Protein AF-A0A0A2DQD6-F1 (afdb_monomer_lite)

Structure (mmCIF, N/CA/C/O backbone):
data_AF-A0A0A2DQD6-F1
#
_entry.id   AF-A0A0A2DQD6-F1
#
loop_
_atom_site.group_PDB
_atom_site.id
_atom_site.type_symbol
_atom_site.label_atom_id
_atom_site.label_alt_id
_atom_site.label_comp_id
_atom_site.label_asym_id
_atom_site.label_entity_id
_atom_site.label_seq_id
_atom_site.pdbx_PDB_ins_code
_atom_site.Cartn_x
_atom_site.Cartn_y
_atom_site.Cartn_z
_atom_site.occupancy
_atom_site.B_iso_or_equiv
_atom_site.auth_seq_id
_atom_site.auth_comp_id
_atom_site.auth_asym_id
_atom_site.auth_atom_id
_atom_site.pdbx_PDB_model_num
ATOM 1 N N . MET A 1 1 ? 34.590 -14.656 3.792 1.00 36.38 1 MET A N 1
ATOM 2 C CA . MET A 1 1 ? 33.938 -13.695 4.712 1.00 36.38 1 MET A CA 1
ATOM 3 C C . MET A 1 1 ? 34.091 -12.266 4.185 1.00 36.38 1 MET A C 1
ATOM 5 O O . MET A 1 1 ? 35.052 -11.587 4.516 1.00 36.38 1 MET A O 1
ATOM 9 N N . ARG A 1 2 ? 33.186 -11.804 3.311 1.00 33.72 2 ARG A N 1
ATOM 10 C CA . ARG A 1 2 ? 33.154 -10.413 2.824 1.00 33.72 2 ARG A CA 1
ATOM 11 C C . ARG A 1 2 ? 31.965 -9.696 3.469 1.00 33.72 2 ARG A C 1
ATOM 13 O O . ARG A 1 2 ? 30.826 -9.903 3.081 1.00 33.72 2 ARG A O 1
ATOM 20 N N . THR A 1 3 ? 32.284 -8.889 4.479 1.00 34.41 3 THR A N 1
ATOM 21 C CA . THR A 1 3 ? 31.548 -7.697 4.936 1.00 34.41 3 THR A CA 1
ATOM 22 C C . THR A 1 3 ? 30.034 -7.824 5.161 1.00 34.41 3 THR A C 1
ATOM 24 O O . THR A 1 3 ? 29.228 -7.295 4.399 1.00 34.41 3 THR A O 1
ATOM 27 N N . ASN A 1 4 ? 29.680 -8.345 6.336 1.00 38.12 4 ASN A N 1
ATOM 28 C CA . ASN A 1 4 ? 28.379 -8.213 7.012 1.00 38.12 4 ASN A CA 1
ATOM 29 C C . ASN A 1 4 ? 28.105 -6.784 7.561 1.00 38.12 4 ASN A C 1
ATOM 31 O O . ASN A 1 4 ? 27.408 -6.610 8.555 1.00 38.12 4 ASN A O 1
ATOM 35 N N . ARG A 1 5 ? 28.680 -5.728 6.960 1.00 35.94 5 ARG A N 1
ATOM 36 C CA . ARG A 1 5 ? 28.557 -4.339 7.465 1.00 35.94 5 ARG A CA 1
ATOM 37 C C . ARG A 1 5 ? 27.428 -3.522 6.829 1.00 35.94 5 ARG A C 1
ATOM 39 O O . ARG A 1 5 ? 27.122 -2.451 7.334 1.00 35.94 5 ARG A O 1
ATOM 46 N N . ALA A 1 6 ? 26.795 -3.998 5.756 1.00 36.56 6 ALA A N 1
ATOM 47 C CA . ALA A 1 6 ? 25.852 -3.173 4.994 1.00 36.56 6 ALA A CA 1
ATOM 48 C C . ALA A 1 6 ? 24.376 -3.271 5.430 1.00 36.56 6 ALA A C 1
ATOM 50 O O . ALA A 1 6 ? 23.594 -2.417 5.029 1.00 36.56 6 ALA A O 1
ATOM 51 N N . PHE A 1 7 ? 23.967 -4.256 6.240 1.00 46.22 7 PHE A N 1
ATOM 52 C CA . PHE A 1 7 ? 22.533 -4.573 6.384 1.00 46.22 7 PHE A CA 1
ATOM 53 C C . PHE A 1 7 ? 22.002 -4.635 7.819 1.00 46.22 7 PHE A C 1
ATOM 55 O O . PHE A 1 7 ? 21.072 -5.370 8.113 1.00 46.22 7 PHE A O 1
ATOM 62 N N . LYS A 1 8 ? 22.511 -3.765 8.697 1.00 39.34 8 LYS A N 1
ATOM 63 C CA . LYS A 1 8 ? 21.986 -3.556 10.062 1.00 39.34 8 LYS A CA 1
ATOM 64 C C . LYS A 1 8 ? 20.665 -2.750 10.121 1.00 39.34 8 LYS A C 1
ATOM 66 O O . LYS A 1 8 ? 20.315 -2.240 11.181 1.00 39.34 8 LYS A O 1
ATOM 71 N N . TRP A 1 9 ? 19.976 -2.575 8.987 1.00 38.78 9 TRP A N 1
ATOM 72 C CA . TRP A 1 9 ? 18.972 -1.517 8.798 1.00 38.78 9 TRP A CA 1
ATOM 73 C C . TRP A 1 9 ? 17.577 -1.979 8.379 1.00 38.78 9 TRP A C 1
ATOM 75 O O . TRP A 1 9 ? 16.699 -1.136 8.383 1.00 38.78 9 TRP A O 1
ATOM 85 N N . ALA A 1 10 ? 17.338 -3.246 8.023 1.00 45.06 10 ALA A N 1
ATOM 86 C CA . ALA A 1 10 ? 15.984 -3.675 7.663 1.00 45.06 10 ALA A CA 1
ATOM 87 C C . ALA A 1 10 ? 15.199 -4.032 8.929 1.00 45.06 10 ALA A C 1
ATOM 89 O O . ALA A 1 10 ? 15.229 -5.177 9.369 1.00 45.06 10 ALA A O 1
ATOM 90 N N . ARG A 1 11 ? 14.571 -3.029 9.551 1.00 56.34 11 ARG A N 1
ATOM 91 C CA . ARG A 1 11 ? 13.739 -3.213 10.750 1.00 56.34 11 ARG A CA 1
ATOM 92 C C . ARG A 1 11 ? 12.260 -3.319 10.406 1.00 56.34 11 ARG A C 1
ATOM 94 O O . ARG A 1 11 ? 11.511 -3.803 11.239 1.00 56.34 11 ARG A O 1
ATOM 101 N N . ASN A 1 12 ? 11.845 -2.886 9.215 1.00 64.88 12 ASN A N 1
ATOM 102 C CA . ASN A 1 12 ? 10.451 -2.918 8.783 1.00 64.88 12 ASN A CA 1
ATOM 103 C C . ASN A 1 12 ? 10.271 -3.240 7.288 1.00 64.88 12 ASN A C 1
ATOM 105 O O . ASN A 1 12 ? 11.223 -3.319 6.507 1.00 64.88 12 ASN A O 1
ATOM 109 N N . ILE A 1 13 ? 9.018 -3.416 6.868 1.00 70.44 13 ILE A N 1
ATOM 110 C CA . ILE A 1 13 ? 8.661 -3.631 5.461 1.00 70.44 13 ILE A CA 1
ATOM 111 C C . ILE A 1 13 ? 9.008 -2.443 4.554 1.00 70.44 13 ILE A C 1
ATOM 113 O O . ILE A 1 13 ? 9.273 -2.614 3.363 1.00 70.44 13 ILE A O 1
ATOM 117 N N . GLU A 1 14 ? 9.030 -1.230 5.098 1.00 75.62 14 GLU A N 1
ATOM 118 C CA . GLU A 1 14 ? 9.408 -0.043 4.344 1.00 75.62 14 GLU A CA 1
ATOM 119 C C . GLU A 1 14 ? 10.870 -0.143 3.899 1.00 75.62 14 GLU A C 1
ATOM 121 O O . GLU A 1 14 ? 11.191 0.140 2.741 1.00 75.62 14 GLU A O 1
ATOM 126 N N . ASP A 1 15 ? 11.736 -0.653 4.775 1.00 75.62 15 ASP A N 1
ATOM 127 C CA . ASP A 1 15 ? 13.128 -0.963 4.475 1.00 75.62 15 ASP A CA 1
ATOM 128 C C . ASP A 1 15 ? 13.242 -2.082 3.437 1.00 75.62 15 ASP A C 1
ATOM 130 O O . ASP A 1 15 ? 14.058 -1.981 2.518 1.00 75.62 15 ASP A O 1
ATOM 134 N N . ALA A 1 16 ? 12.403 -3.121 3.530 1.00 76.69 16 ALA A N 1
ATOM 135 C CA . ALA A 1 16 ? 12.326 -4.194 2.538 1.00 76.69 16 ALA A CA 1
ATOM 136 C C . ALA A 1 16 ? 11.985 -3.651 1.142 1.00 76.69 16 ALA A C 1
ATOM 138 O O . ALA A 1 16 ? 12.690 -3.900 0.155 1.00 76.69 16 ALA A O 1
ATOM 139 N N . ARG A 1 17 ? 10.923 -2.847 1.066 1.00 84.19 17 ARG A N 1
ATOM 140 C CA . ARG A 1 17 ? 10.462 -2.171 -0.148 1.00 84.19 17 ARG A CA 1
ATOM 141 C C . ARG A 1 17 ? 11.542 -1.244 -0.702 1.00 84.19 17 ARG A C 1
ATOM 143 O O . ARG A 1 17 ? 11.867 -1.310 -1.889 1.00 84.19 17 ARG A O 1
ATOM 150 N N . LYS A 1 18 ? 12.149 -0.418 0.153 1.00 83.94 18 LYS A N 1
ATOM 151 C CA . LYS A 1 18 ? 13.242 0.502 -0.194 1.00 83.94 18 LYS A CA 1
ATOM 152 C C . LYS A 1 18 ? 14.461 -0.247 -0.722 1.00 83.94 18 LYS A C 1
ATOM 154 O O . LYS A 1 18 ? 15.017 0.143 -1.745 1.00 83.94 18 LYS A O 1
ATOM 159 N N . TYR A 1 19 ? 14.842 -1.349 -0.085 1.00 84.31 19 TYR A N 1
ATOM 160 C CA . TYR A 1 19 ? 15.924 -2.214 -0.540 1.00 84.31 19 TYR A CA 1
ATOM 161 C C . TYR A 1 19 ? 15.670 -2.762 -1.948 1.00 84.31 19 TYR A C 1
ATOM 163 O O . TYR A 1 19 ? 16.555 -2.702 -2.808 1.00 84.31 19 TYR A O 1
ATOM 171 N N . LEU A 1 20 ? 14.461 -3.270 -2.207 1.00 87.56 20 LEU A N 1
ATOM 172 C CA . LEU A 1 20 ? 14.084 -3.767 -3.529 1.00 87.56 20 LEU A CA 1
ATOM 173 C C . LEU A 1 20 ? 14.081 -2.643 -4.573 1.00 87.56 20 LEU A C 1
ATOM 175 O O . LEU A 1 20 ? 14.587 -2.856 -5.677 1.00 87.56 20 LEU A O 1
ATOM 179 N N . PHE A 1 21 ? 13.600 -1.443 -4.228 1.00 88.62 21 PHE A N 1
ATOM 180 C CA . PHE A 1 21 ? 13.668 -0.276 -5.112 1.00 88.62 21 PHE A CA 1
ATOM 181 C C . PHE A 1 21 ? 15.105 0.149 -5.424 1.00 88.62 21 PHE A C 1
ATOM 183 O O . PHE A 1 21 ? 15.413 0.402 -6.588 1.00 88.62 21 PHE A O 1
ATOM 190 N N . GLU A 1 22 ? 16.006 0.179 -4.441 1.00 88.75 22 GLU A N 1
ATOM 191 C CA . GLU A 1 22 ? 17.420 0.507 -4.670 1.00 88.75 22 GLU A CA 1
ATOM 192 C C . GLU A 1 22 ? 18.113 -0.556 -5.535 1.00 88.75 22 GLU A C 1
ATOM 194 O O . GLU A 1 22 ? 18.843 -0.229 -6.477 1.00 88.75 22 GLU A O 1
ATOM 199 N N . LYS A 1 23 ? 17.824 -1.846 -5.308 1.00 90.50 23 LYS A N 1
ATOM 200 C CA . LYS A 1 23 ? 18.289 -2.923 -6.195 1.00 90.50 23 LYS A CA 1
ATOM 201 C C . LYS A 1 23 ? 17.753 -2.771 -7.613 1.00 90.50 23 LYS A C 1
ATOM 203 O O . LYS A 1 23 ? 18.517 -2.940 -8.567 1.00 90.50 23 LYS A O 1
ATOM 208 N N . ALA A 1 24 ? 16.467 -2.472 -7.766 1.00 91.88 24 ALA A N 1
ATOM 209 C CA . ALA A 1 24 ? 15.859 -2.229 -9.066 1.00 91.88 24 ALA A CA 1
ATOM 210 C C . ALA A 1 24 ? 16.561 -1.057 -9.767 1.00 91.88 24 ALA A C 1
ATOM 212 O O . ALA A 1 24 ? 17.050 -1.213 -10.885 1.00 91.88 24 ALA A O 1
ATOM 213 N N . LYS A 1 25 ? 16.714 0.076 -9.079 1.00 91.06 25 LYS A N 1
ATOM 214 C CA . LYS A 1 25 ? 17.381 1.276 -9.589 1.00 91.06 25 LYS A CA 1
ATOM 215 C C . LYS A 1 25 ? 18.813 1.000 -10.055 1.00 91.06 25 LYS A C 1
ATOM 217 O O . LYS A 1 25 ? 19.158 1.373 -11.172 1.00 91.06 25 LYS A O 1
ATOM 222 N N . LYS A 1 26 ? 19.613 0.270 -9.272 1.00 93.00 26 LYS A N 1
ATOM 223 C CA . LYS A 1 26 ? 20.978 -0.116 -9.670 1.00 93.00 26 LYS A CA 1
ATOM 224 C C . LYS A 1 26 ? 20.999 -0.951 -10.956 1.00 93.00 26 LYS A C 1
ATOM 226 O O . LYS A 1 26 ? 21.844 -0.733 -11.821 1.00 93.00 26 LYS A O 1
ATOM 231 N N . ASN A 1 27 ? 20.075 -1.905 -11.098 1.00 94.50 27 ASN A N 1
ATOM 232 C CA . ASN A 1 27 ? 19.968 -2.711 -12.320 1.00 94.50 27 ASN A CA 1
ATOM 233 C C . ASN A 1 27 ? 19.498 -1.873 -13.520 1.00 94.50 27 ASN A C 1
ATOM 235 O O . ASN A 1 27 ? 19.993 -2.080 -14.623 1.00 94.50 27 ASN A O 1
ATOM 239 N N . LEU A 1 28 ? 18.601 -0.905 -13.306 1.00 93.31 28 LEU A N 1
ATOM 240 C CA . LEU A 1 28 ? 18.154 0.033 -14.337 1.00 93.31 28 LEU A CA 1
ATOM 241 C C . LEU A 1 28 ? 19.309 0.907 -14.846 1.00 93.31 28 LEU A C 1
ATOM 243 O O . LEU A 1 28 ? 19.518 1.001 -16.051 1.00 93.31 28 LEU A O 1
ATOM 247 N N . GLU A 1 29 ? 20.087 1.502 -13.938 1.00 93.31 29 GLU A N 1
ATOM 248 C CA . GLU A 1 29 ? 21.245 2.344 -14.274 1.00 93.31 29 GLU A CA 1
ATOM 249 C C . GLU A 1 29 ? 22.343 1.551 -14.998 1.00 93.31 29 GLU A C 1
ATOM 251 O O . GLU A 1 29 ? 22.922 2.036 -15.974 1.00 93.31 29 GLU A O 1
ATOM 256 N N . CYS A 1 30 ? 22.592 0.310 -14.566 1.00 96.00 30 CYS A N 1
ATOM 257 C CA . CYS A 1 30 ? 23.522 -0.604 -15.226 1.00 96.00 30 CYS A CA 1
ATOM 258 C C . CYS A 1 30 ? 23.042 -0.970 -16.638 1.00 96.00 30 CYS A C 1
ATOM 260 O O . CYS A 1 30 ? 23.799 -0.824 -17.597 1.00 96.00 30 CYS A O 1
ATOM 262 N N . GLY A 1 31 ? 21.770 -1.360 -16.781 1.00 95.00 31 GLY A N 1
ATOM 263 C CA . GLY A 1 31 ? 21.166 -1.686 -18.072 1.00 95.00 31 GLY A CA 1
ATOM 264 C C . GLY A 1 31 ? 21.203 -0.509 -19.045 1.00 95.00 31 GLY A C 1
ATOM 265 O O . GLY A 1 31 ? 21.637 -0.671 -20.185 1.00 95.00 31 GLY A O 1
ATOM 266 N N . ASP A 1 32 ? 20.829 0.692 -18.595 1.00 91.56 32 ASP A N 1
ATOM 267 C CA . ASP A 1 32 ? 20.872 1.906 -19.417 1.00 91.56 32 ASP A CA 1
ATOM 268 C C . ASP A 1 32 ? 22.309 2.287 -19.819 1.00 91.56 32 ASP A C 1
ATOM 270 O O . ASP A 1 32 ? 22.525 2.761 -20.935 1.00 91.56 32 ASP A O 1
ATOM 274 N N . SER A 1 33 ? 23.299 2.076 -18.946 1.00 95.19 33 SER A N 1
ATOM 275 C CA . SER A 1 33 ? 24.714 2.323 -19.262 1.00 95.19 33 SER A CA 1
ATOM 276 C C . SER A 1 33 ? 25.242 1.341 -20.308 1.00 95.19 33 SER A C 1
ATOM 278 O O . SER A 1 33 ? 25.824 1.766 -21.303 1.00 95.19 33 SER A O 1
ATOM 280 N N . LEU A 1 34 ? 24.969 0.044 -20.140 1.00 95.19 34 LEU A N 1
ATOM 281 C CA . LEU A 1 34 ? 25.362 -0.997 -21.095 1.00 95.19 34 LEU A CA 1
ATOM 282 C C . LEU A 1 34 ? 24.702 -0.809 -22.465 1.00 95.19 34 LEU A C 1
ATOM 284 O O . LEU A 1 34 ? 25.360 -0.972 -23.487 1.00 95.19 34 LEU A O 1
ATOM 288 N N . ALA A 1 35 ? 23.434 -0.388 -22.492 1.00 90.56 35 ALA A N 1
ATOM 289 C CA . ALA A 1 35 ? 22.735 -0.081 -23.736 1.00 90.56 35 ALA A CA 1
ATOM 290 C C . ALA A 1 35 ? 23.421 1.070 -24.497 1.00 90.56 35 ALA A C 1
ATOM 292 O O . ALA A 1 35 ? 23.613 0.994 -25.708 1.00 90.56 35 ALA A O 1
ATOM 293 N N . LYS A 1 36 ? 23.836 2.134 -23.796 1.00 91.25 36 LYS A N 1
ATOM 294 C CA . LYS A 1 36 ? 24.577 3.246 -24.416 1.00 91.25 36 LYS A CA 1
ATOM 295 C C . LYS A 1 36 ? 25.941 2.804 -24.943 1.00 91.25 36 LYS A C 1
ATOM 297 O O . LYS A 1 36 ? 26.321 3.231 -26.025 1.00 91.25 36 LYS A O 1
ATOM 302 N N . ILE A 1 37 ? 26.654 1.950 -24.207 1.00 94.50 37 ILE A N 1
ATOM 303 C CA . ILE A 1 37 ? 27.940 1.388 -24.649 1.00 94.50 37 ILE A CA 1
ATOM 304 C C . ILE A 1 37 ? 27.748 0.543 -25.918 1.00 94.50 37 ILE A C 1
ATOM 306 O O . ILE A 1 37 ? 28.498 0.715 -26.875 1.00 94.50 37 ILE A O 1
ATOM 310 N N . SER A 1 38 ? 26.704 -0.291 -25.968 1.00 92.56 38 SER A N 1
ATOM 311 C CA . SER A 1 38 ? 26.333 -1.060 -27.165 1.00 92.56 38 SER A CA 1
ATOM 312 C C . SER A 1 38 ? 26.120 -0.153 -28.383 1.00 92.56 38 SER A C 1
ATOM 314 O O . SER A 1 38 ? 26.652 -0.433 -29.459 1.00 92.56 38 SER A O 1
ATOM 316 N N . LEU A 1 39 ? 25.423 0.976 -28.204 1.00 88.00 39 LEU A N 1
ATOM 317 C CA . LEU A 1 39 ? 25.224 1.965 -29.266 1.00 88.00 39 LEU A CA 1
ATOM 318 C C . LEU A 1 39 ? 26.544 2.616 -29.712 1.00 88.00 39 LEU A C 1
ATOM 320 O O . LEU A 1 39 ? 26.764 2.781 -30.908 1.00 88.00 39 LEU A O 1
ATOM 324 N N . ILE A 1 40 ? 27.431 2.958 -28.771 1.00 91.38 40 ILE A N 1
ATOM 325 C CA . ILE A 1 40 ? 28.754 3.524 -29.080 1.00 91.38 40 ILE A CA 1
ATOM 326 C C . ILE A 1 40 ? 29.575 2.543 -29.921 1.00 91.38 40 ILE A C 1
ATOM 328 O O . ILE A 1 40 ? 30.156 2.957 -30.918 1.00 91.38 40 ILE A O 1
ATOM 332 N N . PHE A 1 41 ? 29.589 1.252 -29.575 1.00 91.56 41 PHE A N 1
ATOM 333 C CA . PHE A 1 41 ? 30.322 0.249 -30.352 1.00 91.56 41 PHE A CA 1
ATOM 334 C C . PHE A 1 41 ? 29.805 0.102 -31.784 1.00 91.56 41 PHE A C 1
ATOM 336 O O . PHE A 1 41 ? 30.611 -0.046 -32.696 1.00 91.56 41 PHE A O 1
ATOM 343 N N . ILE A 1 42 ? 28.494 0.222 -32.008 1.00 87.25 42 ILE A N 1
ATOM 344 C CA . ILE A 1 42 ? 27.924 0.199 -33.368 1.00 87.25 42 ILE A CA 1
ATOM 345 C C . ILE A 1 42 ? 28.357 1.427 -34.154 1.00 87.25 42 ILE A C 1
ATOM 347 O O . ILE A 1 42 ? 28.789 1.297 -35.293 1.00 87.25 42 ILE A O 1
ATOM 351 N N . ILE A 1 43 ? 28.278 2.612 -33.541 1.00 85.31 43 ILE A N 1
ATOM 352 C CA . ILE A 1 43 ? 28.701 3.856 -34.192 1.00 85.31 43 ILE A CA 1
ATOM 353 C C . ILE A 1 43 ? 30.189 3.778 -34.549 1.00 85.31 43 ILE A C 1
ATOM 355 O O . ILE A 1 43 ? 30.557 4.120 -35.668 1.00 85.31 43 ILE A O 1
ATOM 359 N N . LEU A 1 44 ? 31.037 3.294 -33.635 1.00 88.94 44 LEU A N 1
ATOM 360 C CA . LEU A 1 44 ? 32.467 3.116 -33.893 1.00 88.94 44 LEU A CA 1
ATOM 361 C C . LEU A 1 44 ? 32.715 2.121 -35.030 1.00 88.94 44 LEU A C 1
ATOM 363 O O . LEU A 1 44 ? 33.460 2.454 -35.944 1.00 88.94 44 LEU A O 1
ATOM 367 N N . SER A 1 45 ? 32.054 0.960 -35.014 1.00 86.06 45 SER A N 1
ATOM 368 C CA . SER A 1 45 ? 32.109 -0.034 -36.097 1.00 86.06 45 SER A CA 1
ATOM 369 C C . SER A 1 45 ? 31.779 0.610 -37.451 1.00 86.06 45 SER A C 1
ATOM 371 O O . SER A 1 45 ? 32.599 0.564 -38.363 1.00 86.06 45 SER A O 1
ATOM 373 N N . SER A 1 46 ? 30.667 1.352 -37.541 1.00 80.81 46 SER A N 1
ATOM 374 C CA . SER A 1 46 ? 30.265 2.043 -38.777 1.00 80.81 46 SER A CA 1
ATOM 375 C C . SER A 1 46 ? 31.242 3.142 -39.221 1.00 80.81 46 SER A C 1
ATOM 377 O O . SER A 1 46 ? 31.468 3.322 -40.416 1.00 80.81 46 SER A O 1
ATOM 379 N N . VAL A 1 47 ? 31.828 3.895 -38.283 1.00 83.25 47 VAL A N 1
ATOM 380 C CA . VAL A 1 47 ? 32.815 4.944 -38.597 1.00 83.25 47 VAL A CA 1
ATOM 381 C C . VAL A 1 47 ? 34.115 4.337 -39.123 1.00 83.25 47 VAL A C 1
ATOM 383 O O . VAL A 1 47 ? 34.672 4.863 -40.085 1.00 83.25 47 VAL A O 1
ATOM 386 N N . PHE A 1 48 ? 34.587 3.236 -38.529 1.00 82.44 48 PHE A N 1
ATOM 387 C CA . PHE A 1 48 ? 35.788 2.542 -38.996 1.00 82.44 48 PHE A CA 1
ATOM 388 C C . PHE A 1 48 ? 35.621 2.040 -40.431 1.00 82.44 48 PHE A C 1
ATOM 390 O O . PHE A 1 48 ? 36.472 2.335 -41.271 1.00 82.44 48 PHE A O 1
ATOM 397 N N . ASP A 1 49 ? 34.496 1.390 -40.738 1.00 76.31 49 ASP A N 1
ATOM 398 C CA . ASP A 1 49 ? 34.228 0.902 -42.095 1.00 76.31 49 ASP A CA 1
ATOM 399 C C . ASP A 1 49 ? 34.112 2.048 -43.111 1.00 76.31 49 ASP A C 1
ATOM 401 O O . ASP A 1 49 ? 34.623 1.954 -44.229 1.00 76.31 49 ASP A O 1
ATOM 405 N N . PHE A 1 50 ? 33.503 3.172 -42.717 1.00 79.12 50 PHE A N 1
ATOM 406 C CA . PHE A 1 50 ? 33.410 4.358 -43.570 1.00 79.12 50 PHE A CA 1
ATOM 407 C C . PHE A 1 50 ? 34.782 4.974 -43.881 1.00 79.12 50 PHE A C 1
ATOM 409 O O . PHE A 1 50 ? 35.036 5.375 -45.019 1.00 79.12 50 PHE A O 1
ATOM 416 N N . CYS A 1 51 ? 35.675 5.053 -42.890 1.00 80.00 51 CYS A N 1
ATOM 417 C CA . CYS A 1 51 ? 37.029 5.572 -43.087 1.00 80.00 51 CYS A CA 1
ATOM 418 C C . CYS A 1 51 ? 37.827 4.720 -44.083 1.00 80.00 51 CYS A C 1
ATOM 420 O O . CYS A 1 51 ? 38.520 5.279 -44.931 1.00 80.00 51 CYS A O 1
ATOM 422 N N . VAL A 1 52 ? 37.686 3.393 -44.020 1.00 74.94 52 VAL A N 1
ATOM 423 C CA . VAL A 1 52 ? 38.381 2.448 -44.914 1.00 74.94 52 VAL A CA 1
ATOM 424 C C . VAL A 1 52 ? 37.864 2.538 -46.345 1.00 74.94 52 VAL A C 1
ATOM 426 O O . VAL A 1 52 ? 38.654 2.527 -47.286 1.00 74.94 52 VAL A O 1
ATOM 429 N N . PHE A 1 53 ? 36.549 2.703 -46.522 1.00 69.31 53 PHE A N 1
ATOM 430 C CA . PHE A 1 53 ? 35.932 2.832 -47.844 1.00 69.31 53 PHE A CA 1
ATOM 431 C C . PHE A 1 53 ? 36.433 4.053 -48.638 1.00 69.31 53 PHE A C 1
ATOM 433 O O . PHE A 1 53 ? 36.380 4.055 -49.865 1.00 69.31 53 PHE A O 1
ATOM 440 N N . ARG A 1 54 ? 36.915 5.104 -47.961 1.00 68.12 54 ARG A N 1
ATOM 441 C CA . ARG A 1 54 ? 37.308 6.371 -48.601 1.00 68.12 54 ARG A CA 1
ATOM 442 C C . ARG A 1 54 ? 38.781 6.428 -49.029 1.00 68.12 54 ARG A C 1
ATOM 444 O O . ARG A 1 54 ? 39.153 7.345 -49.756 1.00 68.12 54 ARG A O 1
ATOM 451 N N . THR A 1 55 ? 39.620 5.501 -48.575 1.00 61.47 55 THR A N 1
ATOM 452 C CA . THR A 1 55 ? 41.059 5.479 -48.887 1.00 61.47 55 THR A CA 1
ATOM 453 C C . THR A 1 55 ? 41.361 4.641 -50.135 1.00 61.47 55 THR A C 1
ATOM 455 O O . THR A 1 55 ? 41.084 3.446 -50.162 1.00 61.47 55 THR A O 1
ATOM 458 N N . ASP A 1 56 ? 41.942 5.265 -51.167 1.00 57.66 56 ASP A N 1
ATOM 459 C CA . ASP A 1 56 ? 42.285 4.632 -52.451 1.00 57.66 56 ASP A CA 1
ATOM 460 C C . ASP A 1 56 ? 43.372 3.539 -52.338 1.00 57.66 56 ASP A C 1
ATOM 462 O O . ASP A 1 56 ? 44.371 3.720 -51.646 1.00 57.66 56 ASP A O 1
ATOM 466 N N . LYS A 1 57 ? 43.156 2.442 -53.091 1.00 53.19 57 LYS A N 1
ATOM 467 C CA . LYS A 1 57 ? 44.003 1.327 -53.612 1.00 53.19 57 LYS A CA 1
ATOM 468 C C . LYS A 1 57 ? 45.319 0.855 -52.952 1.00 53.19 57 LYS A C 1
ATOM 470 O O . LYS A 1 57 ? 45.734 -0.256 -53.269 1.00 53.19 57 LYS A O 1
ATOM 475 N N . LEU A 1 58 ? 45.983 1.594 -52.068 1.00 50.66 58 LEU A N 1
ATOM 476 C CA . LEU A 1 58 ? 47.315 1.263 -51.528 1.00 50.66 58 LEU A CA 1
ATOM 477 C C . LEU A 1 58 ? 47.298 0.520 -50.176 1.00 50.66 58 LEU A C 1
ATOM 479 O O . LEU A 1 58 ? 48.352 0.240 -49.619 1.00 50.66 58 LEU A O 1
ATOM 483 N N . LEU A 1 59 ? 46.119 0.168 -49.652 1.00 54.09 59 LEU A N 1
ATOM 484 C CA . LEU A 1 59 ? 45.935 -0.354 -48.287 1.00 54.09 59 LEU A CA 1
ATOM 485 C C . LEU A 1 59 ? 45.116 -1.660 -48.242 1.00 54.09 59 LEU A C 1
ATOM 487 O O . LEU A 1 59 ? 44.262 -1.840 -47.378 1.00 54.09 59 LEU A O 1
ATOM 491 N N . PHE A 1 60 ? 45.365 -2.593 -49.167 1.00 56.03 60 PHE A N 1
ATOM 492 C CA . PHE A 1 60 ? 44.648 -3.878 -49.197 1.00 56.03 60 PHE A CA 1
ATOM 493 C C . PHE A 1 60 ? 44.865 -4.708 -47.913 1.00 56.03 60 PHE A C 1
ATOM 495 O O . PHE A 1 60 ? 43.914 -5.281 -47.384 1.00 56.03 60 PHE A O 1
ATOM 502 N N . ASP A 1 61 ? 46.071 -4.683 -47.335 1.00 59.19 61 ASP A N 1
ATOM 503 C CA . ASP A 1 61 ? 46.358 -5.382 -46.072 1.00 59.19 61 ASP A CA 1
ATOM 504 C C . ASP A 1 61 ? 45.669 -4.719 -44.868 1.00 59.19 61 ASP A C 1
ATOM 506 O O . ASP A 1 61 ? 45.109 -5.402 -44.007 1.00 59.19 61 ASP A O 1
ATOM 510 N N . PHE A 1 62 ? 45.592 -3.386 -44.847 1.00 59.84 62 PHE A N 1
ATOM 511 C CA . PHE A 1 62 ? 44.914 -2.635 -43.784 1.00 59.84 62 PHE A CA 1
ATOM 512 C C . PHE A 1 62 ? 43.390 -2.818 -43.809 1.00 59.84 62 PHE A C 1
ATOM 514 O O . PHE A 1 62 ? 42.751 -2.813 -42.754 1.00 59.84 62 PHE A O 1
ATOM 521 N N . CYS A 1 63 ? 42.797 -3.062 -44.985 1.00 61.16 63 CYS A N 1
ATOM 522 C CA . CYS A 1 63 ? 41.383 -3.429 -45.101 1.00 61.16 63 CYS A CA 1
ATOM 523 C C . CYS A 1 63 ? 41.053 -4.698 -44.301 1.00 61.16 63 CYS A C 1
ATOM 525 O O . CYS A 1 63 ? 40.039 -4.730 -43.601 1.00 61.16 63 CYS A O 1
ATOM 527 N N . THR A 1 64 ? 41.908 -5.726 -44.347 1.00 67.12 64 THR A N 1
ATOM 528 C CA . THR A 1 64 ? 41.639 -6.986 -43.631 1.00 67.12 64 THR A CA 1
ATOM 529 C C . THR A 1 64 ? 41.750 -6.850 -42.113 1.00 67.12 64 THR A C 1
ATOM 531 O O . THR A 1 64 ? 40.992 -7.491 -41.382 1.00 67.12 64 THR A O 1
ATOM 534 N N . GLU A 1 65 ? 42.641 -5.994 -41.608 1.00 77.38 65 GLU A N 1
ATOM 535 C CA . GLU A 1 65 ? 42.706 -5.695 -40.173 1.00 77.38 65 GLU A CA 1
ATOM 536 C C . GLU A 1 65 ? 41.526 -4.842 -39.714 1.00 77.38 65 GLU A C 1
ATOM 538 O O . GLU A 1 65 ? 40.932 -5.114 -38.667 1.00 77.38 65 GLU A O 1
ATOM 543 N N . SER A 1 66 ? 41.119 -3.858 -40.515 1.00 75.31 66 SER A N 1
ATOM 544 C CA . SER A 1 66 ? 39.991 -3.001 -40.165 1.00 75.31 66 SER A CA 1
ATOM 545 C C . SER A 1 66 ? 38.663 -3.760 -40.110 1.00 75.31 66 SER A C 1
ATOM 547 O O . SER A 1 66 ? 37.907 -3.591 -39.151 1.00 75.31 66 SER A O 1
ATOM 549 N N . GLN A 1 67 ? 38.419 -4.682 -41.048 1.00 79.19 67 GLN A N 1
ATOM 550 C CA . GLN A 1 67 ? 37.241 -5.555 -41.007 1.00 79.19 67 GLN A CA 1
ATOM 551 C C . GLN A 1 67 ? 37.195 -6.407 -39.727 1.00 79.19 67 GLN A C 1
ATOM 553 O O .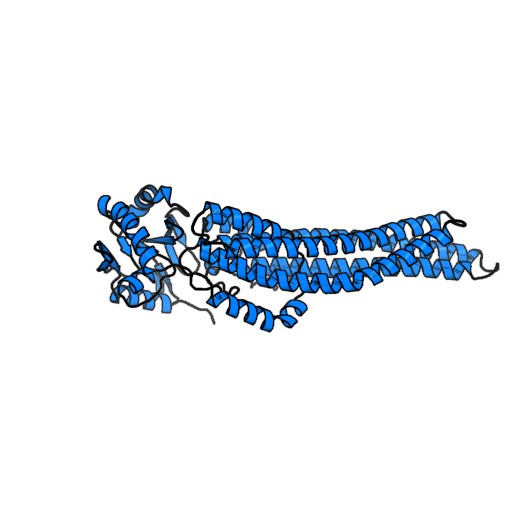 GLN A 1 67 ? 36.127 -6.581 -39.136 1.00 79.19 67 GLN A O 1
ATOM 558 N N . LYS A 1 68 ? 38.346 -6.903 -39.246 1.00 85.50 68 LYS A N 1
ATOM 559 C CA . LYS A 1 68 ? 38.430 -7.637 -37.968 1.00 85.50 68 LYS A CA 1
ATOM 560 C C . LYS A 1 68 ? 38.100 -6.738 -36.775 1.00 85.50 68 LYS A C 1
ATOM 562 O O . LYS A 1 68 ? 37.408 -7.180 -35.859 1.00 85.50 68 LYS A O 1
ATOM 567 N N . ILE A 1 69 ? 38.556 -5.483 -36.789 1.00 87.12 69 ILE A N 1
ATOM 568 C CA . ILE A 1 69 ? 38.250 -4.495 -35.743 1.00 87.12 69 ILE A CA 1
ATOM 569 C C . ILE A 1 69 ? 36.749 -4.174 -35.725 1.00 87.12 69 ILE A C 1
ATOM 571 O O . ILE A 1 69 ? 36.133 -4.198 -34.657 1.00 87.12 69 ILE A O 1
ATOM 575 N N . SER A 1 70 ? 36.143 -3.933 -36.890 1.00 84.38 70 SER A N 1
ATOM 576 C CA . SER A 1 70 ? 34.711 -3.636 -37.002 1.00 84.38 70 SER A CA 1
ATOM 577 C C . SER A 1 70 ? 33.839 -4.817 -36.556 1.00 84.38 70 SER A C 1
ATOM 579 O O . SER A 1 70 ? 32.916 -4.654 -35.748 1.00 84.38 70 SER A O 1
ATOM 581 N N . LEU A 1 71 ? 34.208 -6.040 -36.961 1.00 85.81 71 LEU A N 1
ATOM 582 C CA . LEU A 1 71 ? 33.590 -7.271 -36.465 1.00 85.81 71 LEU A CA 1
ATOM 583 C C . LEU A 1 71 ? 33.708 -7.382 -34.936 1.00 85.81 71 LEU A C 1
ATOM 585 O O . LEU A 1 71 ? 32.725 -7.694 -34.260 1.00 85.81 71 LEU A O 1
ATOM 589 N N . GLY A 1 72 ? 34.885 -7.077 -34.382 1.00 89.50 72 GLY A N 1
ATOM 590 C CA . GLY A 1 72 ? 35.129 -7.048 -32.940 1.00 89.50 72 GLY A CA 1
ATOM 591 C C . GLY A 1 72 ? 34.194 -6.087 -32.200 1.00 89.50 72 GLY A C 1
ATOM 592 O O . GLY A 1 72 ? 33.553 -6.482 -31.224 1.00 89.50 72 GLY A O 1
ATOM 593 N N . PHE A 1 73 ? 34.042 -4.851 -32.686 1.00 90.31 73 PHE A N 1
ATOM 594 C CA . PHE A 1 73 ? 33.105 -3.882 -32.107 1.00 90.31 73 PHE A CA 1
ATOM 595 C C . PHE A 1 73 ? 31.646 -4.337 -32.205 1.00 90.31 73 PHE A C 1
ATOM 597 O O . PHE A 1 73 ? 30.889 -4.182 -31.244 1.00 90.31 73 PHE A O 1
ATOM 604 N N . SER A 1 74 ? 31.251 -4.952 -33.318 1.00 87.31 74 SER A N 1
ATOM 605 C CA . SER A 1 74 ? 29.897 -5.488 -33.475 1.00 87.31 74 SER A CA 1
ATOM 606 C C . SER A 1 74 ? 29.603 -6.633 -32.504 1.00 87.31 74 SER A C 1
ATOM 608 O O . SER A 1 74 ? 28.554 -6.634 -31.858 1.00 87.31 74 SER A O 1
ATOM 610 N N . LEU A 1 75 ? 30.548 -7.555 -32.297 1.00 90.12 75 LEU A N 1
ATOM 611 C CA . LEU A 1 75 ? 30.421 -8.615 -31.289 1.00 90.12 75 LEU A CA 1
ATOM 612 C C . LEU A 1 75 ? 30.337 -8.046 -29.863 1.00 90.12 75 LEU A C 1
ATOM 614 O O . LEU A 1 75 ? 29.487 -8.472 -29.075 1.00 90.12 75 LEU A O 1
ATOM 618 N N . LEU A 1 76 ? 31.157 -7.040 -29.537 1.00 93.62 76 LEU A N 1
ATOM 619 C CA . LEU A 1 76 ? 31.081 -6.329 -28.256 1.00 93.62 76 LEU A CA 1
ATOM 620 C C . LEU A 1 76 ? 29.735 -5.618 -28.072 1.00 93.62 76 LEU A C 1
ATOM 622 O O . LEU A 1 76 ? 29.191 -5.592 -26.962 1.00 93.62 76 LEU A O 1
ATOM 626 N N . SER A 1 77 ? 29.163 -5.074 -29.147 1.00 91.50 77 SER A N 1
ATOM 627 C CA . SER A 1 77 ? 27.840 -4.460 -29.110 1.00 91.50 77 SER A CA 1
ATOM 628 C C . SER A 1 77 ? 26.740 -5.468 -28.778 1.00 91.50 77 SER A C 1
ATOM 630 O O . SER A 1 77 ? 25.928 -5.205 -27.887 1.00 91.50 77 SER A O 1
ATOM 632 N N . ILE A 1 78 ? 26.744 -6.646 -29.412 1.00 90.69 78 ILE A N 1
ATOM 633 C CA . ILE A 1 78 ? 25.797 -7.725 -29.088 1.00 90.69 78 ILE A CA 1
ATOM 634 C C . ILE A 1 78 ? 25.960 -8.142 -27.624 1.00 90.69 78 ILE A C 1
ATOM 636 O O . ILE A 1 78 ? 24.977 -8.202 -26.884 1.00 90.69 78 ILE A O 1
ATOM 640 N N . GLY A 1 79 ? 27.197 -8.396 -27.185 1.00 93.38 79 GLY A N 1
ATOM 641 C CA . GLY A 1 79 ? 27.478 -8.818 -25.813 1.00 93.38 79 GLY A CA 1
ATOM 642 C C . GLY A 1 79 ? 26.973 -7.807 -24.780 1.00 93.38 79 GLY A C 1
ATOM 643 O O . GLY A 1 79 ? 26.294 -8.173 -23.818 1.00 93.38 79 GLY A O 1
ATOM 644 N N . THR A 1 80 ? 27.231 -6.516 -25.001 1.00 95.00 80 THR A N 1
ATOM 645 C CA . THR A 1 80 ? 26.749 -5.442 -24.117 1.00 95.00 80 THR A CA 1
ATOM 646 C C . THR A 1 80 ? 25.230 -5.255 -24.167 1.00 95.00 80 THR A C 1
ATOM 648 O O . THR A 1 80 ? 24.630 -4.991 -23.122 1.00 95.00 80 THR A O 1
ATOM 651 N N . LEU A 1 81 ? 24.582 -5.463 -25.319 1.00 92.44 81 LEU A N 1
ATOM 652 C CA . LEU A 1 81 ? 23.120 -5.451 -25.434 1.00 92.44 81 LEU A CA 1
ATOM 653 C C . LEU A 1 81 ? 22.474 -6.607 -24.657 1.00 92.44 81 LEU A C 1
ATOM 655 O O . LEU A 1 81 ? 21.537 -6.381 -23.891 1.00 92.44 81 LEU A O 1
ATOM 659 N N . LEU A 1 82 ? 22.997 -7.828 -24.789 1.00 94.25 82 LEU A N 1
ATOM 660 C CA . LEU A 1 82 ? 22.500 -8.991 -24.046 1.00 94.25 82 LEU A CA 1
ATOM 661 C C . LEU A 1 82 ? 22.652 -8.792 -22.533 1.00 94.25 82 LEU A C 1
ATOM 663 O O . LEU A 1 82 ? 21.712 -9.036 -21.773 1.00 94.25 82 LEU A O 1
ATOM 667 N N . LEU A 1 83 ? 23.800 -8.274 -22.083 1.00 96.38 83 LEU A N 1
ATOM 668 C CA . LEU A 1 83 ? 24.004 -7.916 -20.676 1.00 96.38 83 LEU A CA 1
ATOM 669 C C . LEU A 1 83 ? 23.025 -6.825 -20.218 1.00 96.38 83 LEU A C 1
ATOM 671 O O . LEU A 1 83 ? 22.483 -6.908 -19.114 1.00 96.38 83 LEU A O 1
ATOM 675 N N . SER A 1 84 ? 22.749 -5.832 -21.068 1.00 95.25 84 SER A N 1
ATOM 676 C CA . SER A 1 84 ? 21.748 -4.799 -20.798 1.00 95.25 84 SER A CA 1
ATOM 677 C C . SER A 1 84 ? 20.348 -5.397 -20.600 1.00 95.25 84 SER A C 1
ATOM 679 O O . SER A 1 84 ? 19.668 -5.065 -19.625 1.00 95.25 84 SER A O 1
ATOM 681 N N . TRP A 1 85 ? 19.934 -6.341 -21.451 1.00 94.00 85 TRP A N 1
ATOM 682 C CA . TRP A 1 85 ? 18.664 -7.058 -21.302 1.00 94.00 85 TRP A CA 1
ATOM 683 C C . TRP A 1 85 ? 18.601 -7.878 -20.013 1.00 94.00 85 TRP A C 1
ATOM 685 O O . TRP A 1 85 ? 17.601 -7.807 -19.298 1.00 94.00 85 TRP A O 1
ATOM 695 N N . LEU A 1 86 ? 19.677 -8.582 -19.646 1.00 96.69 86 LEU A N 1
ATOM 696 C CA . LEU A 1 86 ? 19.754 -9.294 -18.365 1.00 96.69 86 LEU A CA 1
ATOM 697 C C . LEU A 1 86 ? 19.588 -8.341 -17.170 1.00 96.69 86 LEU A C 1
ATOM 699 O O . LEU A 1 86 ? 18.889 -8.668 -16.204 1.00 96.69 86 LEU A O 1
ATOM 703 N N . CYS A 1 87 ? 20.177 -7.145 -17.236 1.00 95.94 87 CYS A N 1
ATOM 704 C CA . CYS A 1 87 ? 19.966 -6.097 -16.239 1.00 95.94 87 CYS A CA 1
ATOM 705 C C . CYS A 1 87 ? 18.507 -5.616 -16.203 1.00 95.94 87 CYS A C 1
ATOM 707 O O . CYS A 1 87 ? 17.950 -5.496 -15.110 1.00 95.94 87 CYS A O 1
ATOM 709 N N . PHE A 1 88 ? 17.848 -5.407 -17.350 1.00 93.12 88 PHE A N 1
ATOM 710 C CA . PHE A 1 88 ? 16.430 -5.020 -17.384 1.00 93.12 88 PHE A CA 1
ATOM 711 C C . PHE A 1 88 ? 15.495 -6.112 -16.851 1.00 93.12 88 PHE A C 1
ATOM 713 O O . PHE A 1 88 ? 14.561 -5.798 -16.115 1.00 93.12 88 PHE A O 1
ATOM 720 N N . LEU A 1 89 ? 15.769 -7.390 -17.130 1.00 94.69 89 LEU A N 1
ATOM 721 C CA . LEU A 1 89 ? 15.013 -8.512 -16.560 1.00 94.69 89 LEU A CA 1
ATOM 722 C C . LEU A 1 89 ? 15.115 -8.531 -15.029 1.00 94.69 89 LEU A C 1
ATOM 724 O O . LEU A 1 89 ? 14.107 -8.661 -14.329 1.00 94.69 89 LEU A O 1
ATOM 728 N N . ARG A 1 90 ? 16.326 -8.336 -14.489 1.00 95.00 90 ARG A N 1
ATOM 729 C CA . ARG A 1 90 ? 16.545 -8.220 -13.038 1.00 95.00 90 ARG A CA 1
ATOM 730 C C . ARG A 1 90 ? 15.852 -6.991 -12.456 1.00 95.00 90 ARG A C 1
ATOM 732 O O . ARG A 1 90 ? 15.226 -7.106 -11.404 1.00 95.00 90 ARG A O 1
ATOM 739 N N . PHE A 1 91 ? 15.932 -5.845 -13.133 1.00 94.69 91 PHE A N 1
ATOM 740 C CA . PHE A 1 91 ? 15.206 -4.630 -12.760 1.00 94.69 91 PHE A CA 1
ATOM 741 C C . PHE A 1 91 ? 13.704 -4.903 -12.645 1.00 94.69 91 PHE A C 1
ATOM 743 O O . PHE A 1 91 ? 13.147 -4.675 -11.574 1.00 94.69 91 PHE A O 1
ATOM 750 N N . ASN A 1 92 ? 13.077 -5.458 -13.687 1.00 93.25 92 ASN A N 1
ATOM 751 C CA . ASN A 1 92 ? 11.641 -5.745 -13.708 1.00 93.25 92 ASN A CA 1
ATOM 752 C C . ASN A 1 92 ? 11.236 -6.677 -12.560 1.00 93.25 92 ASN A C 1
ATOM 754 O O . ASN A 1 92 ? 10.241 -6.418 -11.885 1.00 93.25 92 ASN A O 1
ATOM 758 N N . LYS A 1 93 ? 12.042 -7.710 -12.277 1.00 93.69 93 LYS A N 1
ATOM 759 C CA . LYS A 1 93 ? 11.809 -8.624 -11.152 1.00 93.69 93 LYS A CA 1
ATOM 760 C C . LYS A 1 93 ? 11.818 -7.896 -9.804 1.00 93.69 93 LYS A C 1
ATOM 762 O O . LYS A 1 93 ? 10.868 -8.034 -9.041 1.00 93.69 93 LYS A O 1
ATOM 767 N N . PHE A 1 94 ? 12.865 -7.129 -9.491 1.00 92.38 94 PHE A N 1
ATOM 768 C CA . PHE A 1 94 ? 12.950 -6.422 -8.203 1.00 92.38 94 PHE A CA 1
ATOM 769 C C . PHE A 1 94 ? 11.910 -5.306 -8.078 1.00 92.38 94 PHE A C 1
ATOM 771 O O . PHE A 1 94 ? 11.325 -5.127 -7.014 1.00 92.38 94 PHE A O 1
ATOM 778 N N . TYR A 1 95 ? 11.659 -4.584 -9.167 1.00 93.06 95 TYR A N 1
ATOM 779 C CA . TYR A 1 95 ? 10.710 -3.480 -9.201 1.00 93.06 95 TYR A CA 1
ATOM 780 C C . TYR A 1 95 ? 9.267 -3.955 -9.004 1.00 93.06 95 TYR A C 1
ATOM 782 O O . TYR A 1 95 ? 8.531 -3.361 -8.220 1.00 93.06 95 TYR A O 1
ATOM 790 N N . ARG A 1 96 ? 8.883 -5.061 -9.655 1.00 93.38 96 ARG A N 1
ATOM 791 C CA . ARG A 1 96 ? 7.576 -5.694 -9.458 1.00 93.38 96 ARG A CA 1
ATOM 792 C C . ARG A 1 96 ? 7.384 -6.136 -8.007 1.00 93.38 96 ARG A C 1
ATOM 794 O O . ARG A 1 96 ? 6.403 -5.733 -7.396 1.00 93.38 96 ARG A O 1
ATOM 801 N N . LYS A 1 97 ? 8.365 -6.842 -7.432 1.00 91.88 97 LYS A N 1
ATOM 802 C CA . LYS A 1 97 ? 8.328 -7.257 -6.019 1.00 91.88 97 LYS A CA 1
ATOM 803 C C . LYS A 1 97 ? 8.173 -6.072 -5.060 1.00 91.88 97 LYS A C 1
ATOM 805 O O . LYS A 1 97 ? 7.393 -6.140 -4.121 1.00 91.88 97 LYS A O 1
ATOM 810 N N . ALA A 1 98 ? 8.888 -4.970 -5.306 1.00 89.94 98 ALA A N 1
ATOM 811 C CA . ALA A 1 98 ? 8.775 -3.765 -4.482 1.00 89.94 98 ALA A CA 1
ATOM 812 C C . ALA A 1 98 ? 7.348 -3.186 -4.4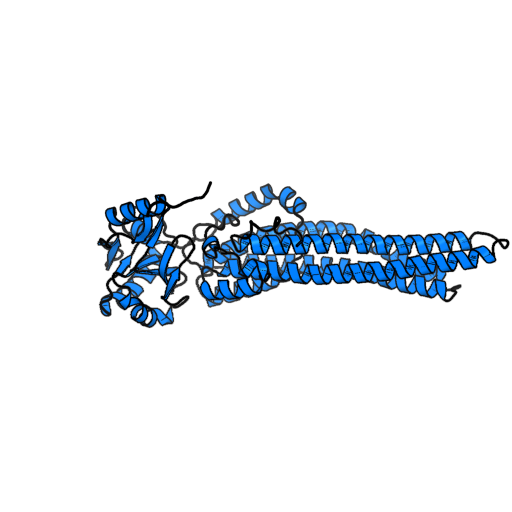89 1.00 89.94 98 ALA A C 1
ATOM 814 O O . ALA A 1 98 ? 6.863 -2.708 -3.465 1.00 89.94 98 ALA A O 1
ATOM 815 N N . LYS A 1 99 ? 6.664 -3.244 -5.635 1.00 92.25 99 LYS A N 1
ATOM 816 C CA . LYS A 1 99 ? 5.275 -2.790 -5.761 1.00 92.25 99 LYS A CA 1
ATOM 817 C C . LYS A 1 99 ? 4.262 -3.746 -5.163 1.00 92.25 99 LYS A C 1
ATOM 819 O O . LYS A 1 99 ? 3.311 -3.275 -4.557 1.00 92.25 99 LYS A O 1
ATOM 824 N N . GLU A 1 100 ? 4.465 -5.051 -5.318 1.00 92.19 100 GLU A N 1
ATOM 825 C CA . GLU A 1 100 ? 3.628 -6.070 -4.673 1.00 92.19 100 GLU A CA 1
ATOM 826 C C . GLU A 1 100 ? 3.654 -5.873 -3.153 1.00 92.19 100 GLU A C 1
ATOM 828 O O . GLU A 1 100 ? 2.602 -5.761 -2.533 1.00 92.19 100 GLU A O 1
ATOM 833 N N . ILE A 1 101 ? 4.843 -5.661 -2.577 1.00 88.44 101 ILE A N 1
ATOM 834 C CA . ILE A 1 101 ? 4.999 -5.287 -1.166 1.00 88.44 101 ILE A CA 1
ATOM 835 C C . ILE A 1 101 ? 4.229 -4.003 -0.816 1.00 88.44 101 ILE A C 1
ATOM 837 O O . ILE A 1 101 ? 3.500 -3.983 0.171 1.00 88.44 101 ILE A O 1
ATOM 841 N N . GLY A 1 102 ? 4.341 -2.947 -1.629 1.00 88.19 102 GLY A N 1
ATOM 842 C CA . GLY A 1 102 ? 3.577 -1.712 -1.411 1.00 88.19 102 GLY A CA 1
ATOM 843 C C . GLY A 1 102 ? 2.054 -1.902 -1.505 1.00 88.19 102 GLY A C 1
ATOM 844 O O . GLY A 1 102 ? 1.302 -1.241 -0.795 1.00 88.19 102 GLY A O 1
ATOM 845 N N . ASN A 1 103 ? 1.581 -2.828 -2.342 1.00 91.44 103 ASN A N 1
ATOM 846 C CA . ASN A 1 103 ? 0.162 -3.170 -2.440 1.00 91.44 103 ASN A CA 1
ATOM 847 C C . ASN A 1 103 ? -0.323 -3.971 -1.222 1.00 91.44 103 ASN A C 1
ATOM 849 O O . ASN A 1 103 ? -1.460 -3.767 -0.798 1.00 91.44 103 ASN A O 1
ATOM 853 N N . PHE A 1 104 ? 0.509 -4.854 -0.659 1.00 87.88 104 PHE A N 1
ATOM 854 C CA . PHE A 1 104 ? 0.204 -5.570 0.585 1.00 87.88 104 PHE A CA 1
ATOM 855 C C . PHE A 1 104 ? 0.154 -4.627 1.787 1.00 87.88 104 PHE A C 1
ATOM 857 O O . PHE A 1 104 ? -0.747 -4.723 2.615 1.00 87.88 104 PHE A O 1
ATOM 864 N N . GLU A 1 105 ? 1.071 -3.664 1.835 1.00 83.88 105 GLU A N 1
ATOM 865 C CA . GLU A 1 105 ? 1.093 -2.599 2.837 1.00 83.88 105 GLU A CA 1
ATOM 866 C C . GLU A 1 105 ? -0.211 -1.787 2.859 1.00 83.88 105 GLU A C 1
ATOM 868 O O . GLU A 1 105 ? -0.727 -1.480 3.932 1.00 83.88 105 GLU A O 1
ATOM 873 N N . LEU A 1 106 ? -0.789 -1.486 1.690 1.00 87.19 106 LEU A N 1
ATOM 874 C CA . LEU A 1 106 ? -2.057 -0.755 1.603 1.00 87.19 106 LEU A CA 1
ATOM 875 C C . LEU A 1 106 ? -3.238 -1.526 2.203 1.00 87.19 106 LEU A C 1
ATOM 877 O O . LEU A 1 106 ? -4.064 -0.921 2.880 1.00 87.19 106 LEU A O 1
ATOM 881 N N . ILE A 1 107 ? -3.325 -2.838 1.968 1.00 89.62 107 ILE A N 1
ATOM 882 C CA . ILE A 1 107 ? -4.453 -3.665 2.439 1.00 89.62 107 ILE A CA 1
ATOM 883 C C . ILE A 1 107 ? -4.243 -4.242 3.837 1.00 89.62 107 ILE A C 1
ATOM 885 O O . ILE A 1 107 ? -5.155 -4.846 4.396 1.00 89.62 107 ILE A O 1
ATOM 889 N N . TYR A 1 108 ? -3.067 -4.031 4.425 1.00 84.44 108 TYR A N 1
ATOM 890 C CA . TYR A 1 108 ? -2.679 -4.607 5.707 1.00 84.44 108 TYR A CA 1
ATOM 891 C C . TYR A 1 108 ? -3.712 -4.385 6.821 1.00 84.44 108 TYR A C 1
ATOM 893 O O . TYR A 1 108 ? -3.990 -5.276 7.621 1.00 84.44 108 TYR A O 1
ATOM 901 N N . ASN A 1 109 ? -4.348 -3.211 6.857 1.00 81.69 109 ASN A N 1
ATOM 902 C CA . ASN A 1 109 ? -5.323 -2.886 7.898 1.00 81.69 109 ASN A CA 1
ATOM 903 C C . ASN A 1 109 ? -6.701 -3.536 7.720 1.00 81.69 109 ASN A C 1
ATOM 905 O O . ASN A 1 109 ? -7.425 -3.622 8.710 1.00 81.69 109 ASN A O 1
ATOM 909 N N . VAL A 1 110 ? -7.043 -4.004 6.520 1.00 89.00 110 VAL A N 1
ATOM 910 C CA . VAL A 1 110 ? -8.336 -4.643 6.194 1.00 89.00 110 VAL A CA 1
ATOM 911 C C . VAL A 1 110 ? -8.198 -6.139 5.917 1.00 89.00 110 VAL A C 1
ATOM 913 O O . VAL A 1 110 ? -9.126 -6.781 5.442 1.00 89.00 110 VAL A O 1
ATOM 916 N N . SER A 1 111 ? -7.018 -6.696 6.163 1.00 89.75 111 SER A N 1
ATOM 917 C CA . SER A 1 111 ? -6.678 -8.087 5.885 1.00 89.75 111 SER A CA 1
ATOM 918 C C . SER A 1 111 ? -6.018 -8.726 7.101 1.00 89.75 111 SER A C 1
ATOM 920 O O . SER A 1 111 ? -5.652 -8.048 8.062 1.00 89.75 111 SER A O 1
ATOM 922 N N . ASN A 1 112 ? -5.872 -10.048 7.050 1.00 88.62 112 ASN A N 1
ATOM 923 C CA . ASN A 1 112 ? -5.178 -10.807 8.079 1.00 88.62 112 ASN A CA 1
ATOM 924 C C . ASN A 1 112 ? -3.694 -10.413 8.108 1.00 88.62 112 ASN A C 1
ATOM 926 O O . ASN A 1 112 ? -2.959 -10.655 7.142 1.00 88.62 112 ASN A O 1
ATOM 930 N N . ARG A 1 113 ? -3.259 -9.801 9.212 1.00 82.31 113 ARG A N 1
ATOM 931 C CA . ARG A 1 113 ? -1.932 -9.188 9.317 1.00 82.31 113 ARG A CA 1
ATOM 932 C C . ARG A 1 113 ? -0.833 -10.243 9.314 1.00 82.31 113 ARG A C 1
ATOM 934 O O . ARG A 1 113 ? 0.171 -10.067 8.626 1.00 82.31 113 ARG A O 1
ATOM 941 N N . ARG A 1 114 ? -1.060 -11.363 10.008 1.00 81.88 114 ARG A N 1
ATOM 942 C CA . ARG A 1 114 ? -0.130 -12.503 10.070 1.00 81.88 114 ARG A CA 1
ATOM 943 C C . ARG A 1 114 ? 0.129 -13.096 8.688 1.00 81.88 114 ARG A C 1
ATOM 945 O O . ARG A 1 114 ? 1.281 -13.177 8.275 1.00 81.88 114 ARG A O 1
ATOM 952 N N . LYS A 1 115 ? -0.931 -13.378 7.921 1.00 85.38 115 LYS A N 1
ATOM 953 C CA . LYS A 1 115 ? -0.806 -13.900 6.547 1.00 85.38 115 LYS A CA 1
ATOM 954 C C . LYS A 1 115 ? -0.084 -12.932 5.612 1.00 85.38 115 LYS A C 1
ATOM 956 O O . LYS A 1 115 ? 0.725 -13.354 4.793 1.00 85.38 115 LYS A O 1
ATOM 961 N N . ILE A 1 116 ? -0.354 -11.627 5.721 1.00 83.38 116 ILE A N 1
ATOM 962 C CA . ILE A 1 116 ? 0.391 -10.634 4.934 1.00 83.38 116 ILE A CA 1
ATOM 963 C C . ILE A 1 116 ? 1.866 -10.626 5.336 1.00 83.38 116 ILE A C 1
ATOM 965 O O . ILE A 1 116 ? 2.722 -10.583 4.457 1.00 83.38 116 ILE A O 1
ATOM 969 N N . GLY A 1 117 ? 2.162 -10.697 6.635 1.00 78.75 117 GLY A N 1
ATOM 970 C CA . GLY A 1 117 ? 3.523 -10.838 7.143 1.00 78.75 117 GLY A CA 1
ATOM 971 C C . GLY A 1 117 ? 4.246 -12.028 6.512 1.00 78.75 117 GLY A C 1
ATOM 972 O O . GLY A 1 117 ? 5.304 -11.842 5.917 1.00 78.75 117 GLY A O 1
ATOM 973 N N . GLU A 1 118 ? 3.641 -13.218 6.558 1.00 81.31 118 GLU A N 1
ATOM 974 C CA . GLU A 1 118 ? 4.162 -14.448 5.938 1.00 81.31 118 GLU A CA 1
ATOM 975 C C . GLU A 1 118 ? 4.472 -14.256 4.449 1.00 81.31 118 GLU A C 1
ATOM 977 O O . GLU A 1 118 ? 5.602 -14.492 4.020 1.00 81.31 118 GLU A O 1
ATOM 982 N N . ILE A 1 119 ? 3.508 -13.737 3.677 1.00 82.38 119 ILE A N 1
ATOM 983 C CA . ILE A 1 119 ? 3.686 -13.467 2.245 1.00 82.38 119 ILE A CA 1
ATOM 984 C C . ILE A 1 119 ? 4.857 -12.507 2.031 1.00 82.38 119 ILE A C 1
ATOM 986 O O . ILE A 1 119 ? 5.734 -12.769 1.214 1.00 82.38 119 ILE A O 1
ATOM 990 N N . VAL A 1 120 ? 4.914 -11.397 2.769 1.00 78.19 120 VAL A N 1
ATOM 991 C CA . VAL A 1 120 ? 5.991 -10.404 2.655 1.00 78.19 120 VAL A CA 1
ATOM 992 C C . VAL A 1 120 ? 7.357 -11.023 2.968 1.00 78.19 120 VAL A C 1
ATOM 994 O O . VAL A 1 120 ? 8.328 -10.721 2.263 1.00 78.19 120 VAL A O 1
ATOM 997 N N . TYR A 1 121 ? 7.449 -11.912 3.960 1.00 76.06 121 TYR A N 1
ATOM 998 C CA . TYR A 1 121 ? 8.684 -12.637 4.267 1.00 76.06 121 TYR A CA 1
ATOM 999 C C . TYR A 1 121 ? 9.158 -13.533 3.117 1.00 76.06 121 TYR A C 1
ATOM 1001 O O . TYR A 1 121 ? 10.367 -13.657 2.919 1.00 76.06 121 TYR A O 1
ATOM 1009 N N . GLU A 1 122 ? 8.264 -14.091 2.294 1.00 80.00 122 GLU A N 1
ATOM 1010 C CA . GLU A 1 122 ? 8.661 -14.841 1.089 1.00 80.00 122 GLU A CA 1
ATOM 1011 C C . GLU A 1 122 ? 9.342 -13.954 0.032 1.00 80.00 122 GLU A C 1
ATOM 1013 O O . GLU A 1 122 ? 10.189 -14.408 -0.747 1.00 80.00 122 GLU A O 1
ATOM 1018 N N . TYR A 1 123 ? 9.004 -12.662 -0.010 1.00 74.19 123 TYR A N 1
ATOM 1019 C CA . TYR A 1 123 ? 9.636 -11.713 -0.931 1.00 74.19 123 TYR A CA 1
ATOM 1020 C C . TYR A 1 123 ? 11.027 -11.274 -0.474 1.00 74.19 123 TYR A C 1
ATOM 1022 O O . TYR A 1 123 ? 11.806 -10.764 -1.297 1.00 74.19 123 TYR A O 1
ATOM 1030 N N . LEU A 1 124 ? 11.346 -11.480 0.802 1.00 69.94 124 LEU A N 1
ATOM 1031 C CA . LEU A 1 124 ? 12.582 -11.046 1.424 1.00 69.94 124 LEU A CA 1
ATOM 1032 C C . LEU A 1 124 ? 13.737 -12.036 1.177 1.00 69.94 124 LEU A C 1
ATOM 1034 O O . LEU A 1 124 ? 13.543 -13.253 1.159 1.00 69.94 124 LEU A O 1
ATOM 1038 N N . PRO A 1 125 ? 14.974 -11.542 0.958 1.00 64.88 125 PRO A N 1
ATOM 1039 C CA . PRO A 1 125 ? 16.152 -12.406 0.898 1.00 64.88 125 PRO A CA 1
ATOM 1040 C C . PRO A 1 125 ? 16.293 -13.259 2.166 1.00 64.88 125 PRO A C 1
ATOM 1042 O O . PRO A 1 125 ? 15.942 -12.798 3.244 1.00 64.88 125 PRO A O 1
ATOM 1045 N N . GLU A 1 126 ? 16.878 -14.455 2.057 1.00 58.59 126 GLU A N 1
ATOM 1046 C CA . GLU A 1 126 ? 17.092 -15.375 3.195 1.00 58.59 126 GLU A CA 1
ATOM 1047 C C . GLU A 1 126 ? 17.742 -14.698 4.406 1.00 58.59 126 GLU A C 1
ATOM 1049 O O . GLU A 1 126 ? 17.200 -14.767 5.496 1.00 58.59 126 GLU A O 1
ATOM 1054 N N . PHE A 1 127 ? 18.802 -13.913 4.204 1.00 53.09 127 PHE A N 1
ATOM 1055 C CA . PHE A 1 127 ? 19.489 -13.213 5.300 1.00 53.09 127 PHE A CA 1
ATOM 1056 C C . PHE A 1 127 ? 18.658 -12.109 5.985 1.00 53.09 127 PHE A C 1
ATOM 1058 O O . PHE A 1 127 ? 19.065 -11.591 7.019 1.00 53.09 127 PHE A O 1
ATOM 1065 N N . VAL A 1 128 ? 17.544 -11.679 5.380 1.00 55.06 128 VAL A N 1
ATOM 1066 C CA . VAL A 1 128 ? 16.601 -10.723 5.983 1.00 55.06 128 VAL A CA 1
ATOM 1067 C C . VAL A 1 128 ? 15.561 -11.461 6.832 1.00 55.06 128 VAL A C 1
ATOM 1069 O O . VAL A 1 128 ? 15.020 -10.864 7.752 1.00 55.06 128 VAL A O 1
ATOM 1072 N N . ARG A 1 129 ? 15.323 -12.758 6.582 1.00 55.19 129 ARG A N 1
ATOM 1073 C CA . ARG A 1 129 ? 14.442 -13.598 7.413 1.00 55.19 129 ARG A CA 1
ATOM 1074 C C . ARG A 1 129 ? 15.034 -13.879 8.796 1.00 55.19 129 ARG A C 1
ATOM 1076 O O . ARG A 1 129 ? 14.278 -14.073 9.733 1.00 55.19 129 ARG A O 1
ATOM 1083 N N . ASP A 1 130 ? 16.361 -13.827 8.918 1.00 45.28 130 ASP A N 1
ATOM 1084 C CA . ASP A 1 130 ? 17.078 -13.982 10.193 1.00 45.28 130 ASP A CA 1
ATOM 1085 C C . ASP A 1 130 ? 17.085 -12.700 11.051 1.00 45.28 130 ASP A C 1
ATOM 1087 O O . ASP A 1 130 ? 17.611 -12.697 12.164 1.00 45.28 130 ASP A O 1
ATOM 1091 N N . ALA A 1 131 ? 16.563 -11.582 10.533 1.00 53.31 131 ALA A N 1
ATOM 1092 C CA . ALA A 1 131 ? 16.419 -10.343 11.286 1.00 53.31 131 ALA A CA 1
ATOM 1093 C C . ALA A 1 131 ? 15.009 -10.253 11.884 1.00 53.31 131 ALA A C 1
ATOM 1095 O O . ALA A 1 131 ? 14.032 -10.503 11.179 1.00 53.31 131 ALA A O 1
ATOM 1096 N N . ASP A 1 132 ? 14.900 -9.819 13.146 1.00 53.03 132 ASP A N 1
ATOM 1097 C CA . ASP A 1 132 ? 13.628 -9.435 13.774 1.00 53.03 132 ASP A CA 1
ATOM 1098 C C . ASP A 1 132 ? 13.037 -8.219 13.039 1.00 53.03 132 ASP A C 1
ATOM 1100 O O . ASP A 1 132 ? 13.245 -7.060 13.418 1.00 53.03 132 ASP A O 1
ATOM 1104 N N . ILE A 1 133 ? 12.351 -8.468 11.923 1.00 56.16 133 ILE A N 1
ATOM 1105 C CA . ILE A 1 133 ? 11.601 -7.441 11.208 1.00 56.16 133 ILE A CA 1
ATOM 1106 C C . ILE A 1 133 ? 10.337 -7.177 12.004 1.00 56.16 133 ILE A C 1
ATOM 1108 O O . ILE A 1 133 ? 9.480 -8.042 12.159 1.00 56.16 133 ILE A O 1
ATOM 1112 N N . ASP A 1 134 ? 10.215 -5.947 12.469 1.00 57.81 134 ASP A N 1
ATOM 1113 C CA . ASP A 1 134 ? 9.042 -5.468 13.159 1.00 57.81 134 ASP A CA 1
ATOM 1114 C C . ASP A 1 134 ? 7.926 -5.193 12.149 1.00 57.81 134 ASP A C 1
ATOM 1116 O O . ASP A 1 134 ? 7.841 -4.124 11.535 1.00 57.81 134 ASP A O 1
ATOM 1120 N N . ILE A 1 135 ? 7.056 -6.183 11.968 1.00 54.22 135 ILE A N 1
ATOM 1121 C CA . ILE A 1 135 ? 5.876 -6.079 11.109 1.00 54.22 135 ILE A CA 1
ATOM 1122 C C . ILE A 1 135 ? 4.895 -5.037 11.676 1.00 54.22 135 ILE A C 1
ATOM 1124 O O . ILE A 1 135 ? 4.172 -4.397 10.923 1.00 54.22 135 ILE A O 1
ATOM 1128 N N . SER A 1 136 ? 4.900 -4.767 12.985 1.00 51.12 136 SER A N 1
ATOM 1129 C CA . SER A 1 136 ? 3.971 -3.797 13.583 1.00 51.12 136 SER A CA 1
ATOM 1130 C C . SER A 1 136 ? 4.193 -2.358 13.089 1.00 51.12 136 SER A C 1
ATOM 1132 O O . SER A 1 136 ? 3.275 -1.547 13.087 1.00 51.12 136 SER A O 1
ATOM 1134 N N . SER A 1 137 ? 5.366 -2.052 12.538 1.00 48.94 137 SER A N 1
ATOM 1135 C CA . SER A 1 137 ? 5.685 -0.755 11.924 1.00 48.94 137 SER A CA 1
ATOM 1136 C C . SER A 1 137 ? 4.814 -0.346 10.720 1.00 48.94 137 SER A C 1
ATOM 1138 O O . SER A 1 137 ? 4.877 0.809 10.299 1.00 48.94 137 SER A O 1
ATOM 1140 N N . PHE A 1 138 ? 3.964 -1.232 10.183 1.00 50.66 138 PHE A N 1
ATOM 1141 C CA . PHE A 1 138 ? 2.967 -0.887 9.161 1.00 50.66 138 PHE A CA 1
ATOM 1142 C C . PHE A 1 138 ? 2.045 0.289 9.557 1.00 50.66 138 PHE A C 1
ATOM 1144 O O . PHE A 1 138 ? 1.501 0.963 8.674 1.00 50.66 138 PHE A O 1
ATOM 1151 N N . TYR A 1 139 ? 1.829 0.529 10.860 1.00 46.16 139 TYR A N 1
ATOM 1152 C CA . TYR A 1 139 ? 0.833 1.498 11.344 1.00 46.16 139 TYR A CA 1
ATOM 1153 C C . TYR A 1 139 ? 1.269 2.961 11.260 1.00 46.16 139 TYR A C 1
ATOM 1155 O O . TYR A 1 139 ? 0.417 3.831 11.082 1.00 46.16 139 TYR A O 1
ATOM 1163 N N . GLU A 1 140 ? 2.567 3.261 11.333 1.00 49.06 140 GLU A N 1
ATOM 1164 C CA . GLU A 1 140 ? 3.071 4.643 11.378 1.00 49.06 140 GLU A CA 1
ATOM 1165 C C . GLU A 1 140 ? 3.368 5.205 9.984 1.00 49.06 140 GLU A C 1
ATOM 1167 O O . GLU A 1 140 ? 4.438 5.752 9.706 1.00 49.06 140 GLU A O 1
ATOM 1172 N N . ASN A 1 141 ? 2.416 5.053 9.067 1.00 51.84 141 ASN A N 1
ATOM 1173 C CA . ASN A 1 141 ? 2.648 5.351 7.664 1.00 51.84 141 ASN A CA 1
ATOM 1174 C C . ASN A 1 141 ? 2.643 6.872 7.399 1.00 51.84 141 ASN A C 1
ATOM 1176 O O . ASN A 1 141 ? 1.654 7.439 6.939 1.00 51.84 141 ASN A O 1
ATOM 1180 N N . LYS A 1 142 ? 3.773 7.545 7.674 1.00 59.19 142 LYS A N 1
ATOM 1181 C CA . LYS A 1 142 ? 4.018 8.979 7.385 1.00 59.19 142 LYS A CA 1
ATOM 1182 C C . LYS A 1 142 ? 4.039 9.304 5.885 1.00 59.19 142 LYS A C 1
ATOM 1184 O O . LYS A 1 142 ? 4.244 10.457 5.513 1.00 59.19 142 LYS A O 1
ATOM 1189 N N . TYR A 1 143 ? 3.901 8.291 5.030 1.00 63.22 143 TYR A N 1
ATOM 1190 C CA . TYR A 1 143 ? 3.982 8.429 3.582 1.00 63.22 143 TYR A CA 1
ATOM 1191 C C . TYR A 1 143 ? 2.750 9.105 2.969 1.00 63.22 143 TYR A C 1
ATOM 1193 O O . TYR A 1 143 ? 2.888 9.802 1.967 1.00 63.22 143 TYR A O 1
ATOM 1201 N N . PHE A 1 144 ? 1.572 8.900 3.563 1.00 75.19 144 PHE A N 1
ATOM 1202 C CA . PHE A 1 144 ? 0.301 9.427 3.069 1.00 75.19 144 PHE A CA 1
ATOM 1203 C C . PHE A 1 144 ? -0.235 10.498 4.011 1.00 75.19 144 PHE A C 1
ATOM 1205 O O . PHE A 1 144 ? -0.243 10.309 5.229 1.00 75.19 144 PHE A O 1
ATOM 1212 N N . ASP A 1 145 ? -0.745 11.588 3.448 1.00 83.50 145 ASP A N 1
ATOM 1213 C CA . ASP A 1 145 ? -1.468 12.615 4.194 1.00 83.50 145 ASP A CA 1
ATOM 1214 C C . ASP A 1 145 ? -2.984 12.447 4.000 1.00 83.50 145 ASP A C 1
ATOM 1216 O O . ASP A 1 145 ? -3.703 13.390 3.662 1.00 83.50 145 ASP A O 1
ATOM 1220 N N . SER A 1 146 ? -3.501 11.230 4.185 1.00 82.50 146 SER A N 1
ATOM 1221 C CA . SER A 1 146 ? -4.937 10.943 4.078 1.00 82.50 146 SER A CA 1
ATOM 1222 C C . SER A 1 146 ? -5.729 11.555 5.246 1.00 82.50 146 SER A C 1
ATOM 1224 O O . SER A 1 146 ? -5.190 11.709 6.347 1.00 82.50 146 SER A O 1
ATOM 1226 N N . PRO A 1 147 ? -7.010 11.928 5.059 1.00 87.12 147 PRO A N 1
ATOM 1227 C CA . PRO A 1 147 ? -7.833 12.409 6.165 1.00 87.12 147 PRO A CA 1
ATOM 1228 C C . PRO A 1 147 ? -8.081 11.307 7.208 1.00 87.12 147 PRO A C 1
ATOM 1230 O O . PRO A 1 147 ? -7.925 10.116 6.932 1.00 87.12 147 PRO A O 1
ATOM 1233 N N . LYS A 1 148 ? -8.470 11.715 8.422 1.00 87.31 148 LYS A N 1
ATOM 1234 C CA . LYS A 1 148 ? -8.861 10.793 9.496 1.00 87.31 148 LYS A CA 1
ATOM 1235 C C . LYS A 1 148 ? -10.216 10.173 9.150 1.00 87.31 148 LYS A C 1
ATOM 1237 O O . LYS A 1 148 ? -11.243 10.832 9.270 1.00 87.31 148 LYS A O 1
ATOM 1242 N N . GLU A 1 149 ? -10.185 8.935 8.681 1.00 91.94 149 GLU A N 1
ATOM 1243 C CA . GLU A 1 149 ? -11.349 8.184 8.221 1.00 91.94 149 GLU A CA 1
ATOM 1244 C C . GLU A 1 149 ? -11.448 6.854 8.984 1.00 91.94 149 GLU A C 1
ATOM 1246 O O . GLU A 1 149 ? -10.482 6.084 9.019 1.00 91.94 149 GLU A O 1
ATOM 1251 N N . LEU A 1 150 ? -12.610 6.628 9.606 1.00 93.62 150 LEU A N 1
ATOM 1252 C CA . LEU A 1 150 ? -12.911 5.490 10.480 1.00 93.62 150 LEU A CA 1
ATOM 1253 C C . LEU A 1 150 ? -13.248 4.226 9.677 1.00 93.62 150 LEU A C 1
ATOM 1255 O O . LEU A 1 150 ? -12.891 3.121 10.081 1.00 93.62 150 LEU A O 1
ATOM 1259 N N . ASN A 1 151 ? -13.919 4.365 8.529 1.00 95.00 151 ASN A N 1
ATOM 1260 C CA . ASN A 1 151 ? -14.156 3.228 7.648 1.00 95.00 151 ASN A CA 1
ATOM 1261 C C . ASN A 1 151 ? -12.830 2.841 6.975 1.00 95.00 151 ASN A C 1
ATOM 1263 O O . ASN A 1 151 ? -12.251 3.606 6.202 1.00 95.00 151 ASN A O 1
ATOM 1267 N N . ALA A 1 152 ? -12.337 1.645 7.280 1.00 93.75 152 ALA A N 1
ATOM 1268 C CA . ALA A 1 152 ? -11.020 1.186 6.870 1.00 93.75 152 ALA A CA 1
ATOM 1269 C C . ALA A 1 152 ? -10.887 1.078 5.342 1.00 93.75 152 ALA A C 1
ATOM 1271 O O . ALA A 1 152 ? -9.831 1.411 4.800 1.00 93.75 152 ALA A O 1
ATOM 1272 N N . TYR A 1 153 ? -11.957 0.686 4.641 1.00 95.25 153 TYR A N 1
ATOM 1273 C CA . TYR A 1 153 ? -11.980 0.638 3.179 1.00 95.25 153 TYR A CA 1
ATOM 1274 C C . TYR A 1 153 ? -11.846 2.040 2.585 1.00 95.25 153 TYR A C 1
ATOM 1276 O O . TYR A 1 153 ? -10.938 2.288 1.790 1.00 95.25 153 TYR A O 1
ATOM 1284 N N . GLN A 1 154 ? -12.667 2.984 3.051 1.00 95.19 154 GLN A N 1
ATOM 1285 C CA . GLN A 1 154 ? -12.636 4.371 2.592 1.00 95.19 154 GLN A CA 1
ATOM 1286 C C . GLN A 1 154 ? -11.290 5.048 2.889 1.00 95.19 154 GLN A C 1
ATOM 1288 O O . GLN A 1 154 ? -10.758 5.770 2.043 1.00 95.19 154 GLN A O 1
ATOM 1293 N N . ASN A 1 155 ? -10.713 4.794 4.067 1.00 93.50 155 ASN A N 1
ATOM 1294 C CA . ASN A 1 155 ? -9.405 5.315 4.467 1.00 93.50 155 ASN A CA 1
ATOM 1295 C C . ASN A 1 155 ? -8.313 4.876 3.483 1.00 93.50 155 ASN A C 1
ATOM 1297 O O . ASN A 1 155 ? -7.568 5.703 2.952 1.00 93.50 155 ASN A O 1
ATOM 1301 N N . ILE A 1 156 ? -8.261 3.578 3.175 1.00 93.75 156 ILE A N 1
ATOM 1302 C CA . ILE A 1 156 ? -7.302 3.035 2.212 1.00 93.75 156 ILE A CA 1
ATOM 1303 C C . ILE A 1 156 ? -7.567 3.595 0.808 1.00 93.75 156 ILE A C 1
ATOM 1305 O O . ILE A 1 156 ? -6.620 3.971 0.112 1.00 93.75 156 ILE A O 1
ATOM 1309 N N . SER A 1 157 ? -8.831 3.732 0.402 1.00 95.69 157 SER A N 1
ATOM 1310 C CA . SER A 1 157 ? -9.195 4.361 -0.869 1.00 95.69 157 SER A CA 1
ATOM 1311 C C . SER A 1 157 ? -8.715 5.812 -0.969 1.00 95.69 157 SER A C 1
ATOM 1313 O O . SER A 1 157 ? -8.269 6.223 -2.039 1.00 95.69 157 SER A O 1
ATOM 1315 N N . TYR A 1 158 ? -8.694 6.582 0.123 1.00 95.19 158 TYR A N 1
ATOM 1316 C CA . TYR A 1 158 ? -8.103 7.926 0.114 1.00 95.19 158 TYR A CA 1
ATOM 1317 C C . TYR A 1 158 ? -6.586 7.924 -0.070 1.00 95.19 158 TYR A C 1
ATOM 1319 O O . TYR A 1 158 ? -6.067 8.778 -0.788 1.00 95.19 158 TYR A O 1
ATOM 1327 N N . ARG A 1 159 ? -5.872 6.940 0.484 1.00 94.19 159 ARG A N 1
ATOM 1328 C CA . ARG A 1 159 ? -4.431 6.765 0.216 1.00 94.19 159 ARG A CA 1
ATOM 1329 C C . ARG A 1 159 ? -4.175 6.405 -1.250 1.00 94.19 159 ARG A C 1
ATOM 1331 O O . ARG A 1 159 ? -3.251 6.928 -1.875 1.00 94.19 159 ARG A O 1
ATOM 1338 N N . MET A 1 160 ? -5.018 5.545 -1.828 1.00 95.56 160 MET A N 1
ATOM 1339 C CA . MET A 1 160 ? -4.971 5.222 -3.260 1.00 95.56 160 MET A CA 1
ATOM 1340 C C . MET A 1 160 ? -5.260 6.449 -4.120 1.00 95.56 160 MET A C 1
ATOM 1342 O O . MET A 1 160 ? -4.573 6.659 -5.119 1.00 95.56 160 MET A O 1
ATOM 1346 N N . LEU A 1 161 ? -6.230 7.276 -3.722 1.00 96.56 161 LEU A N 1
ATOM 1347 C CA . LEU A 1 161 ? -6.578 8.517 -4.405 1.00 96.56 161 LEU A CA 1
ATOM 1348 C C . LEU A 1 161 ? -5.406 9.501 -4.407 1.00 96.56 161 LEU A C 1
ATOM 1350 O O . LEU A 1 161 ? -5.033 9.973 -5.481 1.00 96.56 161 LEU A O 1
ATOM 1354 N N . GLU A 1 162 ? -4.782 9.751 -3.252 1.00 95.12 162 GLU A N 1
ATOM 1355 C CA . GLU A 1 162 ? -3.576 10.586 -3.137 1.00 95.12 162 GLU A CA 1
ATOM 1356 C C . GLU A 1 162 ? -2.489 10.111 -4.108 1.00 95.12 162 GLU A C 1
ATOM 1358 O O . GLU A 1 162 ? -1.978 10.872 -4.939 1.00 95.12 162 GLU A O 1
ATOM 1363 N N . ASN A 1 163 ? -2.197 8.808 -4.068 1.00 94.88 163 ASN A N 1
ATOM 1364 C CA . ASN A 1 163 ? -1.201 8.192 -4.931 1.00 94.88 163 ASN A CA 1
ATOM 1365 C C . ASN A 1 163 ? -1.548 8.341 -6.419 1.00 94.88 163 ASN A C 1
ATOM 1367 O O . ASN A 1 163 ? -0.679 8.693 -7.218 1.00 94.88 163 ASN A O 1
ATOM 1371 N N . CYS A 1 164 ? -2.805 8.101 -6.801 1.00 96.44 164 CYS A N 1
ATOM 1372 C CA . CYS A 1 164 ? -3.264 8.209 -8.183 1.00 96.44 164 CYS A CA 1
ATOM 1373 C C . CYS A 1 164 ? -3.192 9.645 -8.694 1.00 96.44 164 CYS A C 1
ATOM 1375 O O . CYS A 1 164 ? -2.726 9.862 -9.811 1.00 96.44 164 CYS A O 1
ATOM 1377 N N . VAL A 1 165 ? -3.598 10.628 -7.888 1.00 96.19 165 VAL A N 1
ATOM 1378 C CA . VAL A 1 165 ? -3.500 12.053 -8.231 1.00 96.19 165 VAL A CA 1
ATOM 1379 C C . VAL A 1 165 ? -2.049 12.422 -8.529 1.00 96.19 165 VAL A C 1
ATOM 1381 O O . VAL A 1 165 ? -1.755 12.999 -9.583 1.00 96.19 165 VAL A O 1
ATOM 1384 N N . PHE A 1 166 ? -1.130 12.063 -7.629 1.00 95.94 166 PHE A N 1
ATOM 1385 C CA . PHE A 1 166 ? 0.286 12.391 -7.785 1.00 95.94 166 PHE A CA 1
ATOM 1386 C C . PHE A 1 166 ? 0.876 11.703 -9.005 1.00 95.94 166 PHE A C 1
ATOM 1388 O O . PHE A 1 166 ? 1.501 12.342 -9.858 1.00 95.94 166 PHE A O 1
ATOM 1395 N N . ASN A 1 167 ? 0.629 10.405 -9.127 1.00 96.19 167 ASN A N 1
ATOM 1396 C CA . ASN A 1 167 ? 1.178 9.600 -10.199 1.00 96.19 167 ASN A CA 1
ATOM 1397 C C . ASN A 1 167 ? 0.611 9.991 -11.565 1.00 96.19 167 ASN A C 1
ATOM 1399 O O . ASN A 1 167 ? 1.382 10.105 -12.515 1.00 96.19 167 ASN A O 1
ATOM 1403 N N . LYS A 1 168 ? -0.686 10.297 -11.680 1.00 97.56 168 LYS A N 1
ATOM 1404 C CA . LYS A 1 168 ? -1.288 10.805 -12.922 1.00 97.56 168 LYS A CA 1
ATOM 1405 C C . LYS A 1 168 ? -0.576 12.066 -13.394 1.00 97.56 168 LYS A C 1
ATOM 1407 O O . LYS A 1 168 ? -0.221 12.164 -14.569 1.00 97.56 168 LYS A O 1
ATOM 1412 N N . TYR A 1 169 ? -0.336 13.016 -12.488 1.00 97.50 169 TYR A N 1
ATOM 1413 C CA . TYR A 1 169 ? 0.377 14.246 -12.821 1.00 97.50 169 TYR A CA 1
ATOM 1414 C C . TYR A 1 169 ? 1.819 13.959 -13.268 1.00 97.50 169 TYR A C 1
ATOM 1416 O O . TYR A 1 169 ? 2.256 14.425 -14.322 1.00 97.50 169 TYR A O 1
ATOM 1424 N N . LEU A 1 170 ? 2.555 13.150 -12.504 1.00 97.50 170 LEU A N 1
ATOM 1425 C CA . LEU A 1 170 ? 3.962 12.840 -12.774 1.00 97.50 170 LEU A CA 1
ATOM 1426 C C . LEU A 1 170 ? 4.140 12.037 -14.071 1.00 97.50 170 LEU A C 1
ATOM 1428 O O . LEU A 1 170 ? 5.015 12.358 -14.879 1.00 97.50 170 LEU A O 1
ATOM 1432 N N . TYR A 1 171 ? 3.286 11.046 -14.326 1.00 97.69 171 TYR A N 1
ATOM 1433 C CA . TYR A 1 171 ? 3.269 10.317 -15.593 1.00 97.69 171 TYR A CA 1
ATOM 1434 C C . TYR A 1 171 ? 2.818 11.201 -16.754 1.00 97.69 171 TYR A C 1
ATOM 1436 O O . TYR A 1 171 ? 3.370 11.075 -17.846 1.00 97.69 171 TYR A O 1
ATOM 1444 N N . GLY A 1 172 ? 1.906 12.148 -16.522 1.00 97.69 172 GLY A N 1
ATOM 1445 C CA . GLY A 1 172 ? 1.543 13.182 -17.492 1.00 97.69 172 GLY A CA 1
ATOM 1446 C C . GLY A 1 172 ? 2.743 14.040 -17.900 1.00 97.69 172 GLY A C 1
ATOM 1447 O O . GLY A 1 172 ? 2.984 14.251 -19.090 1.00 97.69 172 GLY A O 1
ATOM 1448 N N . GLU A 1 173 ? 3.566 14.458 -16.937 1.00 97.31 173 GLU A N 1
ATOM 1449 C CA . GLU A 1 173 ? 4.813 15.184 -17.198 1.00 97.31 173 GLU A CA 1
ATOM 1450 C C . GLU A 1 173 ? 5.839 14.329 -17.958 1.00 97.31 173 GLU A C 1
ATOM 1452 O O . GLU A 1 173 ? 6.424 14.785 -18.947 1.00 97.31 173 GLU A O 1
ATOM 1457 N N . MET A 1 174 ? 6.022 13.063 -17.566 1.00 96.31 174 MET A N 1
ATOM 1458 C CA . MET A 1 174 ? 6.887 12.120 -18.289 1.00 96.31 174 MET A CA 1
ATOM 1459 C C . MET A 1 174 ? 6.416 11.907 -19.732 1.00 96.31 174 MET A C 1
ATOM 1461 O O . MET A 1 174 ? 7.232 11.930 -20.661 1.00 96.31 174 MET A O 1
ATOM 1465 N N . TYR A 1 175 ? 5.109 11.735 -19.926 1.00 96.50 175 TYR A N 1
ATOM 1466 C CA . TYR A 1 175 ? 4.481 11.588 -21.233 1.00 96.50 175 TYR A CA 1
ATOM 1467 C C . TYR A 1 175 ? 4.686 12.842 -22.083 1.00 96.50 175 TYR A C 1
ATOM 1469 O O . TYR A 1 175 ? 5.127 12.737 -23.226 1.00 96.50 175 TYR A O 1
ATOM 1477 N N . ARG A 1 176 ? 4.474 14.038 -21.520 1.00 95.56 176 ARG A N 1
ATOM 1478 C CA . ARG A 1 176 ? 4.684 15.323 -22.203 1.00 95.56 176 ARG A CA 1
ATOM 1479 C C . ARG A 1 176 ? 6.121 15.484 -22.694 1.00 95.56 176 ARG A C 1
ATOM 1481 O O . ARG A 1 176 ? 6.337 15.867 -23.845 1.00 95.56 176 ARG A O 1
ATOM 1488 N N . VAL A 1 177 ? 7.106 15.161 -21.853 1.00 94.19 177 VAL A N 1
ATOM 1489 C CA . VAL A 1 177 ? 8.529 15.206 -22.229 1.00 94.19 177 VAL A CA 1
ATOM 1490 C C . VAL A 1 177 ? 8.833 14.210 -23.349 1.00 94.19 177 VAL A C 1
ATOM 1492 O O . VAL A 1 177 ? 9.507 14.567 -24.315 1.00 94.19 177 VAL A O 1
ATOM 1495 N N . ARG A 1 178 ? 8.327 12.974 -23.263 1.00 93.62 178 ARG A N 1
ATOM 1496 C CA . ARG A 1 178 ? 8.544 11.965 -24.312 1.00 93.62 178 ARG A CA 1
ATOM 1497 C C . ARG A 1 178 ? 7.832 12.303 -25.616 1.00 93.62 178 ARG A C 1
ATOM 1499 O O . ARG A 1 178 ? 8.432 12.131 -26.668 1.00 93.62 178 ARG A O 1
ATOM 1506 N N . LYS A 1 179 ? 6.620 12.859 -25.561 1.00 94.50 179 LYS A N 1
ATOM 1507 C CA . LYS A 1 179 ? 5.875 13.332 -26.735 1.00 94.50 179 LYS A CA 1
ATOM 1508 C C . LYS A 1 179 ? 6.666 14.384 -27.510 1.00 94.50 179 LYS A C 1
ATOM 1510 O O . LYS A 1 179 ? 6.778 14.272 -28.722 1.00 94.50 179 LYS A O 1
ATOM 1515 N N . LYS A 1 180 ? 7.289 15.350 -26.820 1.00 93.69 180 LYS A N 1
ATOM 1516 C CA . LYS A 1 180 ? 8.180 16.337 -27.465 1.00 93.69 180 LYS A CA 1
ATOM 1517 C C . LYS A 1 180 ? 9.388 15.685 -28.145 1.00 93.69 180 LYS A C 1
ATOM 1519 O O . LYS A 1 180 ? 9.839 16.162 -29.176 1.00 93.69 180 LYS A O 1
ATOM 1524 N N . ARG A 1 181 ? 9.902 14.589 -27.579 1.00 93.44 181 ARG A N 1
ATOM 1525 C CA . ARG A 1 181 ? 11.037 13.837 -28.134 1.00 93.44 181 ARG A CA 1
ATOM 1526 C C . ARG A 1 181 ? 10.649 12.855 -29.239 1.00 93.44 181 ARG A C 1
ATOM 1528 O O . ARG A 1 181 ? 11.545 12.409 -29.940 1.00 93.44 181 ARG A O 1
ATOM 1535 N N . LEU A 1 182 ? 9.367 12.528 -29.412 1.00 92.69 182 LEU A N 1
ATOM 1536 C CA . LEU A 1 182 ? 8.904 11.547 -30.399 1.00 92.69 182 LEU A CA 1
ATOM 1537 C C . LEU A 1 182 ? 9.270 11.959 -31.831 1.00 92.69 182 LEU A C 1
ATOM 1539 O O . LEU A 1 182 ? 9.766 11.129 -32.575 1.00 92.69 182 LEU A O 1
ATOM 1543 N N . ILE A 1 183 ? 9.089 13.232 -32.199 1.00 88.44 183 ILE A N 1
ATOM 1544 C CA . ILE A 1 183 ? 9.417 13.721 -33.552 1.00 88.44 183 ILE A CA 1
ATOM 1545 C C . ILE A 1 183 ? 10.918 13.580 -33.824 1.00 88.44 183 ILE A C 1
ATOM 1547 O O . ILE A 1 183 ? 11.319 13.004 -34.828 1.00 88.44 183 ILE A O 1
ATOM 1551 N N . PHE A 1 184 ? 11.749 14.048 -32.889 1.00 90.50 184 PHE A N 1
ATOM 1552 C CA . PHE A 1 184 ? 13.203 13.919 -32.984 1.00 90.50 184 PHE A CA 1
ATOM 1553 C C . PHE A 1 184 ? 13.652 12.452 -33.025 1.00 90.50 184 PHE A C 1
ATOM 1555 O O . PHE A 1 184 ? 14.544 12.088 -33.784 1.00 90.50 184 PHE A O 1
ATOM 1562 N N . PHE A 1 185 ? 12.999 11.595 -32.240 1.00 89.56 185 PHE A N 1
ATOM 1563 C CA . PHE A 1 185 ? 13.247 10.161 -32.233 1.00 89.56 185 PHE A CA 1
ATOM 1564 C C . PHE A 1 185 ? 12.922 9.513 -33.589 1.00 89.56 185 PHE A C 1
ATOM 1566 O O . PHE A 1 185 ? 13.762 8.806 -34.137 1.00 89.56 185 PHE A O 1
ATOM 1573 N N . LEU A 1 186 ? 11.746 9.799 -34.158 1.00 89.12 186 LEU A N 1
ATOM 1574 C CA . LEU A 1 186 ? 11.342 9.303 -35.479 1.00 89.12 186 LEU A CA 1
ATOM 1575 C C . LEU A 1 186 ? 12.292 9.786 -36.581 1.00 89.12 186 LEU A C 1
ATOM 1577 O O . LEU A 1 186 ? 12.653 9.004 -37.455 1.00 89.12 186 LEU A O 1
ATOM 1581 N N . PHE A 1 187 ? 12.744 11.039 -36.503 1.00 89.12 187 PHE A N 1
ATOM 1582 C CA . PHE A 1 187 ? 13.734 11.592 -37.424 1.00 89.12 187 PHE A CA 1
ATOM 1583 C C . PHE A 1 187 ? 15.075 10.842 -37.359 1.00 89.12 187 PHE A C 1
ATOM 1585 O O . PHE A 1 187 ? 15.617 10.473 -38.397 1.00 89.12 187 PHE A O 1
ATOM 1592 N N . ILE A 1 188 ? 15.581 10.542 -36.155 1.00 87.38 188 ILE A N 1
ATOM 1593 C CA . ILE A 1 188 ? 16.807 9.742 -35.985 1.00 87.38 188 ILE A CA 1
ATOM 1594 C C . ILE A 1 188 ? 16.637 8.333 -36.557 1.00 87.38 188 ILE A C 1
ATOM 1596 O O . ILE A 1 188 ? 17.513 7.863 -37.279 1.00 87.38 188 ILE A O 1
ATOM 1600 N N . VAL A 1 189 ? 15.526 7.655 -36.249 1.00 84.75 189 VAL A N 1
ATOM 1601 C CA . VAL A 1 189 ? 15.258 6.304 -36.769 1.00 84.75 189 VAL A CA 1
ATOM 1602 C C . VAL A 1 189 ? 15.189 6.316 -38.295 1.00 84.75 189 VAL A C 1
ATOM 1604 O O . VAL A 1 189 ? 15.758 5.433 -38.929 1.00 84.75 189 VAL A O 1
ATOM 1607 N N . PHE A 1 190 ? 14.561 7.335 -38.887 1.00 85.81 190 PHE A N 1
ATOM 1608 C CA . PHE A 1 190 ? 14.501 7.499 -40.337 1.00 85.81 190 PHE A CA 1
ATOM 1609 C C . PHE A 1 190 ? 15.888 7.695 -40.960 1.00 85.81 190 PHE A C 1
ATOM 1611 O O . PHE A 1 190 ? 16.204 7.017 -41.932 1.00 85.81 190 PHE A O 1
ATOM 1618 N N . ILE A 1 191 ? 16.740 8.553 -40.383 1.00 85.31 191 ILE A N 1
ATOM 1619 C CA . ILE A 1 191 ? 18.125 8.736 -40.853 1.00 85.31 191 ILE A CA 1
ATOM 1620 C C . ILE A 1 191 ? 18.901 7.422 -40.780 1.00 85.31 191 ILE A C 1
ATOM 1622 O O . ILE A 1 191 ? 19.579 7.059 -41.738 1.00 85.31 191 ILE A O 1
ATOM 1626 N N . LEU A 1 192 ? 18.794 6.704 -39.660 1.00 80.06 192 LEU A N 1
ATOM 1627 C CA . LEU A 1 192 ? 19.482 5.429 -39.473 1.00 80.06 192 LEU A CA 1
ATOM 1628 C C . LEU A 1 192 ? 19.015 4.390 -40.493 1.00 80.06 192 LEU A C 1
ATOM 1630 O O . LEU A 1 192 ? 19.849 3.712 -41.081 1.00 80.06 192 LEU A O 1
ATOM 1634 N N . LEU A 1 193 ? 17.707 4.301 -40.743 1.00 77.56 193 LEU A N 1
ATOM 1635 C CA . LEU A 1 193 ? 17.128 3.375 -41.715 1.00 77.56 193 LEU A CA 1
ATOM 1636 C C . LEU A 1 193 ? 17.483 3.753 -43.162 1.00 77.56 193 LEU A C 1
ATOM 1638 O O . LEU A 1 193 ? 17.768 2.878 -43.974 1.00 77.56 193 LEU A O 1
ATOM 1642 N N . PHE A 1 194 ? 17.527 5.047 -43.482 1.00 81.94 194 PHE A N 1
ATOM 1643 C CA . PHE A 1 194 ? 17.975 5.538 -44.784 1.00 81.94 194 PHE A CA 1
ATOM 1644 C C . PHE A 1 194 ? 19.456 5.232 -45.029 1.00 81.94 194 PHE A C 1
ATOM 1646 O O . PHE A 1 194 ? 19.814 4.747 -46.100 1.00 81.94 194 PHE A O 1
ATOM 1653 N N . TYR A 1 195 ? 20.308 5.459 -44.025 1.00 77.50 195 TYR A N 1
ATOM 1654 C CA . TYR A 1 195 ? 21.725 5.097 -44.076 1.00 77.50 195 TYR A CA 1
ATOM 1655 C C . TYR A 1 195 ? 21.894 3.596 -44.350 1.00 77.50 195 TYR A C 1
ATOM 1657 O O . TYR A 1 195 ? 22.568 3.200 -45.293 1.00 77.50 195 TYR A O 1
ATOM 1665 N N . ILE A 1 196 ? 21.177 2.773 -43.590 1.00 71.44 196 ILE A N 1
ATOM 1666 C CA . ILE A 1 196 ? 21.051 1.321 -43.759 1.00 71.44 196 ILE A CA 1
ATOM 1667 C C . ILE A 1 196 ? 20.696 0.943 -45.217 1.00 71.44 196 ILE A C 1
ATOM 1669 O O . ILE A 1 196 ? 21.381 0.116 -45.819 1.00 71.44 196 ILE A O 1
ATOM 1673 N N . LEU A 1 197 ? 19.692 1.580 -45.828 1.00 74.75 197 LEU A N 1
ATOM 1674 C CA . LEU A 1 197 ? 19.263 1.283 -47.204 1.00 74.75 197 LEU A CA 1
ATOM 1675 C C . LEU A 1 197 ? 20.273 1.715 -48.278 1.00 74.75 197 LEU A C 1
ATOM 1677 O O . LEU A 1 197 ? 20.454 1.003 -49.266 1.00 74.75 197 LEU A O 1
ATOM 1681 N N . MET A 1 198 ? 20.937 2.860 -48.097 1.00 76.00 198 MET A N 1
ATOM 1682 C CA . MET A 1 198 ? 21.888 3.403 -49.077 1.00 76.00 198 MET A CA 1
ATOM 1683 C C . MET A 1 198 ? 23.096 2.489 -49.304 1.00 76.00 198 MET A C 1
ATOM 1685 O O . MET A 1 198 ? 23.595 2.400 -50.425 1.00 76.00 198 MET A O 1
ATOM 1689 N N . PHE A 1 199 ? 23.541 1.782 -48.267 1.00 68.69 199 PHE A N 1
ATOM 1690 C CA . PHE A 1 199 ? 24.720 0.919 -48.338 1.00 68.69 199 PHE A CA 1
ATOM 1691 C C . PHE A 1 199 ? 24.403 -0.538 -48.703 1.00 68.69 199 PHE A C 1
ATOM 1693 O O . PHE A 1 199 ? 25.329 -1.316 -48.892 1.00 68.69 199 PHE A O 1
ATOM 1700 N N . PHE A 1 200 ? 23.130 -0.909 -48.895 1.00 68.00 200 PHE A N 1
ATOM 1701 C CA . PHE A 1 200 ? 22.718 -2.299 -49.146 1.00 68.00 200 PHE A CA 1
ATOM 1702 C C . PHE A 1 200 ? 23.178 -2.867 -50.507 1.00 68.00 200 PHE A C 1
ATOM 1704 O O . PHE A 1 200 ? 23.240 -4.080 -50.687 1.00 68.00 200 PHE A O 1
ATOM 1711 N N . LYS A 1 201 ? 23.524 -2.015 -51.482 1.00 64.06 201 LYS A N 1
ATOM 1712 C CA . LYS A 1 201 ? 23.873 -2.446 -52.852 1.00 64.06 201 LYS A CA 1
ATOM 1713 C C . LYS A 1 201 ? 25.313 -2.951 -53.042 1.00 64.06 201 LYS A C 1
ATOM 1715 O O . LYS A 1 201 ? 25.593 -3.500 -54.102 1.00 64.06 201 LYS A O 1
ATOM 1720 N N . SER A 1 202 ? 26.212 -2.787 -52.068 1.00 63.78 202 SER A N 1
ATOM 1721 C CA . SER A 1 202 ? 27.646 -3.118 -52.215 1.00 63.78 202 SER A CA 1
ATOM 1722 C C . SER A 1 202 ? 28.226 -3.844 -50.993 1.00 63.78 202 SER A C 1
ATOM 1724 O O . SER A 1 202 ? 29.304 -3.499 -50.510 1.00 63.78 202 SER A O 1
ATOM 1726 N N . VAL A 1 203 ? 27.475 -4.795 -50.435 1.00 64.88 203 VAL A N 1
ATOM 1727 C CA . VAL A 1 203 ? 27.724 -5.342 -49.093 1.00 64.88 203 VAL A CA 1
ATOM 1728 C C . VAL A 1 203 ? 28.494 -6.662 -49.159 1.00 64.88 203 VAL A C 1
ATOM 1730 O O . VAL A 1 203 ? 27.991 -7.649 -49.688 1.00 64.88 203 VAL A O 1
ATOM 1733 N N . ASP A 1 204 ? 29.691 -6.687 -48.574 1.00 77.19 204 ASP A N 1
ATOM 1734 C CA . ASP A 1 204 ? 30.407 -7.918 -48.207 1.00 77.19 204 ASP A CA 1
ATOM 1735 C C . ASP A 1 204 ? 29.778 -8.555 -46.944 1.00 77.19 204 ASP A C 1
ATOM 1737 O O . ASP A 1 204 ? 29.114 -7.876 -46.156 1.00 77.19 204 ASP A O 1
ATOM 1741 N N . CYS A 1 205 ? 29.986 -9.853 -46.706 1.00 77.06 205 CYS A N 1
ATOM 1742 C CA . CYS A 1 205 ? 29.400 -10.619 -45.595 1.00 77.06 205 CYS A CA 1
ATOM 1743 C C . CYS A 1 205 ? 29.601 -9.961 -44.215 1.00 77.06 205 CYS A C 1
ATOM 1745 O O . CYS A 1 205 ? 28.713 -10.002 -43.361 1.00 77.06 205 CYS A O 1
ATOM 1747 N N . SER A 1 206 ? 30.753 -9.331 -43.994 1.00 74.31 206 SER A N 1
ATOM 1748 C CA . SER A 1 206 ? 31.091 -8.590 -42.772 1.00 74.31 206 SER A CA 1
ATOM 1749 C C . SER A 1 206 ? 30.213 -7.346 -42.585 1.00 74.31 206 SER A C 1
ATOM 1751 O O . SER A 1 206 ? 29.652 -7.144 -41.508 1.00 74.31 206 SER A O 1
ATOM 1753 N N . MET A 1 207 ? 29.993 -6.567 -43.644 1.00 75.31 207 MET A N 1
ATOM 1754 C CA . MET A 1 207 ? 29.104 -5.398 -43.631 1.00 75.31 207 MET A CA 1
ATOM 1755 C C . MET A 1 207 ? 27.636 -5.798 -43.426 1.00 75.31 207 MET A C 1
ATOM 1757 O O . MET A 1 207 ? 26.894 -5.107 -42.724 1.00 75.31 207 MET A O 1
ATOM 1761 N N . LEU A 1 208 ? 27.224 -6.952 -43.966 1.00 81.69 208 LEU A N 1
ATOM 1762 C CA . LEU A 1 208 ? 25.884 -7.501 -43.740 1.00 81.69 208 LEU A CA 1
ATOM 1763 C C . LEU A 1 208 ? 25.664 -7.835 -42.259 1.00 81.69 208 LEU A C 1
ATOM 1765 O O . LEU A 1 208 ? 24.604 -7.543 -41.707 1.00 81.69 208 LEU A O 1
ATOM 1769 N N . PHE A 1 209 ? 26.666 -8.414 -41.594 1.00 78.94 209 PHE A N 1
ATOM 1770 C CA . PHE A 1 209 ? 26.586 -8.715 -40.166 1.00 78.94 209 PHE A CA 1
ATOM 1771 C C . PHE A 1 209 ? 26.403 -7.444 -39.324 1.00 78.94 209 PHE A C 1
ATOM 1773 O O . PHE A 1 209 ? 25.492 -7.376 -38.499 1.00 78.94 209 PHE A O 1
ATOM 1780 N N . ILE A 1 210 ? 27.214 -6.414 -39.572 1.00 77.69 210 ILE A N 1
ATOM 1781 C CA . ILE A 1 210 ? 27.152 -5.126 -38.859 1.00 77.69 210 ILE A CA 1
ATOM 1782 C C . ILE A 1 210 ? 25.785 -4.472 -39.051 1.00 77.69 210 ILE A C 1
ATOM 1784 O O . ILE A 1 210 ? 25.178 -3.996 -38.091 1.00 77.69 210 ILE A O 1
ATOM 1788 N N . TYR A 1 211 ? 25.267 -4.509 -40.278 1.00 81.50 211 TYR A N 1
ATOM 1789 C CA . TYR A 1 211 ? 23.931 -4.034 -40.605 1.00 81.50 211 TYR A CA 1
ATOM 1790 C C . TYR A 1 211 ? 22.852 -4.740 -39.778 1.00 81.50 211 TYR A C 1
ATOM 1792 O O . TYR A 1 211 ? 21.999 -4.082 -39.180 1.00 81.50 211 TYR A O 1
ATOM 1800 N N . VAL A 1 212 ? 22.895 -6.075 -39.708 1.00 84.69 212 VAL A N 1
ATOM 1801 C CA . VAL A 1 212 ? 21.919 -6.866 -38.946 1.00 84.69 212 VAL A CA 1
ATOM 1802 C C . VAL A 1 212 ? 21.994 -6.519 -37.459 1.00 84.69 212 VAL A C 1
ATOM 1804 O O . VAL A 1 212 ? 20.959 -6.291 -36.829 1.00 84.69 212 VAL A O 1
ATOM 1807 N N . VAL A 1 213 ? 23.200 -6.407 -36.898 1.00 79.94 213 VAL A N 1
ATOM 1808 C CA . VAL A 1 213 ? 23.404 -6.008 -35.496 1.00 79.94 213 VAL A CA 1
ATOM 1809 C C . VAL A 1 213 ? 22.875 -4.598 -35.241 1.00 79.94 213 VAL A C 1
ATOM 1811 O O . VAL A 1 213 ? 22.116 -4.386 -34.293 1.00 79.94 213 VAL A O 1
ATOM 1814 N N . GLY A 1 214 ? 23.213 -3.645 -36.111 1.00 80.69 214 GLY A N 1
ATOM 1815 C CA . GLY A 1 214 ? 22.719 -2.272 -36.061 1.00 80.69 214 GLY A CA 1
ATOM 1816 C C . GLY A 1 214 ? 21.194 -2.214 -36.087 1.00 80.69 214 GLY A C 1
ATOM 1817 O O . GLY A 1 214 ? 20.586 -1.565 -35.232 1.00 80.69 214 GLY A O 1
ATOM 1818 N N . LEU A 1 215 ? 20.565 -2.958 -37.000 1.00 86.31 215 LEU A N 1
ATOM 1819 C CA . LEU A 1 215 ? 19.113 -3.050 -37.111 1.00 86.31 215 LEU A CA 1
ATOM 1820 C C . LEU A 1 215 ? 18.481 -3.610 -35.832 1.00 86.31 215 LEU A C 1
ATOM 1822 O O . LEU A 1 215 ? 17.504 -3.036 -35.346 1.00 86.31 215 LEU A O 1
ATOM 1826 N N . ILE A 1 216 ? 19.035 -4.683 -35.258 1.00 86.31 216 ILE A N 1
ATOM 1827 C CA . ILE A 1 216 ? 18.550 -5.273 -34.000 1.00 86.31 216 ILE A CA 1
ATOM 1828 C C . ILE A 1 216 ? 18.617 -4.246 -32.867 1.00 86.31 216 ILE A C 1
ATOM 1830 O O . ILE A 1 216 ? 17.641 -4.061 -32.135 1.00 86.31 216 ILE A O 1
ATOM 1834 N N . VAL A 1 217 ? 19.741 -3.542 -32.732 1.00 82.62 217 VAL A N 1
ATOM 1835 C CA . VAL A 1 217 ? 19.947 -2.582 -31.642 1.00 82.62 217 VAL A CA 1
ATOM 1836 C C . VAL A 1 217 ? 19.019 -1.379 -31.799 1.00 82.62 217 VAL A C 1
ATOM 1838 O O . VAL A 1 217 ? 18.292 -1.041 -30.861 1.00 82.62 217 VAL A O 1
ATOM 1841 N N . VAL A 1 218 ? 18.959 -0.772 -32.989 1.00 84.75 218 VAL A N 1
ATOM 1842 C CA . VAL A 1 218 ? 18.062 0.359 -33.285 1.00 84.75 218 VAL A CA 1
ATOM 1843 C C . VAL A 1 218 ? 16.598 -0.035 -33.086 1.00 84.75 218 VAL A C 1
ATOM 1845 O O . VAL A 1 218 ? 15.838 0.717 -32.466 1.00 84.75 218 VAL A O 1
ATOM 1848 N N . SER A 1 219 ? 16.204 -1.232 -33.525 1.00 87.81 219 SER A N 1
ATOM 1849 C CA . SER A 1 219 ? 14.847 -1.754 -33.325 1.00 87.81 219 SER A CA 1
ATOM 1850 C C . SER A 1 219 ? 14.538 -1.962 -31.843 1.00 87.81 219 SER A C 1
ATOM 1852 O O . SER A 1 219 ? 13.482 -1.536 -31.378 1.00 87.81 219 SER A O 1
ATOM 1854 N N . SER A 1 220 ? 15.473 -2.518 -31.066 1.00 87.56 220 SER A N 1
ATOM 1855 C CA . SER A 1 220 ? 15.326 -2.697 -29.615 1.00 87.56 220 SER A CA 1
ATOM 1856 C C . SER A 1 220 ? 15.125 -1.362 -28.890 1.00 87.56 220 SER A C 1
ATOM 1858 O O . SER A 1 220 ? 14.270 -1.257 -28.006 1.00 87.56 220 SER A O 1
ATOM 1860 N N . PHE A 1 221 ? 15.888 -0.324 -29.243 1.00 85.31 221 PHE A N 1
ATOM 1861 C CA . PHE A 1 221 ? 15.706 1.014 -28.670 1.00 85.31 221 PHE A CA 1
ATOM 1862 C C . PHE A 1 221 ? 14.366 1.634 -29.068 1.00 85.31 221 PHE A C 1
ATOM 1864 O O . PHE A 1 221 ? 13.694 2.236 -28.225 1.00 85.31 221 PHE A O 1
ATOM 1871 N N . SER A 1 222 ? 13.970 1.457 -30.329 1.00 88.38 222 SER A N 1
ATOM 1872 C CA . SER A 1 222 ? 12.704 1.958 -30.862 1.00 88.38 222 SER A CA 1
ATOM 1873 C C . SER A 1 222 ? 11.509 1.323 -30.184 1.00 88.38 222 SER A C 1
ATOM 1875 O O . SER A 1 222 ? 10.622 2.037 -29.711 1.00 88.38 222 SER A O 1
ATOM 1877 N N . PHE A 1 223 ? 11.532 0.002 -30.037 1.00 91.31 223 PHE A N 1
ATOM 1878 C CA . PHE A 1 223 ? 10.503 -0.733 -29.326 1.00 91.31 223 PHE A CA 1
ATOM 1879 C C . PHE A 1 223 ? 10.396 -0.265 -27.873 1.00 91.31 223 PHE A C 1
ATOM 1881 O O . PHE A 1 223 ? 9.323 0.159 -27.457 1.00 91.31 223 PHE A O 1
ATOM 1888 N N . LYS A 1 224 ? 11.512 -0.200 -27.131 1.00 89.19 224 LYS A N 1
ATOM 1889 C CA . LYS A 1 224 ? 11.517 0.277 -25.735 1.00 89.19 224 LYS A CA 1
ATOM 1890 C C . LYS A 1 224 ? 10.978 1.707 -25.605 1.00 89.19 224 LYS A C 1
ATOM 1892 O O . LYS A 1 224 ? 10.275 2.034 -24.641 1.00 89.19 224 LYS A O 1
ATOM 1897 N N . PHE A 1 225 ? 11.319 2.589 -26.548 1.00 91.38 225 PHE A N 1
ATOM 1898 C CA . PHE A 1 225 ? 10.824 3.963 -26.556 1.00 91.38 225 PHE A CA 1
ATOM 1899 C C . PHE A 1 225 ? 9.305 4.011 -26.759 1.00 91.38 225 PHE A C 1
ATOM 1901 O O . PHE A 1 225 ? 8.618 4.651 -25.954 1.00 91.38 225 PHE A O 1
ATOM 1908 N N . LEU A 1 226 ? 8.803 3.327 -27.795 1.00 93.56 226 LEU A N 1
ATOM 1909 C CA . LEU A 1 226 ? 7.383 3.271 -28.150 1.00 93.56 226 LEU A CA 1
ATOM 1910 C C . LEU A 1 226 ? 6.556 2.575 -27.070 1.00 93.56 226 LEU A C 1
ATOM 1912 O O . LEU A 1 226 ? 5.564 3.141 -26.620 1.00 93.56 226 LEU A O 1
ATOM 1916 N N . GLU A 1 227 ? 6.995 1.411 -26.595 1.00 93.56 227 GLU A N 1
ATOM 1917 C CA . GLU A 1 227 ? 6.362 0.660 -25.509 1.00 93.56 227 GLU A CA 1
ATOM 1918 C C . GLU A 1 227 ? 6.148 1.562 -24.294 1.00 93.56 227 GLU A C 1
ATOM 1920 O O . GLU A 1 227 ? 5.023 1.745 -23.835 1.00 93.56 227 GLU A O 1
ATOM 1925 N N . THR A 1 228 ? 7.205 2.224 -23.815 1.00 92.25 228 THR A N 1
ATOM 1926 C CA . THR A 1 228 ? 7.067 3.108 -22.654 1.00 92.25 228 THR A CA 1
ATOM 1927 C C . THR A 1 228 ? 6.198 4.340 -22.960 1.00 92.25 228 THR A C 1
ATOM 1929 O O . THR A 1 228 ? 5.539 4.867 -22.065 1.00 92.25 228 THR A O 1
ATOM 1932 N N . PHE A 1 229 ? 6.219 4.854 -24.195 1.00 95.00 229 PHE A N 1
ATOM 1933 C CA . PHE A 1 229 ? 5.377 5.982 -24.602 1.00 95.00 229 PHE A CA 1
ATOM 1934 C C . PHE A 1 229 ? 3.887 5.619 -24.539 1.00 95.00 229 PHE A C 1
ATOM 1936 O O . PHE A 1 229 ? 3.109 6.351 -23.921 1.00 95.00 229 PHE A O 1
ATOM 1943 N N . PHE A 1 230 ? 3.504 4.478 -25.118 1.00 95.81 230 PHE A N 1
ATOM 1944 C CA . PHE A 1 230 ? 2.133 3.970 -25.069 1.00 95.81 230 PHE A CA 1
ATOM 1945 C C . PHE A 1 230 ? 1.723 3.576 -23.651 1.00 95.81 230 PHE A C 1
ATOM 1947 O O . PHE A 1 230 ? 0.629 3.935 -23.219 1.00 95.81 230 PHE A O 1
ATOM 1954 N N . LEU A 1 231 ? 2.623 2.940 -22.899 1.00 95.62 231 LEU A N 1
ATOM 1955 C CA . LEU A 1 231 ? 2.408 2.583 -21.500 1.00 95.62 231 LEU A CA 1
ATOM 1956 C C . LEU A 1 231 ? 2.086 3.816 -20.647 1.00 95.62 231 LEU A C 1
ATOM 1958 O O . LEU A 1 231 ? 1.102 3.812 -19.914 1.00 95.62 231 LEU A O 1
ATOM 1962 N N . LEU A 1 232 ? 2.863 4.899 -20.772 1.00 96.50 232 LEU A N 1
ATOM 1963 C CA . LEU A 1 232 ? 2.602 6.148 -20.046 1.00 96.50 232 LEU A CA 1
ATOM 1964 C C . LEU A 1 232 ? 1.237 6.743 -20.398 1.00 96.50 232 LEU A C 1
ATOM 1966 O O . LEU A 1 232 ? 0.509 7.158 -19.501 1.00 96.50 232 LEU A O 1
ATOM 1970 N N . ARG A 1 233 ? 0.877 6.770 -21.688 1.00 96.56 233 ARG A N 1
ATOM 1971 C CA . ARG A 1 233 ? -0.441 7.248 -22.128 1.00 96.56 233 ARG A CA 1
ATOM 1972 C C . ARG A 1 233 ? -1.565 6.419 -21.509 1.00 96.56 233 ARG A C 1
ATOM 1974 O O . ARG A 1 233 ? -2.520 6.996 -20.997 1.00 96.56 233 ARG A O 1
ATOM 1981 N N . HIS A 1 234 ? -1.432 5.094 -21.555 1.00 97.38 234 HIS A N 1
ATOM 1982 C CA . HIS A 1 234 ? -2.395 4.166 -20.976 1.00 97.38 234 HIS A CA 1
ATOM 1983 C C . HIS A 1 234 ? -2.543 4.403 -19.470 1.00 97.38 234 HIS A C 1
ATOM 1985 O O . HIS A 1 234 ? -3.646 4.657 -19.013 1.00 97.38 234 HIS A O 1
ATOM 1991 N N . ILE A 1 235 ? -1.444 4.436 -18.711 1.00 97.31 235 ILE A N 1
ATOM 1992 C CA . ILE A 1 235 ? -1.486 4.632 -17.252 1.00 97.31 235 ILE A CA 1
ATOM 1993 C C . ILE A 1 235 ? -2.120 5.964 -16.871 1.00 97.31 235 ILE A C 1
ATOM 1995 O O . ILE A 1 235 ? -2.930 5.998 -15.953 1.00 97.31 235 ILE A O 1
ATOM 1999 N N . VAL A 1 236 ? -1.777 7.058 -17.558 1.00 97.88 236 VAL A N 1
ATOM 2000 C CA . VAL A 1 236 ? -2.390 8.368 -17.286 1.00 97.88 236 VAL A CA 1
ATOM 2001 C C . VAL A 1 236 ? -3.905 8.302 -17.477 1.00 97.88 236 VAL A C 1
ATOM 2003 O O . VAL A 1 236 ? -4.644 8.859 -16.668 1.00 97.88 236 VAL A O 1
ATOM 2006 N N . HIS A 1 237 ? -4.367 7.607 -18.517 1.00 97.75 237 HIS A N 1
ATOM 2007 C CA . HIS A 1 237 ? -5.789 7.415 -18.776 1.00 97.75 237 HIS A CA 1
ATOM 2008 C C . HIS A 1 237 ? -6.455 6.498 -17.739 1.00 97.75 237 HIS A C 1
ATOM 2010 O O . HIS A 1 237 ? -7.475 6.874 -17.171 1.00 97.75 237 HIS A O 1
ATOM 2016 N N . SER A 1 238 ? -5.858 5.348 -17.423 1.00 97.94 238 SER A N 1
ATOM 2017 C CA . SER A 1 238 ? -6.381 4.426 -16.408 1.00 97.94 238 SER A CA 1
ATOM 2018 C C . SER A 1 238 ? -6.438 5.070 -15.021 1.00 97.94 238 SER A C 1
ATOM 2020 O O . SER A 1 238 ? -7.411 4.878 -14.302 1.00 97.94 238 SER A O 1
ATOM 2022 N N . MET A 1 239 ? -5.441 5.884 -14.653 1.00 97.56 239 MET A N 1
ATOM 2023 C CA . MET A 1 239 ? -5.467 6.650 -13.404 1.00 97.56 239 MET A CA 1
ATOM 2024 C C . MET A 1 239 ? -6.541 7.738 -13.412 1.00 97.56 239 MET A C 1
ATOM 2026 O O . MET A 1 239 ? -7.126 7.999 -12.371 1.00 97.56 239 MET A O 1
ATOM 2030 N N . ASP A 1 240 ? -6.820 8.378 -14.552 1.00 97.69 240 ASP A N 1
ATOM 2031 C CA . ASP A 1 240 ? -7.931 9.332 -14.656 1.00 97.69 240 ASP A CA 1
ATOM 2032 C C . ASP A 1 240 ? -9.283 8.662 -14.395 1.00 97.69 240 ASP A C 1
ATOM 2034 O O . ASP A 1 240 ? -10.085 9.201 -13.636 1.00 97.69 240 ASP A O 1
ATOM 2038 N N . ILE A 1 241 ? -9.502 7.478 -14.976 1.00 97.69 241 ILE A N 1
ATOM 2039 C CA . ILE A 1 241 ? -10.700 6.668 -14.725 1.00 97.69 241 ILE A CA 1
ATOM 2040 C C . ILE A 1 241 ? -10.767 6.286 -13.245 1.00 97.69 241 ILE A C 1
ATOM 2042 O O . ILE A 1 241 ? -11.760 6.575 -12.589 1.00 97.69 241 ILE A O 1
ATOM 2046 N N . LEU A 1 242 ? -9.691 5.723 -12.689 1.00 97.94 242 LEU A N 1
ATOM 2047 C CA . LEU A 1 242 ? -9.669 5.288 -11.293 1.00 97.94 242 LEU A CA 1
ATOM 2048 C C . LEU A 1 242 ? -9.887 6.444 -10.305 1.00 97.94 242 LEU A C 1
ATOM 2050 O O . LEU A 1 242 ? -10.571 6.266 -9.305 1.00 97.94 242 LEU A O 1
ATOM 2054 N N . ILE A 1 243 ? -9.350 7.637 -10.577 1.00 97.88 243 ILE A N 1
ATOM 2055 C CA . ILE A 1 243 ? -9.615 8.827 -9.753 1.00 97.88 243 ILE A CA 1
ATOM 2056 C C . ILE A 1 243 ? -11.104 9.177 -9.770 1.00 97.88 243 ILE A C 1
ATOM 2058 O O . ILE A 1 243 ? -11.645 9.523 -8.725 1.00 97.88 243 ILE A O 1
ATOM 2062 N N . LYS A 1 244 ? -11.771 9.089 -10.927 1.00 96.94 244 LYS A N 1
ATOM 2063 C CA . LYS A 1 244 ? -13.215 9.344 -11.020 1.00 96.94 244 LYS A CA 1
ATOM 2064 C C . LYS A 1 244 ? -14.009 8.323 -10.211 1.00 96.94 244 LYS A C 1
ATOM 2066 O O . LYS A 1 244 ? -14.868 8.739 -9.448 1.00 96.94 244 LYS A O 1
ATOM 2071 N N . GLU A 1 245 ? -13.665 7.041 -10.306 1.00 96.25 245 GLU A N 1
ATOM 2072 C CA . GLU A 1 245 ? -14.294 5.970 -9.515 1.00 96.25 245 GLU A CA 1
ATOM 2073 C C . GLU A 1 245 ? -14.078 6.153 -8.002 1.00 96.25 245 GLU A C 1
ATOM 2075 O O . GLU A 1 245 ? -14.996 6.002 -7.202 1.00 96.25 245 GLU A O 1
ATOM 2080 N N . LEU A 1 246 ? -12.868 6.547 -7.590 1.00 96.00 246 LEU A N 1
ATOM 2081 C CA . LEU A 1 246 ? -12.542 6.844 -6.189 1.00 96.00 246 LEU A CA 1
ATOM 2082 C C . LEU A 1 246 ? -13.293 8.070 -5.639 1.00 96.00 246 LEU A C 1
ATOM 2084 O O . LEU A 1 246 ? -13.412 8.211 -4.423 1.00 96.00 246 LEU A O 1
ATOM 2088 N N . LEU A 1 247 ? -13.764 8.961 -6.516 1.00 94.75 247 LEU A N 1
ATOM 2089 C CA . LEU A 1 247 ? -14.496 10.180 -6.165 1.00 94.75 247 LEU A CA 1
ATOM 2090 C C . LEU A 1 247 ? -16.014 10.065 -6.380 1.00 94.75 247 LEU A C 1
ATOM 2092 O O . LEU A 1 247 ? -16.752 10.889 -5.846 1.00 94.75 247 LEU A O 1
ATOM 2096 N N . SER A 1 248 ? -16.500 9.084 -7.148 1.00 90.94 248 SER A N 1
ATOM 2097 C CA . SER A 1 248 ? -17.916 8.985 -7.531 1.00 90.94 248 SER A CA 1
ATOM 2098 C C . SER A 1 248 ? -18.838 8.539 -6.397 1.00 90.94 248 SER A C 1
ATOM 2100 O O . SER A 1 248 ? -20.052 8.701 -6.498 1.00 90.94 248 SER A O 1
ATOM 2102 N N . GLY A 1 249 ? -18.294 7.982 -5.315 1.00 87.44 249 GLY A N 1
ATOM 2103 C CA . GLY A 1 249 ? -19.079 7.575 -4.157 1.00 87.44 249 GLY A CA 1
ATOM 2104 C C . GLY A 1 249 ? -18.229 7.040 -3.013 1.00 87.44 249 GLY A C 1
ATOM 2105 O O . GLY A 1 249 ? -17.011 6.909 -3.125 1.00 87.44 249 GLY A O 1
ATOM 2106 N N . ARG A 1 250 ? -18.892 6.716 -1.897 1.00 91.06 250 ARG A N 1
ATOM 2107 C CA . ARG A 1 250 ? -18.225 6.095 -0.750 1.00 91.06 250 ARG A CA 1
ATOM 2108 C C . ARG A 1 250 ? -17.913 4.624 -1.028 1.00 91.06 250 ARG A C 1
ATOM 2110 O O . ARG A 1 250 ? -18.739 3.883 -1.572 1.00 91.06 250 ARG A O 1
ATOM 2117 N N . ILE A 1 251 ? -16.715 4.223 -0.621 1.00 93.81 251 ILE A N 1
ATOM 2118 C CA . ILE A 1 251 ? -16.189 2.862 -0.674 1.00 93.81 251 ILE A CA 1
ATOM 2119 C C . ILE A 1 251 ? -16.222 2.336 0.757 1.00 93.81 251 ILE A C 1
ATOM 2121 O O . ILE A 1 251 ? -15.255 2.413 1.504 1.00 93.81 251 ILE A O 1
ATOM 2125 N N . ASP A 1 252 ? -17.402 1.878 1.146 1.00 91.25 252 ASP A N 1
ATOM 2126 C CA . ASP A 1 252 ? -17.767 1.498 2.509 1.00 91.25 252 ASP A CA 1
ATOM 2127 C C . ASP A 1 252 ? -17.971 -0.011 2.690 1.00 91.25 252 ASP A C 1
ATOM 2129 O O . ASP A 1 252 ? -18.149 -0.480 3.812 1.00 91.25 252 ASP A O 1
ATOM 2133 N N . THR A 1 253 ? -17.902 -0.768 1.595 1.00 92.25 253 THR A N 1
ATOM 2134 C CA . THR A 1 253 ? -18.129 -2.216 1.535 1.00 92.25 253 THR A CA 1
ATOM 2135 C C . THR A 1 253 ? -16.906 -2.946 0.993 1.00 92.25 253 THR A C 1
ATOM 2137 O O . THR A 1 253 ? -16.144 -2.409 0.183 1.00 92.25 253 THR A O 1
ATOM 2140 N N . SER A 1 254 ? -16.758 -4.199 1.421 1.00 93.00 254 SER A N 1
ATOM 2141 C CA . SER A 1 254 ? -15.716 -5.128 0.978 1.00 93.00 254 SER A CA 1
ATOM 2142 C C . SER A 1 254 ? -15.688 -5.274 -0.548 1.00 93.00 254 SER A C 1
ATOM 2144 O O . SER A 1 254 ? -14.635 -5.164 -1.171 1.00 93.00 254 SER A O 1
ATOM 2146 N N . GLU A 1 255 ? -16.850 -5.451 -1.175 1.00 94.56 255 GLU A N 1
ATOM 2147 C CA . GLU A 1 255 ? -16.973 -5.753 -2.602 1.00 94.56 255 GLU A CA 1
ATOM 2148 C C . GLU A 1 255 ? -16.512 -4.572 -3.460 1.00 94.56 255 GLU A C 1
ATOM 2150 O O . GLU A 1 255 ? -15.682 -4.733 -4.360 1.00 94.56 255 GLU A O 1
ATOM 2155 N N . LYS A 1 256 ? -16.996 -3.361 -3.141 1.00 95.62 256 LYS A N 1
ATOM 2156 C CA . LYS A 1 256 ? -16.552 -2.129 -3.809 1.00 95.62 256 LYS A CA 1
ATOM 2157 C C . LYS A 1 256 ? -15.059 -1.908 -3.604 1.00 95.62 256 LYS A C 1
ATOM 2159 O O . LYS A 1 256 ? -14.354 -1.540 -4.543 1.00 95.62 256 LYS A O 1
ATOM 2164 N N . PHE A 1 257 ? -14.574 -2.142 -2.386 1.00 96.06 257 PHE A N 1
ATOM 2165 C CA . PHE A 1 257 ? -13.164 -1.989 -2.067 1.00 96.06 257 PHE A CA 1
ATOM 2166 C C . PHE A 1 257 ? -12.285 -2.932 -2.888 1.00 96.06 257 PHE A C 1
ATOM 2168 O O . PHE A 1 257 ? -11.320 -2.477 -3.496 1.00 96.06 257 PHE A O 1
ATOM 2175 N N . LEU A 1 258 ? -12.627 -4.221 -2.958 1.00 95.75 258 LEU A N 1
ATOM 2176 C CA . LEU A 1 258 ? -11.866 -5.218 -3.714 1.00 95.75 258 LEU A CA 1
ATOM 2177 C C . LEU A 1 258 ? -11.830 -4.898 -5.212 1.00 95.75 258 LEU A C 1
ATOM 2179 O O . LEU A 1 258 ? -10.778 -5.045 -5.836 1.00 95.75 258 LEU A O 1
ATOM 2183 N N . TYR A 1 259 ? -12.934 -4.401 -5.776 1.00 96.75 259 TYR A N 1
ATOM 2184 C CA . TYR A 1 259 ? -12.976 -3.928 -7.161 1.00 96.75 259 TYR A CA 1
ATOM 2185 C C . TYR A 1 259 ? -11.993 -2.771 -7.400 1.00 96.75 259 TYR A C 1
ATOM 2187 O O . TYR A 1 259 ? -11.119 -2.857 -8.267 1.00 96.75 259 TYR A O 1
ATOM 2195 N N . ILE A 1 260 ? -12.078 -1.717 -6.583 1.00 97.31 260 ILE A N 1
ATOM 2196 C CA . ILE A 1 260 ? -11.203 -0.540 -6.683 1.00 97.31 260 ILE A CA 1
ATOM 2197 C C . ILE A 1 260 ? -9.738 -0.913 -6.446 1.00 97.31 260 ILE A C 1
ATOM 2199 O O . ILE A 1 260 ? -8.851 -0.467 -7.178 1.00 97.31 260 ILE A O 1
ATOM 2203 N N . TYR A 1 261 ? -9.476 -1.765 -5.455 1.00 97.06 261 TYR A N 1
ATOM 2204 C CA . TYR A 1 261 ? -8.144 -2.275 -5.165 1.00 97.06 261 TYR A CA 1
ATOM 2205 C C . TYR A 1 261 ? -7.571 -3.067 -6.339 1.00 97.06 261 TYR A C 1
ATOM 2207 O O . TYR A 1 261 ? -6.402 -2.883 -6.675 1.00 97.06 261 TYR A O 1
ATOM 2215 N N . GLY A 1 262 ? -8.376 -3.911 -6.990 1.00 97.31 262 GLY A N 1
ATOM 2216 C CA . GLY A 1 262 ? -7.967 -4.668 -8.172 1.00 97.31 262 GLY A CA 1
ATOM 2217 C C . GLY A 1 262 ? -7.499 -3.750 -9.301 1.00 97.31 262 GLY A C 1
ATOM 2218 O O . GLY A 1 262 ? -6.379 -3.907 -9.796 1.00 97.31 262 GLY A O 1
ATOM 2219 N N . LEU A 1 263 ? -8.302 -2.730 -9.629 1.00 97.00 263 LEU A N 1
ATOM 2220 C CA . LEU A 1 263 ? -7.948 -1.715 -10.628 1.00 97.00 263 LEU A CA 1
ATOM 2221 C C . LEU A 1 263 ? -6.665 -0.965 -10.247 1.00 97.00 263 LEU A C 1
ATOM 2223 O O . LEU A 1 263 ? -5.749 -0.826 -11.063 1.00 97.00 263 LEU A O 1
ATOM 2227 N N . TYR A 1 264 ? -6.576 -0.503 -8.997 1.00 97.75 264 TYR A N 1
ATOM 2228 C CA . TYR A 1 264 ? -5.397 0.191 -8.485 1.00 97.75 264 TYR A CA 1
ATOM 2229 C C . TYR A 1 264 ? -4.141 -0.681 -8.578 1.00 97.75 264 TYR A C 1
ATOM 2231 O O . TYR A 1 264 ? -3.112 -0.233 -9.084 1.00 97.75 264 TYR A O 1
ATOM 2239 N N . SER A 1 265 ? -4.226 -1.929 -8.117 1.00 96.81 265 SER A N 1
ATOM 2240 C CA . SER A 1 265 ? -3.122 -2.885 -8.085 1.00 96.81 265 SER A CA 1
ATOM 2241 C C . SER A 1 265 ? -2.592 -3.160 -9.491 1.00 96.81 265 SER A C 1
ATOM 2243 O O . SER A 1 265 ? -1.383 -3.072 -9.718 1.00 96.81 265 SER A O 1
ATOM 2245 N N . GLU A 1 266 ? -3.481 -3.393 -10.461 1.00 96.31 266 GLU A N 1
ATOM 2246 C CA . GLU A 1 266 ? -3.102 -3.624 -11.855 1.00 96.31 266 GLU A CA 1
ATOM 2247 C C . GLU A 1 266 ? -2.357 -2.421 -12.455 1.00 96.31 266 GLU A C 1
ATOM 2249 O O . GLU A 1 266 ? -1.275 -2.575 -13.042 1.00 96.31 266 GLU A O 1
ATOM 2254 N N . ILE A 1 267 ? -2.907 -1.215 -12.278 1.00 96.62 267 ILE A N 1
ATOM 2255 C CA . ILE A 1 267 ? -2.294 0.027 -12.762 1.00 96.62 267 ILE A CA 1
ATOM 2256 C C . ILE A 1 267 ? -0.937 0.234 -12.090 1.00 96.62 267 ILE A C 1
ATOM 2258 O O . ILE A 1 267 ? 0.059 0.508 -12.770 1.00 96.62 267 ILE A O 1
ATOM 2262 N N . ASN A 1 268 ? -0.882 0.085 -10.764 1.00 95.00 268 ASN A N 1
ATOM 2263 C CA . ASN A 1 268 ? 0.327 0.305 -9.991 1.00 95.00 268 ASN A CA 1
ATOM 2264 C C . ASN A 1 268 ? 1.431 -0.650 -10.447 1.00 95.00 268 ASN A C 1
ATOM 2266 O O . ASN A 1 268 ? 2.521 -0.182 -10.761 1.00 95.00 268 ASN A O 1
ATOM 2270 N N . LEU A 1 269 ? 1.160 -1.952 -10.592 1.00 95.19 269 LEU A N 1
ATOM 2271 C CA . LEU A 1 269 ? 2.152 -2.949 -11.017 1.00 95.19 269 LEU A CA 1
ATOM 2272 C C . LEU A 1 269 ? 2.769 -2.622 -12.385 1.00 95.19 269 LEU A C 1
ATOM 2274 O O . LEU A 1 269 ? 3.994 -2.680 -12.529 1.00 95.19 269 LEU A O 1
ATOM 2278 N N . LYS A 1 270 ? 1.954 -2.187 -13.353 1.00 94.38 270 LYS A N 1
ATOM 2279 C CA . LYS A 1 270 ? 2.402 -1.837 -14.715 1.00 94.38 270 LYS A CA 1
ATOM 2280 C C . LYS A 1 270 ? 3.127 -0.488 -14.806 1.00 94.38 270 LYS A C 1
ATOM 2282 O O . LYS A 1 270 ? 3.793 -0.223 -15.805 1.00 94.38 270 LYS A O 1
ATOM 2287 N N . ALA A 1 271 ? 3.019 0.377 -13.797 1.00 93.75 271 ALA A N 1
ATOM 2288 C CA . ALA A 1 271 ? 3.513 1.747 -13.910 1.00 93.75 271 ALA A CA 1
ATOM 2289 C C . ALA A 1 271 ? 5.050 1.865 -14.058 1.00 93.75 271 ALA A C 1
ATOM 2291 O O . ALA A 1 271 ? 5.779 1.089 -13.451 1.00 93.75 271 ALA A O 1
ATOM 2292 N N . PRO A 1 272 ? 5.616 2.807 -14.830 1.00 92.12 272 PRO A N 1
ATOM 2293 C CA . PRO A 1 272 ? 7.066 2.969 -14.899 1.00 92.12 272 PRO A CA 1
ATOM 2294 C C . PRO A 1 272 ? 7.613 3.666 -13.648 1.00 92.12 272 PRO A C 1
ATOM 2296 O O . PRO A 1 272 ? 6.891 4.334 -12.916 1.00 92.12 272 PRO A O 1
ATOM 2299 N N . ILE A 1 273 ? 8.924 3.571 -13.418 1.00 91.00 273 ILE A N 1
ATOM 2300 C CA . ILE A 1 273 ? 9.555 4.262 -12.290 1.00 91.00 273 ILE A CA 1
ATOM 2301 C C . ILE A 1 273 ? 9.523 5.786 -12.469 1.00 91.00 273 ILE A C 1
ATOM 2303 O O . ILE A 1 273 ? 9.919 6.325 -13.508 1.00 91.00 273 ILE A O 1
ATOM 2307 N N . ILE A 1 274 ? 9.086 6.487 -11.424 1.00 90.69 274 ILE A N 1
ATOM 2308 C CA . ILE A 1 274 ? 9.139 7.946 -11.351 1.00 90.69 274 ILE A CA 1
ATOM 2309 C C . ILE A 1 274 ? 10.534 8.354 -10.883 1.00 90.69 274 ILE A C 1
ATOM 2311 O O . ILE A 1 274 ? 11.045 7.874 -9.871 1.00 90.69 274 ILE A O 1
ATOM 2315 N N . LYS A 1 275 ? 11.172 9.265 -11.621 1.00 88.00 275 LYS A N 1
ATOM 2316 C CA . LYS A 1 275 ? 12.488 9.783 -11.238 1.00 88.00 275 LYS A CA 1
ATOM 2317 C C . LYS A 1 275 ? 12.356 10.732 -10.047 1.00 88.00 275 LYS A C 1
ATOM 2319 O O . LYS A 1 275 ? 11.534 11.645 -10.078 1.00 88.00 275 LYS A O 1
ATOM 2324 N N . LYS A 1 276 ? 13.232 10.576 -9.049 1.00 87.62 276 LYS A N 1
ATOM 2325 C CA . LYS A 1 276 ? 13.255 11.409 -7.834 1.00 87.62 276 LYS A CA 1
ATOM 2326 C C . LYS A 1 276 ? 13.274 12.912 -8.141 1.00 87.62 276 LYS A C 1
ATOM 2328 O O . LYS A 1 276 ? 12.481 13.658 -7.588 1.00 87.62 276 LYS A O 1
ATOM 2333 N N . ASN A 1 277 ? 14.101 13.342 -9.093 1.00 90.94 277 ASN A N 1
ATOM 2334 C CA . ASN A 1 277 ? 14.185 14.750 -9.489 1.00 90.94 277 ASN A CA 1
ATOM 2335 C C . ASN A 1 277 ? 12.872 15.312 -10.066 1.00 90.94 277 ASN A C 1
ATOM 2337 O O . ASN A 1 277 ? 12.598 16.498 -9.914 1.00 90.94 277 ASN A O 1
ATOM 2341 N N . LEU A 1 278 ? 12.061 14.481 -10.730 1.00 93.12 278 LEU A N 1
ATOM 2342 C CA . LEU A 1 278 ? 10.759 14.893 -11.245 1.00 93.12 278 LEU A CA 1
ATOM 2343 C C . LEU A 1 278 ? 9.765 15.101 -10.101 1.00 93.12 278 LEU A C 1
ATOM 2345 O O . LEU A 1 278 ? 9.026 16.082 -10.124 1.00 93.12 278 LEU A O 1
ATOM 2349 N N . TYR A 1 279 ? 9.771 14.203 -9.114 1.00 91.12 279 TYR A N 1
ATOM 2350 C CA . TYR A 1 279 ? 8.967 14.353 -7.904 1.00 91.12 279 TYR A CA 1
ATOM 2351 C C . TYR A 1 279 ? 9.378 15.605 -7.127 1.0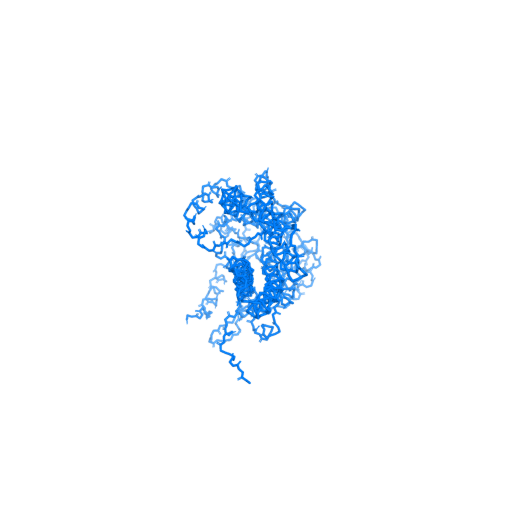0 91.12 279 TYR A C 1
ATOM 2353 O O . TYR A 1 279 ? 8.544 16.472 -6.886 1.00 91.12 279 TYR A O 1
ATOM 2361 N N . ASP A 1 280 ? 10.671 15.752 -6.827 1.00 91.75 280 ASP A N 1
ATOM 2362 C CA . ASP A 1 280 ? 11.200 16.881 -6.055 1.00 91.75 280 ASP A CA 1
ATOM 2363 C C . ASP A 1 280 ? 10.868 18.225 -6.718 1.00 91.75 280 ASP A C 1
ATOM 2365 O O . ASP A 1 280 ? 10.401 19.139 -6.046 1.00 91.75 280 ASP A O 1
ATOM 2369 N N . LYS A 1 281 ? 10.981 18.314 -8.052 1.00 96.31 281 LYS A N 1
ATOM 2370 C CA . LYS A 1 281 ? 10.615 19.515 -8.821 1.00 96.31 281 LYS A CA 1
ATOM 2371 C C . LYS A 1 281 ? 9.133 19.899 -8.710 1.00 96.31 281 LYS A C 1
ATOM 2373 O O . LYS A 1 281 ? 8.800 21.064 -8.892 1.00 96.31 281 LYS A O 1
ATOM 2378 N N . ASN A 1 282 ? 8.237 18.938 -8.489 1.00 95.44 282 ASN A N 1
ATOM 2379 C CA . ASN A 1 282 ? 6.788 19.169 -8.493 1.00 95.44 282 ASN A CA 1
ATOM 2380 C C . ASN A 1 282 ? 6.142 19.019 -7.107 1.00 95.44 282 ASN A C 1
ATOM 2382 O O . ASN A 1 282 ? 4.930 19.191 -6.994 1.00 95.44 282 ASN A O 1
ATOM 2386 N N . ARG A 1 283 ? 6.923 18.720 -6.063 1.00 92.94 283 ARG A N 1
ATOM 2387 C CA . ARG A 1 283 ? 6.432 18.351 -4.729 1.00 92.94 283 ARG A CA 1
ATOM 2388 C C . ARG A 1 283 ? 5.464 19.374 -4.136 1.00 92.94 283 ARG A C 1
ATOM 2390 O O . ARG A 1 283 ? 4.391 19.000 -3.685 1.00 92.94 283 ARG A O 1
ATOM 2397 N N . GLU A 1 284 ? 5.811 20.658 -4.168 1.00 94.06 284 GLU A N 1
ATOM 2398 C CA . GLU A 1 284 ? 4.958 21.716 -3.605 1.00 94.06 284 GLU A CA 1
ATOM 2399 C C . GLU A 1 284 ? 3.599 21.795 -4.300 1.00 94.06 284 GLU A C 1
ATOM 2401 O O . GLU A 1 284 ? 2.562 21.885 -3.644 1.00 94.06 284 GLU A O 1
ATOM 2406 N N . LYS A 1 285 ? 3.600 21.704 -5.634 1.00 95.50 285 LYS A N 1
ATOM 2407 C CA . LYS A 1 285 ? 2.376 21.710 -6.435 1.00 95.50 285 LYS A CA 1
ATOM 2408 C C . LYS A 1 285 ? 1.513 20.490 -6.131 1.00 95.50 285 LYS A C 1
ATOM 2410 O O . LYS A 1 285 ? 0.314 20.650 -5.943 1.00 95.50 285 LYS A O 1
ATOM 2415 N N . LEU A 1 286 ? 2.119 19.305 -6.056 1.00 94.12 286 LEU A N 1
ATOM 2416 C CA . LEU A 1 286 ? 1.428 18.065 -5.697 1.00 94.12 286 LEU A CA 1
ATOM 2417 C C . LEU A 1 286 ? 0.770 18.186 -4.318 1.00 94.12 286 LEU A C 1
ATOM 2419 O O . LEU A 1 286 ? -0.439 18.010 -4.203 1.00 94.12 286 LEU A O 1
ATOM 2423 N N . ASN A 1 287 ? 1.534 18.594 -3.305 1.00 92.44 287 ASN A N 1
ATOM 2424 C CA . ASN A 1 287 ? 1.032 18.758 -1.941 1.00 92.44 287 ASN A CA 1
ATOM 2425 C C . ASN A 1 287 ? -0.061 19.830 -1.842 1.00 92.44 287 ASN A C 1
ATOM 2427 O O . ASN A 1 287 ? -0.982 19.698 -1.043 1.00 92.44 287 ASN A O 1
ATOM 2431 N N . LYS A 1 288 ? 0.023 20.909 -2.632 1.00 94.50 288 LYS A N 1
ATOM 2432 C CA . LYS A 1 288 ? -1.057 21.900 -2.724 1.00 94.50 288 LYS A CA 1
ATOM 2433 C C . LYS A 1 288 ? -2.320 21.272 -3.316 1.00 94.50 288 LYS A C 1
ATOM 2435 O O . LYS A 1 288 ? -3.357 21.306 -2.674 1.00 94.50 288 LYS A O 1
ATOM 2440 N N . THR A 1 289 ? -2.209 20.634 -4.480 1.00 94.50 289 THR A N 1
ATOM 2441 C CA . THR A 1 289 ? -3.337 19.967 -5.142 1.00 94.50 289 THR A CA 1
ATOM 2442 C C . THR A 1 289 ? -3.998 18.918 -4.246 1.00 94.50 289 THR A C 1
ATOM 2444 O O . THR A 1 289 ? -5.221 18.826 -4.230 1.00 94.50 289 THR A O 1
ATOM 2447 N N . TRP A 1 290 ? -3.219 18.153 -3.475 1.00 94.44 290 TRP A N 1
ATOM 2448 C CA . TRP A 1 290 ? -3.780 17.200 -2.517 1.00 94.44 290 TRP A CA 1
ATOM 2449 C C . TRP A 1 290 ? -4.530 17.876 -1.375 1.00 94.44 290 TRP A C 1
ATOM 2451 O O . TRP A 1 290 ? -5.656 17.476 -1.101 1.00 94.44 290 TRP A O 1
ATOM 2461 N N . ARG A 1 291 ? -3.957 18.913 -0.749 1.00 93.50 291 ARG A N 1
ATOM 2462 C CA . ARG A 1 291 ? -4.635 19.667 0.319 1.00 93.50 291 ARG A CA 1
ATOM 2463 C C . ARG A 1 291 ? -5.983 20.218 -0.144 1.00 93.50 291 ARG A C 1
ATOM 2465 O O . ARG A 1 291 ? -6.982 19.961 0.516 1.00 93.50 291 ARG A O 1
ATOM 2472 N N . ASP A 1 292 ? -6.009 20.852 -1.315 1.00 93.62 292 ASP A N 1
ATOM 2473 C CA . ASP A 1 292 ? -7.229 21.435 -1.889 1.00 93.62 292 ASP A CA 1
ATOM 2474 C C . ASP A 1 292 ? -8.323 20.363 -2.122 1.00 93.62 292 ASP A C 1
ATOM 2476 O O . ASP A 1 292 ? -9.511 20.606 -1.919 1.00 93.62 292 ASP A O 1
ATOM 2480 N N . MET A 1 293 ? -7.942 19.146 -2.531 1.00 93.62 293 MET A N 1
ATOM 2481 C CA . MET A 1 293 ? -8.897 18.040 -2.695 1.00 93.62 293 MET A CA 1
ATOM 2482 C C . MET A 1 293 ? -9.323 17.416 -1.369 1.00 93.62 293 MET A C 1
ATOM 2484 O O . MET A 1 293 ? -10.499 17.103 -1.195 1.00 93.62 293 MET A O 1
ATOM 2488 N N . LYS A 1 294 ? -8.380 17.234 -0.443 1.00 92.81 294 LYS A N 1
ATOM 2489 C CA . LYS A 1 294 ? -8.585 16.566 0.844 1.00 92.81 294 LYS A CA 1
ATOM 2490 C C . LYS A 1 294 ? -9.676 17.232 1.677 1.00 92.81 294 LYS A C 1
ATOM 2492 O O . LYS A 1 294 ? -10.445 16.529 2.325 1.00 92.81 294 LYS A O 1
ATOM 2497 N N . GLU A 1 295 ? -9.760 18.559 1.634 1.00 90.06 295 GLU A N 1
ATOM 2498 C CA . GLU A 1 295 ? -10.774 19.345 2.353 1.00 90.06 295 GLU A CA 1
ATOM 2499 C C . GLU A 1 295 ? -12.212 19.040 1.908 1.00 90.06 295 GLU A C 1
ATOM 2501 O O . GLU A 1 295 ? -13.145 19.222 2.684 1.00 90.06 295 GLU A O 1
ATOM 2506 N N . ASN A 1 296 ? -12.392 18.522 0.691 1.00 90.81 296 ASN A N 1
ATOM 2507 C CA . ASN A 1 296 ? -13.702 18.226 0.111 1.00 90.81 296 ASN A CA 1
ATOM 2508 C C . ASN A 1 296 ? -14.089 16.738 0.206 1.00 90.81 296 ASN A C 1
ATOM 2510 O O . ASN A 1 296 ? -15.129 16.335 -0.317 1.00 90.81 296 ASN A O 1
ATOM 2514 N N . LEU A 1 297 ? -13.261 15.898 0.838 1.00 93.25 297 LEU A N 1
ATOM 2515 C CA . LEU A 1 297 ? -13.531 14.466 0.960 1.00 93.25 297 LEU A CA 1
ATOM 2516 C C . LEU A 1 297 ? -14.575 14.180 2.049 1.00 93.25 297 LEU A C 1
ATOM 2518 O O . LEU A 1 297 ? -14.522 14.712 3.156 1.00 93.25 297 LEU A O 1
ATOM 2522 N N . SER A 1 298 ? -15.518 13.290 1.741 1.00 89.56 298 SER A N 1
ATOM 2523 C CA . SER A 1 298 ? -16.621 12.919 2.631 1.00 89.56 298 SER A CA 1
ATOM 2524 C C . SER A 1 298 ? -16.191 11.959 3.750 1.00 89.56 298 SER A C 1
ATOM 2526 O O . SER A 1 298 ? -16.032 10.761 3.514 1.00 89.56 298 SER A O 1
ATOM 2528 N N . LEU A 1 299 ? -16.082 12.446 4.982 1.00 91.06 299 LEU A N 1
ATOM 2529 C CA . LEU A 1 299 ? -15.656 11.617 6.115 1.00 91.06 299 LEU A CA 1
ATOM 2530 C C . LEU A 1 299 ? -16.812 10.849 6.768 1.00 91.06 299 LEU A C 1
ATOM 2532 O O . LEU A 1 299 ? -17.952 11.320 6.804 1.00 91.06 299 LEU A O 1
ATOM 2536 N N . THR A 1 300 ? -16.521 9.673 7.331 1.00 89.62 300 THR A N 1
ATOM 2537 C CA . THR A 1 300 ? -17.483 8.958 8.187 1.00 89.62 300 THR A CA 1
ATOM 2538 C C . THR A 1 300 ? -17.849 9.804 9.398 1.00 89.62 300 THR A C 1
ATOM 2540 O O . THR A 1 300 ? -16.985 10.293 10.124 1.00 89.62 300 THR A O 1
ATOM 2543 N N . ASN A 1 301 ? -19.148 9.905 9.678 1.00 93.19 301 ASN A N 1
ATOM 2544 C CA . ASN A 1 301 ? -19.619 10.419 10.954 1.00 93.19 301 ASN A CA 1
ATOM 2545 C C . ASN A 1 301 ? -19.362 9.373 12.051 1.00 93.19 301 ASN A C 1
ATOM 2547 O O . ASN A 1 301 ? -20.072 8.370 12.126 1.00 93.19 301 ASN A O 1
ATOM 2551 N N . THR A 1 302 ? -18.366 9.626 12.906 1.00 94.31 302 THR A N 1
ATOM 2552 C CA . THR A 1 302 ? -17.958 8.741 14.012 1.00 94.31 302 THR A CA 1
ATOM 2553 C C . THR A 1 302 ? -19.136 8.304 14.884 1.00 94.31 302 THR A C 1
ATOM 2555 O O . THR A 1 302 ? -19.270 7.129 15.203 1.00 94.31 302 THR A O 1
ATOM 2558 N N . SER A 1 303 ? -20.022 9.238 15.243 1.00 95.12 303 SER A N 1
ATOM 2559 C CA . SER A 1 303 ? -21.168 8.970 16.119 1.00 95.12 303 SER A CA 1
ATOM 2560 C C . SER A 1 303 ? -22.140 7.976 15.479 1.00 95.12 303 SER A C 1
ATOM 2562 O O . SER A 1 303 ? -22.534 6.992 16.103 1.00 95.12 303 SER A O 1
ATOM 2564 N N . PHE A 1 304 ? -22.477 8.195 14.206 1.00 94.81 304 PHE A N 1
ATOM 2565 C CA . PHE A 1 304 ? -23.357 7.300 13.457 1.00 94.81 304 PHE A CA 1
ATOM 2566 C C . PHE A 1 304 ? -22.719 5.920 13.245 1.00 94.81 304 PHE A C 1
ATOM 2568 O O . PHE A 1 304 ? -23.353 4.901 13.484 1.00 94.81 304 PHE A O 1
ATOM 2575 N N . ALA A 1 305 ? -21.439 5.883 12.880 1.00 95.06 305 ALA A N 1
ATOM 2576 C CA . ALA A 1 305 ? -20.675 4.649 12.723 1.00 95.06 305 ALA A CA 1
ATOM 2577 C C . ALA A 1 305 ? -20.675 3.778 13.992 1.00 95.06 305 ALA A C 1
ATOM 2579 O O . ALA A 1 305 ? -20.988 2.588 13.935 1.00 95.06 305 ALA A O 1
ATOM 2580 N N . LEU A 1 306 ? -20.380 4.374 15.151 1.00 96.56 306 LEU A N 1
ATOM 2581 C CA . LEU A 1 306 ? -20.411 3.653 16.424 1.00 96.56 306 LEU A CA 1
ATOM 2582 C C . LEU A 1 306 ? -21.825 3.199 16.800 1.00 96.56 306 LEU A C 1
ATOM 2584 O O . LEU A 1 306 ? -21.981 2.121 17.370 1.00 96.56 306 LEU A O 1
ATOM 2588 N N . LYS A 1 307 ? -22.855 3.989 16.468 1.00 96.31 307 LYS A N 1
ATOM 2589 C CA . LYS A 1 307 ? -24.259 3.624 16.701 1.00 96.31 307 LYS A CA 1
ATOM 2590 C C . LYS A 1 307 ? -24.649 2.349 15.948 1.00 96.31 307 LYS A C 1
ATOM 2592 O O . LYS A 1 307 ? -25.421 1.569 16.489 1.00 96.31 307 LYS A O 1
ATOM 2597 N N . GLU A 1 308 ? -24.115 2.123 14.751 1.00 95.75 308 GLU A N 1
ATOM 2598 C CA . GLU A 1 308 ? -24.411 0.920 13.962 1.00 95.75 308 GLU A CA 1
ATOM 2599 C C . GLU A 1 308 ? -23.637 -0.313 14.463 1.00 95.75 308 GLU A C 1
ATOM 2601 O O . GLU A 1 308 ? -24.180 -1.415 14.512 1.00 95.75 308 GLU A O 1
ATOM 2606 N N . VAL A 1 309 ? -22.377 -0.142 14.881 1.00 97.50 309 VAL A N 1
ATOM 2607 C CA . VAL A 1 309 ? -21.492 -1.273 15.218 1.00 97.50 309 VAL A CA 1
ATOM 2608 C C . VAL A 1 309 ? -21.600 -1.725 16.674 1.00 97.50 309 VAL A C 1
ATOM 2610 O O . VAL A 1 309 ? -21.661 -2.927 16.947 1.00 97.50 309 VAL A O 1
ATOM 2613 N N . LEU A 1 310 ? -21.635 -0.796 17.633 1.00 97.81 310 LEU A N 1
ATOM 2614 C CA . LEU A 1 310 ? -21.586 -1.147 19.055 1.00 97.81 310 LEU A CA 1
ATOM 2615 C C . LEU A 1 310 ? -22.776 -2.000 19.536 1.00 97.81 310 LEU A C 1
ATOM 2617 O O . LEU A 1 310 ? -22.532 -2.919 20.322 1.00 97.81 310 LEU A O 1
ATOM 2621 N N . PRO A 1 311 ? -24.031 -1.796 19.080 1.00 97.69 311 PRO A N 1
ATOM 2622 C CA . PRO A 1 311 ? -25.139 -2.672 19.463 1.00 97.69 311 PRO A CA 1
ATOM 2623 C C . PRO A 1 311 ? -24.950 -4.122 19.010 1.00 97.69 311 PRO A C 1
ATOM 2625 O O . PRO A 1 311 ? -25.336 -5.040 19.733 1.00 97.69 311 PRO A O 1
ATOM 2628 N N . ILE A 1 312 ? -24.332 -4.341 17.842 1.00 97.88 312 ILE A N 1
ATOM 2629 C CA . ILE A 1 312 ? -24.044 -5.683 17.316 1.00 97.88 312 ILE A CA 1
ATOM 2630 C C . ILE A 1 312 ? -23.070 -6.397 18.254 1.00 97.88 312 ILE A C 1
ATOM 2632 O O . ILE A 1 312 ? -23.360 -7.503 18.711 1.00 97.88 312 ILE A O 1
ATOM 2636 N N . ILE A 1 313 ? -21.955 -5.735 18.581 1.00 97.88 313 ILE A N 1
ATOM 2637 C CA . ILE A 1 313 ? -20.930 -6.249 19.501 1.00 97.88 313 ILE A CA 1
ATOM 2638 C C . ILE A 1 313 ? -21.548 -6.527 20.869 1.00 97.88 313 ILE A C 1
ATOM 2640 O O . ILE A 1 313 ? -21.403 -7.622 21.406 1.00 97.88 313 ILE A O 1
ATOM 2644 N N . LYS A 1 314 ? -22.287 -5.553 21.410 1.00 97.69 314 LYS A N 1
ATOM 2645 C CA . LYS A 1 314 ? -22.926 -5.661 22.719 1.00 97.69 314 LYS A CA 1
ATOM 2646 C C . LYS A 1 314 ? -23.845 -6.866 22.802 1.00 97.69 314 LYS A C 1
ATOM 2648 O O . LYS A 1 314 ? -23.688 -7.652 23.724 1.00 97.69 314 LYS A O 1
ATOM 2653 N N . ARG A 1 315 ? -24.762 -7.025 21.847 1.00 97.44 315 ARG A N 1
ATOM 2654 C CA . ARG A 1 315 ? -25.684 -8.165 21.806 1.00 97.44 315 ARG A CA 1
ATOM 2655 C C . ARG A 1 315 ? -24.918 -9.487 21.760 1.00 97.44 315 ARG A C 1
ATOM 2657 O O . ARG A 1 315 ? -25.164 -10.366 22.571 1.00 97.44 315 ARG A O 1
ATOM 2664 N N . LEU A 1 316 ? -23.942 -9.614 20.857 1.00 97.88 316 LEU A N 1
ATOM 2665 C CA . LEU A 1 316 ? -23.184 -10.858 20.705 1.00 97.88 316 LEU A CA 1
ATOM 2666 C C . LEU A 1 316 ? -22.386 -11.222 21.964 1.00 97.88 316 LEU A C 1
ATOM 2668 O O . LEU A 1 316 ? -22.358 -12.392 22.334 1.00 97.88 316 LEU A O 1
ATOM 2672 N N . LEU A 1 317 ? -21.764 -10.251 22.634 1.00 97.81 317 LEU A N 1
ATOM 2673 C CA . LEU A 1 317 ? -20.918 -10.511 23.800 1.00 97.81 317 LEU A CA 1
ATOM 2674 C C . LEU A 1 317 ? -21.713 -10.609 25.113 1.00 97.81 317 LEU A C 1
ATOM 2676 O O . LEU A 1 317 ? -21.495 -11.551 25.878 1.00 97.81 317 LEU A O 1
ATOM 2680 N N . ASP A 1 318 ? -22.650 -9.689 25.367 1.00 96.44 318 ASP A N 1
ATOM 2681 C CA . ASP A 1 318 ? -23.427 -9.661 26.613 1.00 96.44 318 ASP A CA 1
ATOM 2682 C C . ASP A 1 318 ? -24.400 -10.846 26.703 1.00 96.44 318 ASP A C 1
ATOM 2684 O O . ASP A 1 318 ? -24.438 -11.503 27.745 1.00 96.44 318 ASP A O 1
ATOM 2688 N N . ASP A 1 319 ? -25.122 -11.178 25.622 1.00 96.88 319 ASP A N 1
ATOM 2689 C CA . ASP A 1 319 ? -26.086 -12.296 25.614 1.00 96.88 319 ASP A CA 1
ATOM 2690 C C . ASP A 1 319 ? -25.388 -13.649 25.819 1.00 96.88 319 ASP A C 1
ATOM 2692 O O . ASP A 1 319 ? -25.996 -14.626 26.254 1.00 96.88 319 ASP A O 1
ATOM 2696 N N . ASN A 1 320 ? -24.083 -13.697 25.545 1.00 97.38 320 ASN A N 1
ATOM 2697 C CA . ASN A 1 320 ? -23.248 -14.870 25.739 1.00 97.38 320 ASN A CA 1
ATOM 2698 C C . ASN A 1 320 ? -22.400 -14.795 27.015 1.00 97.38 320 ASN A C 1
ATOM 2700 O O . ASN A 1 320 ? -21.546 -15.656 27.220 1.00 97.38 320 ASN A O 1
ATOM 2704 N N . GLY A 1 321 ? -22.608 -13.812 27.893 1.00 97.06 321 GLY A N 1
ATOM 2705 C CA . GLY A 1 321 ? -21.922 -13.726 29.184 1.00 97.06 321 GLY A CA 1
ATOM 2706 C C . GLY A 1 321 ? -20.416 -13.456 29.099 1.00 97.06 321 GLY A C 1
ATOM 2707 O O . GLY A 1 321 ? -19.707 -13.713 30.071 1.00 97.06 321 GLY A O 1
ATOM 2708 N N . VAL A 1 322 ? -19.922 -12.947 27.967 1.00 97.62 322 VAL A N 1
ATOM 2709 C CA . VAL A 1 322 ? -18.524 -12.524 27.821 1.00 97.62 322 VAL A CA 1
ATOM 2710 C C . VAL A 1 322 ? -18.337 -11.212 28.580 1.00 97.62 322 VAL A C 1
ATOM 2712 O O . VAL A 1 322 ? -19.131 -10.280 28.436 1.00 97.62 322 VAL A O 1
ATOM 2715 N N . LYS A 1 323 ? -17.289 -11.109 29.402 1.00 96.94 323 LYS A N 1
ATOM 2716 C CA . LYS A 1 323 ? -16.956 -9.857 30.100 1.00 96.94 323 LYS A CA 1
ATOM 2717 C C . LYS A 1 323 ? -15.961 -9.054 29.271 1.00 96.94 323 LYS A C 1
ATOM 2719 O O . LYS A 1 323 ? -14.849 -9.505 29.009 1.00 96.94 323 LYS A O 1
ATOM 2724 N N . TRP A 1 324 ? -16.369 -7.856 28.871 1.00 97.50 324 TRP A N 1
ATOM 2725 C CA . TRP A 1 324 ? -15.608 -7.011 27.958 1.00 97.50 324 TRP A CA 1
ATOM 2726 C C . TRP A 1 324 ? -15.795 -5.523 28.273 1.00 97.50 324 TRP A C 1
ATOM 2728 O O . TRP A 1 324 ? -16.756 -5.129 28.947 1.00 97.50 324 TRP A O 1
ATOM 2738 N N . ALA A 1 325 ? -14.877 -4.699 27.771 1.00 97.94 325 ALA A N 1
ATOM 2739 C CA . ALA A 1 325 ? -14.961 -3.246 27.816 1.00 97.94 325 ALA A CA 1
ATOM 2740 C C . ALA A 1 325 ? -14.372 -2.615 26.552 1.00 97.94 325 ALA A C 1
ATOM 2742 O O . ALA A 1 325 ? -13.419 -3.136 25.976 1.00 97.94 325 ALA A O 1
ATOM 2743 N N . ILE A 1 326 ? -14.917 -1.469 26.155 1.00 98.25 326 ILE A N 1
ATOM 2744 C CA . ILE A 1 326 ? -14.349 -0.622 25.104 1.00 98.25 326 ILE A CA 1
ATOM 2745 C C . ILE A 1 326 ? -13.171 0.153 25.700 1.00 98.25 326 ILE A C 1
ATOM 2747 O O . ILE A 1 326 ? -13.299 0.735 26.782 1.00 98.25 326 ILE A O 1
ATOM 2751 N N . THR A 1 327 ? -12.045 0.187 24.994 1.00 96.62 327 THR A N 1
ATOM 2752 C CA . THR A 1 327 ? -10.821 0.885 25.413 1.00 96.62 327 THR A CA 1
ATOM 2753 C C . THR A 1 327 ? -10.358 1.898 24.362 1.00 96.62 327 THR A C 1
ATOM 2755 O O . THR A 1 327 ? -11.033 2.117 23.349 1.00 96.62 327 THR A O 1
ATOM 2758 N N . GLY A 1 328 ? -9.255 2.594 24.634 1.00 93.81 328 GLY A N 1
ATOM 2759 C CA . GLY A 1 328 ? -8.545 3.383 23.634 1.00 93.81 328 GLY A CA 1
ATOM 2760 C C . GLY A 1 328 ? -9.350 4.568 23.098 1.00 93.81 328 GLY A C 1
ATOM 2761 O O . GLY A 1 328 ? -10.050 5.275 23.834 1.00 93.81 328 GLY A O 1
ATOM 2762 N N . SER A 1 329 ? -9.223 4.833 21.795 1.00 94.19 329 SER A N 1
ATOM 2763 C CA . SER A 1 329 ? -9.799 6.039 21.186 1.00 94.19 329 SER A CA 1
ATOM 2764 C C . SER A 1 329 ? -11.335 6.027 21.175 1.00 94.19 329 SER A C 1
ATOM 2766 O O . SER A 1 329 ? -11.955 7.067 21.413 1.00 94.19 329 SER A O 1
ATOM 2768 N N . ALA A 1 330 ? -11.956 4.856 20.999 1.00 96.62 330 ALA A N 1
ATOM 2769 C CA . ALA A 1 330 ? -13.407 4.688 21.075 1.00 96.62 330 ALA A CA 1
ATOM 2770 C C . ALA A 1 330 ? -13.945 4.934 22.495 1.00 96.62 330 ALA A C 1
ATOM 2772 O O . ALA A 1 330 ? -14.938 5.643 22.658 1.00 96.62 330 ALA A O 1
ATOM 2773 N N . SER A 1 331 ? -13.258 4.437 23.532 1.00 96.81 331 SER A N 1
ATOM 2774 C CA . SER A 1 331 ? -13.594 4.728 24.937 1.00 96.81 331 SER A CA 1
ATOM 2775 C C . SER A 1 331 ? -13.560 6.235 25.212 1.00 96.81 331 SER A C 1
ATOM 2777 O O . SER A 1 331 ? -14.510 6.801 25.754 1.00 96.81 331 SER A O 1
ATOM 2779 N N . LYS A 1 332 ? -12.496 6.923 24.775 1.00 95.44 332 LYS A N 1
ATOM 2780 C CA . LYS A 1 332 ? -12.342 8.383 24.924 1.00 95.44 332 LYS A CA 1
ATOM 2781 C C . LYS A 1 332 ? -13.428 9.164 24.169 1.00 95.44 332 LYS A C 1
ATOM 2783 O O . LYS A 1 332 ? -13.925 10.160 24.693 1.00 95.44 332 LYS A O 1
ATOM 2788 N N . PHE A 1 333 ? -13.835 8.705 22.983 1.00 96.38 333 PHE A N 1
ATOM 2789 C CA . PHE A 1 333 ? -14.954 9.292 22.238 1.00 96.38 333 PHE A CA 1
ATOM 2790 C C . PHE A 1 333 ? -16.281 9.162 22.996 1.00 96.38 333 PHE A C 1
ATOM 2792 O O . PHE A 1 333 ? -16.979 10.156 23.176 1.00 96.38 333 PHE A O 1
ATOM 2799 N N . LEU A 1 334 ? -16.613 7.964 23.492 1.00 96.75 334 LEU A N 1
ATOM 2800 C CA . LEU A 1 334 ? -17.865 7.724 24.223 1.00 96.75 334 LEU A CA 1
ATOM 2801 C C . LEU A 1 334 ? -17.965 8.547 25.514 1.00 96.75 334 LEU A C 1
ATOM 2803 O O . LEU A 1 334 ? -19.052 8.978 25.877 1.00 96.75 334 LEU A O 1
ATOM 2807 N N . LYS A 1 335 ? -16.826 8.832 26.153 1.00 95.31 335 LYS A N 1
ATOM 2808 C CA . LYS A 1 335 ? -16.717 9.719 27.325 1.00 95.31 335 LYS A CA 1
ATOM 2809 C C . LYS A 1 335 ? -16.783 11.216 26.987 1.00 95.31 335 LYS A C 1
ATOM 2811 O O . LYS A 1 335 ? -16.579 12.047 27.868 1.00 95.31 335 LYS A O 1
ATOM 2816 N N . GLY A 1 336 ? -16.972 11.582 25.717 1.00 94.75 336 GLY A N 1
ATOM 2817 C CA . GLY A 1 336 ? -16.997 12.974 25.258 1.00 94.75 336 GLY A CA 1
ATOM 2818 C C . GLY A 1 336 ? -15.639 13.683 25.296 1.00 94.75 336 GLY A C 1
ATOM 2819 O O . GLY A 1 336 ? -15.584 14.905 25.199 1.00 94.75 336 GLY A O 1
ATOM 2820 N N . GLN A 1 337 ? -14.535 12.945 25.446 1.00 94.00 337 GLN A N 1
ATOM 2821 C CA . GLN A 1 337 ? -13.194 13.533 25.498 1.00 94.00 337 GLN A CA 1
ATOM 2822 C C . GLN A 1 337 ? -12.670 13.830 24.091 1.00 94.00 337 GLN A C 1
ATOM 2824 O O . GLN A 1 337 ? -11.932 14.795 23.896 1.00 94.00 337 GLN A O 1
ATOM 2829 N N . TYR A 1 338 ? -12.998 12.970 23.119 1.00 93.06 338 TYR A N 1
ATOM 2830 C CA . TYR A 1 338 ? -12.513 13.033 21.736 1.00 93.06 338 TYR A CA 1
ATOM 2831 C C . TYR A 1 338 ? -13.684 13.187 20.759 1.00 93.06 338 TYR A C 1
ATOM 2833 O O . TYR A 1 338 ? -14.748 12.615 20.963 1.00 93.06 338 TYR A O 1
ATOM 2841 N N . ASN A 1 339 ? -13.446 13.872 19.636 1.00 91.38 339 ASN A N 1
ATOM 2842 C CA . ASN A 1 339 ? -14.430 14.024 18.550 1.00 91.38 339 ASN A CA 1
ATOM 2843 C C . ASN A 1 339 ? -14.308 12.934 17.462 1.00 91.38 339 ASN A C 1
ATOM 2845 O O . ASN A 1 339 ? -15.087 12.906 16.510 1.00 91.38 339 ASN A O 1
ATOM 2849 N N . TYR A 1 340 ? -13.310 12.053 17.570 1.00 92.38 340 TYR A N 1
ATOM 2850 C CA . TYR A 1 340 ? -12.997 11.017 16.585 1.00 92.38 340 TYR A CA 1
ATOM 2851 C C . TYR A 1 340 ? -12.320 9.810 17.251 1.00 92.38 340 TYR A C 1
ATOM 2853 O O . TYR A 1 340 ? -11.527 9.986 18.177 1.00 92.38 340 TYR A O 1
ATOM 2861 N N . CYS A 1 341 ? -12.585 8.613 16.728 1.00 92.75 341 CYS A N 1
ATOM 2862 C CA . CYS A 1 341 ? -11.831 7.387 16.996 1.00 92.75 341 CYS A CA 1
ATOM 2863 C C . CYS A 1 341 ? -11.414 6.753 15.662 1.00 92.75 341 CYS A C 1
ATOM 2865 O O . CYS A 1 341 ? -12.084 6.959 14.651 1.00 92.75 341 CYS A O 1
ATOM 2867 N N . SER A 1 342 ? -10.277 6.058 15.636 1.00 86.88 342 SER A N 1
ATOM 2868 C CA . SER A 1 342 ? -9.736 5.408 14.428 1.00 86.88 342 SER A CA 1
ATOM 2869 C C . SER A 1 342 ? -10.317 4.025 14.162 1.00 86.88 342 SER A C 1
ATOM 2871 O O . SER A 1 342 ? -10.329 3.572 13.021 1.00 86.88 342 SER A O 1
ATOM 2873 N N . ASP A 1 343 ? -10.748 3.374 15.228 1.00 94.31 343 ASP A N 1
ATOM 2874 C CA . ASP A 1 343 ? -11.088 1.967 15.355 1.00 94.31 343 ASP A CA 1
ATOM 2875 C C . ASP A 1 343 ? -11.788 1.755 16.705 1.00 94.31 343 ASP A C 1
ATOM 2877 O O . ASP A 1 343 ? -11.893 2.674 17.528 1.00 94.31 343 ASP A O 1
ATOM 2881 N N . ILE A 1 344 ? -12.315 0.547 16.909 1.00 97.56 344 ILE A N 1
ATOM 2882 C CA . ILE A 1 344 ? -12.939 0.132 18.164 1.00 97.56 344 ILE A CA 1
ATOM 2883 C C . ILE A 1 344 ? -12.043 -0.906 18.827 1.00 97.56 344 ILE A C 1
ATOM 2885 O O . ILE A 1 344 ? -11.961 -2.041 18.367 1.00 97.56 344 ILE A O 1
ATOM 2889 N N . ASP A 1 345 ? -11.432 -0.534 19.944 1.00 97.69 345 ASP A N 1
ATOM 2890 C CA . ASP A 1 345 ? -10.649 -1.461 20.751 1.00 97.69 345 ASP A CA 1
ATOM 2891 C C . ASP A 1 345 ? -11.524 -2.110 21.828 1.00 97.69 345 ASP A C 1
ATOM 2893 O O . ASP A 1 345 ? -12.220 -1.424 22.587 1.00 97.69 345 ASP A O 1
ATOM 2897 N N . ILE A 1 346 ? -11.457 -3.435 21.934 1.00 98.12 346 ILE A N 1
ATOM 2898 C CA . ILE A 1 346 ? -12.150 -4.234 22.946 1.00 98.12 346 ILE A CA 1
ATOM 2899 C C . ILE A 1 346 ? -11.128 -4.959 23.813 1.00 98.12 346 ILE A C 1
ATOM 2901 O O . ILE A 1 346 ? -10.318 -5.738 23.317 1.00 98.12 346 ILE A O 1
ATOM 2905 N N . LEU A 1 347 ? -11.236 -4.771 25.127 1.00 97.94 347 LEU A N 1
ATOM 2906 C CA . LEU A 1 347 ? -10.537 -5.573 26.125 1.00 97.94 347 LEU A CA 1
ATOM 2907 C C . LEU A 1 347 ? -11.460 -6.661 26.668 1.00 97.94 347 LEU A C 1
ATOM 2909 O O . LEU A 1 347 ? -12.510 -6.358 27.242 1.00 97.94 347 LEU A O 1
ATOM 2913 N N . LEU A 1 348 ? -11.047 -7.919 26.530 1.00 97.56 348 LEU A N 1
ATOM 2914 C CA . LEU A 1 348 ? -11.676 -9.052 27.209 1.00 97.56 348 LEU A CA 1
ATOM 2915 C C . LEU A 1 348 ? -11.099 -9.195 28.617 1.00 97.56 348 LEU A C 1
ATOM 2917 O O . LEU A 1 348 ? -9.883 -9.109 28.806 1.00 97.56 348 LEU A O 1
ATOM 2921 N N . SER A 1 349 ? -11.963 -9.454 29.598 1.00 93.69 349 SER A N 1
ATOM 2922 C CA . SER A 1 349 ? -11.536 -9.644 30.990 1.00 93.69 349 SER A CA 1
ATOM 2923 C C . SER A 1 349 ? -10.810 -10.971 31.236 1.00 93.69 349 SER A C 1
ATOM 2925 O O . SER A 1 349 ? -10.053 -11.055 32.198 1.00 93.69 349 SER A O 1
ATOM 2927 N N . ASP A 1 350 ? -11.041 -11.992 30.405 1.00 93.81 350 ASP A N 1
ATOM 2928 C CA . ASP A 1 350 ? -10.413 -13.314 30.514 1.00 93.81 350 ASP A CA 1
ATOM 2929 C C . ASP A 1 350 ? -10.047 -13.834 29.114 1.00 93.81 350 ASP A C 1
ATOM 2931 O O . ASP A 1 350 ? -10.884 -13.846 28.208 1.00 93.81 350 ASP A O 1
ATOM 2935 N N . TYR A 1 351 ? -8.804 -14.286 28.927 1.00 94.69 351 TYR A N 1
ATOM 2936 C CA . TYR A 1 351 ? -8.344 -14.846 27.653 1.00 94.69 351 TYR A CA 1
ATOM 2937 C C . TYR A 1 351 ? -9.054 -16.159 27.292 1.00 94.69 351 TYR A C 1
ATOM 2939 O O . TYR A 1 351 ? -9.080 -16.551 26.124 1.00 94.69 351 TYR A O 1
ATOM 2947 N N . LYS A 1 352 ? -9.652 -16.854 28.270 1.00 96.81 352 LYS A N 1
ATOM 2948 C CA . LYS A 1 352 ? -10.427 -18.080 28.030 1.00 96.81 352 LYS A CA 1
ATOM 2949 C C . LYS A 1 352 ? -11.669 -17.832 27.177 1.00 96.81 352 LYS A C 1
ATOM 2951 O O . LYS A 1 352 ? -12.155 -18.767 26.545 1.00 96.81 352 LYS A O 1
ATOM 2956 N N . ASP A 1 353 ? -12.148 -16.589 27.111 1.00 97.31 353 ASP A N 1
ATOM 2957 C CA . ASP A 1 353 ? -13.257 -16.204 26.239 1.00 97.31 353 ASP A CA 1
ATOM 2958 C C . ASP A 1 353 ? -12.824 -16.027 24.769 1.00 97.31 353 ASP A C 1
ATOM 2960 O O . ASP A 1 353 ? -13.682 -15.995 23.888 1.00 97.31 353 ASP A O 1
ATOM 2964 N N . CYS A 1 354 ? -11.521 -15.971 24.452 1.00 97.38 354 CYS A N 1
ATOM 2965 C CA . CYS A 1 354 ? -11.027 -15.730 23.088 1.00 97.38 354 CYS A CA 1
ATOM 2966 C C . CYS A 1 354 ? -11.593 -16.706 22.030 1.00 97.38 354 CYS A C 1
ATOM 2968 O O . CYS A 1 354 ? -12.107 -16.224 21.0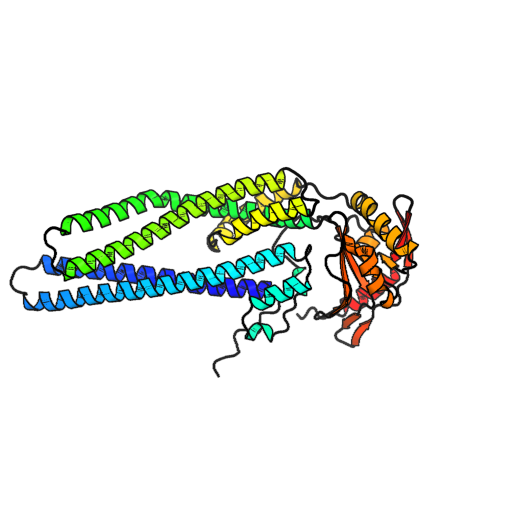16 1.00 97.38 354 CYS A O 1
ATOM 2970 N N . PRO A 1 355 ? -11.591 -18.046 22.226 1.00 97.56 355 PRO A N 1
ATOM 2971 C CA . PRO A 1 355 ? -12.166 -18.974 21.244 1.00 97.56 355 PRO A CA 1
ATOM 2972 C C . PRO A 1 355 ? -13.667 -18.755 21.035 1.00 97.56 355 PRO A C 1
ATOM 2974 O O . PRO A 1 355 ? -14.171 -18.834 19.917 1.00 97.56 355 PRO A O 1
ATOM 2977 N N . LYS A 1 356 ? -14.385 -18.425 22.112 1.00 97.88 356 LYS A N 1
ATOM 2978 C CA . LYS A 1 356 ? -15.820 -18.144 22.065 1.00 97.88 356 LYS A CA 1
ATOM 2979 C C . LYS A 1 356 ? -16.112 -16.860 21.294 1.00 97.88 356 LYS A C 1
ATOM 2981 O O . LYS A 1 356 ? -17.036 -16.832 20.487 1.00 97.88 356 LYS A O 1
ATOM 2986 N N . VAL A 1 357 ? -15.314 -15.813 21.501 1.00 98.12 357 VAL A N 1
ATOM 2987 C CA . VAL A 1 357 ? -15.436 -14.552 20.759 1.00 98.12 357 VAL A CA 1
ATOM 2988 C C . VAL A 1 357 ? -15.142 -14.753 19.270 1.00 98.12 357 VAL A C 1
ATOM 2990 O O . VAL A 1 357 ? -15.879 -14.211 18.447 1.00 98.12 357 VAL A O 1
ATOM 2993 N N . ASN A 1 358 ? -14.147 -15.576 18.912 1.00 98.00 358 ASN A N 1
ATOM 2994 C CA . ASN A 1 358 ? -13.882 -15.938 17.513 1.00 98.00 358 ASN A CA 1
ATOM 2995 C C . ASN A 1 358 ? -15.114 -16.551 16.834 1.00 98.00 358 ASN A C 1
ATOM 2997 O O . ASN A 1 358 ? -15.462 -16.136 15.732 1.00 98.00 358 ASN A O 1
ATOM 3001 N N . GLU A 1 359 ? -15.800 -17.493 17.489 1.00 98.19 359 GLU A N 1
ATOM 3002 C CA . GLU A 1 359 ? -17.013 -18.103 16.926 1.00 98.19 359 GLU A CA 1
ATOM 3003 C C . GLU A 1 359 ? -18.185 -17.113 16.845 1.00 98.19 359 GLU A C 1
ATOM 3005 O O . GLU A 1 359 ? -18.864 -17.045 15.820 1.00 98.19 359 GLU A O 1
ATOM 3010 N N . LEU A 1 360 ? -18.400 -16.291 17.879 1.00 98.25 360 LEU A N 1
ATOM 3011 C CA . LEU A 1 360 ? -19.488 -15.302 17.906 1.00 98.25 360 LEU A CA 1
ATOM 3012 C C . LEU A 1 360 ? -19.337 -14.216 16.832 1.00 98.25 360 LEU A C 1
ATOM 3014 O O . LEU A 1 360 ? -20.330 -13.771 16.256 1.00 98.25 360 LEU A O 1
ATOM 3018 N N . LEU A 1 361 ? -18.104 -13.782 16.564 1.00 97.69 361 LEU A N 1
ATOM 3019 C CA . LEU A 1 361 ? -17.789 -12.738 15.586 1.00 97.69 361 LEU A CA 1
ATOM 3020 C C . LEU A 1 361 ? -17.287 -13.297 14.248 1.00 97.69 361 LEU A C 1
ATOM 3022 O O . LEU A 1 361 ? -16.838 -12.532 13.395 1.00 97.69 361 LEU A O 1
ATOM 3026 N N . LYS A 1 362 ? -17.408 -14.609 14.019 1.00 97.62 362 LYS A N 1
ATOM 3027 C CA . LYS A 1 362 ? -16.953 -15.298 12.803 1.00 97.62 362 LYS A CA 1
ATOM 3028 C C . LYS A 1 362 ? -17.406 -14.656 11.484 1.00 97.62 362 LYS A C 1
ATOM 3030 O O . LYS A 1 362 ? -16.577 -14.570 10.580 1.00 97.62 362 LYS A O 1
ATOM 3035 N N . PRO A 1 363 ? -18.651 -14.151 11.338 1.00 97.06 363 PRO A N 1
ATOM 3036 C CA . PRO A 1 363 ? -19.070 -13.466 10.109 1.00 97.06 363 PRO A CA 1
ATOM 3037 C C . PRO A 1 363 ? -18.267 -12.195 9.790 1.00 97.06 363 PRO A C 1
ATOM 3039 O O . PRO A 1 363 ? -18.266 -11.742 8.652 1.00 97.06 363 PRO A O 1
ATOM 3042 N N . PHE A 1 364 ? -17.598 -11.623 10.791 1.00 97.00 364 PHE A N 1
ATOM 3043 C CA . PHE A 1 364 ? -16.827 -10.382 10.710 1.00 97.00 364 PHE A CA 1
ATOM 3044 C C . PHE A 1 364 ? -15.316 -10.626 10.790 1.00 97.00 364 PHE A C 1
ATOM 3046 O O . PHE A 1 364 ? -14.541 -9.678 10.906 1.00 97.00 364 PHE A O 1
ATOM 3053 N N . LEU A 1 365 ? -14.890 -11.889 10.802 1.00 96.75 365 LEU A N 1
ATOM 3054 C CA . LEU A 1 365 ? -13.523 -12.288 11.099 1.00 96.75 365 LEU A CA 1
ATOM 3055 C C . LEU A 1 365 ? -12.539 -11.815 10.024 1.00 96.75 365 LEU A C 1
ATOM 3057 O O . LEU A 1 365 ? -12.657 -12.167 8.851 1.00 96.75 365 LEU A O 1
ATOM 3061 N N . VAL A 1 366 ? -11.514 -11.079 10.453 1.00 95.56 366 VAL A N 1
ATOM 3062 C CA . VAL A 1 366 ? -10.341 -10.738 9.631 1.00 95.56 366 VAL A CA 1
ATOM 3063 C C . VAL A 1 366 ? -9.130 -11.543 10.102 1.00 95.56 366 VAL A C 1
ATOM 3065 O O . VAL A 1 366 ? -8.385 -12.118 9.302 1.00 95.56 366 VAL A O 1
ATOM 3068 N N . GLU A 1 367 ? -8.940 -11.615 11.416 1.00 94.88 367 GLU A N 1
ATOM 3069 C CA . GLU A 1 367 ? -7.840 -12.313 12.063 1.00 94.88 367 GLU A CA 1
ATOM 3070 C C . GLU A 1 367 ? -8.311 -12.916 13.383 1.00 94.88 367 GLU A C 1
ATOM 3072 O O . GLU A 1 367 ? -8.821 -12.208 14.247 1.00 94.88 367 GLU A O 1
ATOM 3077 N N . GLU A 1 368 ? -8.143 -14.228 13.537 1.00 96.56 368 GLU A N 1
ATOM 3078 C CA . GLU A 1 368 ? -8.547 -14.929 14.758 1.00 96.56 368 GLU A CA 1
ATOM 3079 C C . GLU A 1 368 ? -7.776 -14.422 15.969 1.00 96.56 368 GLU A C 1
ATOM 3081 O O . GLU A 1 368 ? -6.577 -14.139 15.890 1.00 96.56 368 GLU A O 1
ATOM 3086 N N . ILE A 1 369 ? -8.454 -14.368 17.109 1.00 97.31 369 ILE A N 1
ATOM 3087 C CA . ILE A 1 369 ? -7.818 -14.069 18.380 1.00 97.31 369 ILE A CA 1
ATOM 3088 C C . ILE A 1 369 ? -6.904 -15.237 18.747 1.00 97.31 369 ILE A C 1
ATOM 3090 O O . ILE A 1 369 ? -7.381 -16.334 19.044 1.00 97.31 369 ILE A O 1
ATOM 3094 N N . CYS A 1 370 ? -5.597 -14.999 18.742 1.00 94.31 370 CYS A N 1
ATOM 3095 C CA . CYS A 1 370 ? -4.595 -15.923 19.264 1.00 94.31 370 CYS A CA 1
ATOM 3096 C C . CYS A 1 370 ? -3.477 -15.147 19.961 1.00 94.31 370 CYS A C 1
ATOM 3098 O 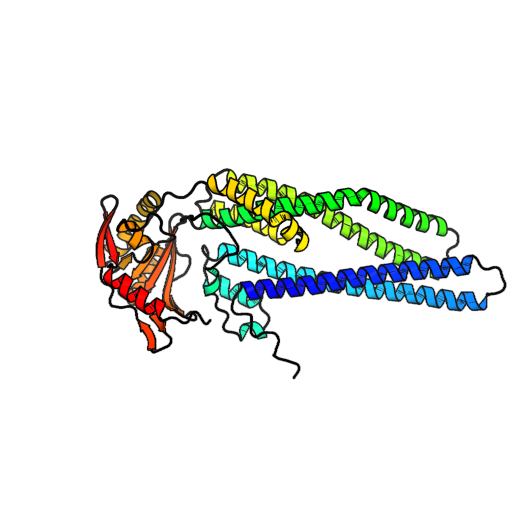O . CYS A 1 370 ? -3.383 -13.925 19.825 1.00 94.31 370 CYS A O 1
ATOM 3100 N N . PHE A 1 371 ? -2.631 -15.847 20.717 1.00 93.56 371 PHE A N 1
ATOM 3101 C CA . PHE A 1 371 ? -1.453 -15.217 21.300 1.00 93.56 371 PHE A CA 1
ATOM 3102 C C . PHE A 1 371 ? -0.552 -14.673 20.186 1.00 93.56 371 PHE A C 1
ATOM 3104 O O . PHE A 1 371 ? -0.246 -15.378 19.221 1.00 93.56 371 PHE A O 1
ATOM 3111 N N . SER A 1 372 ? -0.156 -13.415 20.321 1.00 87.44 372 SER A N 1
ATOM 3112 C CA . SER A 1 372 ? 0.727 -12.715 19.402 1.00 87.44 372 SER A CA 1
ATOM 3113 C C . SER A 1 372 ? 1.708 -11.877 20.207 1.00 87.44 372 SER A C 1
ATOM 3115 O O . SER A 1 372 ? 1.329 -11.183 21.150 1.00 87.44 372 SER A O 1
ATOM 3117 N N . GLU A 1 373 ? 2.969 -11.906 19.797 1.00 85.62 373 GLU A N 1
ATOM 3118 C CA . GLU A 1 373 ? 4.047 -11.112 20.377 1.00 85.62 373 GLU A CA 1
ATOM 3119 C C . GLU A 1 373 ? 4.691 -10.286 19.262 1.00 85.62 373 GLU A C 1
ATOM 3121 O O . GLU A 1 373 ? 5.087 -10.816 18.224 1.00 85.62 373 GLU A O 1
ATOM 3126 N N . SER A 1 374 ? 4.733 -8.971 19.455 1.00 79.44 374 SER A N 1
ATOM 3127 C CA . SER A 1 374 ? 5.567 -8.060 18.680 1.00 79.44 374 SER A CA 1
ATOM 3128 C C . SER A 1 374 ? 6.784 -7.655 19.515 1.00 79.44 374 SER A C 1
ATOM 3130 O O . SER A 1 374 ? 6.993 -8.121 20.634 1.00 79.44 374 SER A O 1
ATOM 3132 N N . LYS A 1 375 ? 7.592 -6.740 18.983 1.00 78.44 375 LYS A N 1
ATOM 3133 C CA . LYS A 1 375 ? 8.797 -6.244 19.646 1.00 78.44 375 LYS A CA 1
ATOM 3134 C C . LYS A 1 375 ? 8.544 -5.620 21.028 1.00 78.44 375 LYS A C 1
ATOM 3136 O O . LYS A 1 375 ? 9.430 -5.660 21.878 1.00 78.44 375 LYS A O 1
ATOM 3141 N N . ASP A 1 376 ? 7.394 -4.983 21.238 1.00 83.50 376 ASP A N 1
ATOM 3142 C CA . ASP A 1 376 ? 7.131 -4.150 22.419 1.00 83.50 376 ASP A CA 1
ATOM 3143 C C . ASP A 1 376 ? 5.739 -4.345 23.049 1.00 83.50 376 ASP A C 1
ATOM 3145 O O . ASP A 1 376 ? 5.415 -3.726 24.075 1.00 83.50 376 ASP A O 1
ATOM 3149 N N . ILE A 1 377 ? 4.903 -5.198 22.459 1.00 89.38 377 ILE A N 1
ATOM 3150 C CA . ILE A 1 377 ? 3.589 -5.577 22.973 1.00 89.38 377 ILE A CA 1
ATOM 3151 C C . ILE A 1 377 ? 3.335 -7.062 22.715 1.00 89.38 377 ILE A C 1
ATOM 3153 O O . ILE A 1 377 ? 3.693 -7.595 21.670 1.00 89.38 377 ILE A O 1
ATOM 3157 N N . ARG A 1 378 ? 2.691 -7.733 23.665 1.00 92.88 378 ARG A N 1
ATOM 3158 C CA . ARG A 1 378 ? 2.149 -9.077 23.467 1.00 92.88 378 ARG A CA 1
ATOM 3159 C C . ARG A 1 378 ? 0.800 -9.207 24.146 1.00 92.88 378 ARG A C 1
ATOM 3161 O O . ARG A 1 378 ? 0.555 -8.563 25.167 1.00 92.88 378 ARG A O 1
ATOM 3168 N N . SER A 1 379 ? -0.072 -10.002 23.554 1.00 95.00 379 SER A N 1
ATOM 3169 C CA . SER A 1 379 ? -1.440 -10.218 24.021 1.00 95.00 379 SER A CA 1
ATOM 3170 C C . SER A 1 379 ? -2.063 -11.389 23.268 1.00 95.00 379 SER A C 1
ATOM 3172 O O . SER A 1 379 ? -1.533 -11.860 22.260 1.00 95.00 379 SER A O 1
ATOM 3174 N N . TYR A 1 380 ? -3.230 -11.838 23.717 1.00 96.94 380 TYR A N 1
ATOM 3175 C CA . TYR A 1 380 ? -4.158 -12.503 22.809 1.00 96.94 380 TYR A CA 1
ATOM 3176 C C . TYR A 1 380 ? -4.809 -11.424 21.958 1.00 96.94 380 TYR A C 1
ATOM 3178 O O . TYR A 1 380 ? -5.496 -10.568 22.506 1.00 96.94 380 TYR A O 1
ATOM 3186 N N . TYR A 1 381 ? -4.565 -11.442 20.652 1.00 95.75 381 TYR A N 1
ATOM 3187 C CA . TYR A 1 381 ? -5.005 -10.406 19.725 1.00 95.75 381 TYR A CA 1
ATOM 3188 C C . TYR A 1 381 ? -5.720 -11.016 18.523 1.00 95.75 381 TYR A C 1
ATOM 3190 O O . TYR A 1 381 ? -5.244 -11.990 17.932 1.00 95.75 381 TYR A O 1
ATOM 3198 N N . GLY A 1 382 ? -6.839 -10.403 18.145 1.00 95.81 382 GLY A N 1
ATOM 3199 C CA . GLY A 1 382 ? -7.549 -10.669 16.900 1.00 95.81 382 GLY A CA 1
ATOM 3200 C C . GLY A 1 382 ? -8.207 -9.408 16.350 1.00 95.81 382 GLY A C 1
ATOM 3201 O O . GLY A 1 382 ? -8.288 -8.376 17.021 1.00 95.81 382 GLY A O 1
ATOM 3202 N N . LYS A 1 383 ? -8.686 -9.507 15.113 1.00 96.81 383 LYS A N 1
ATOM 3203 C CA . LYS A 1 383 ? -9.312 -8.407 14.386 1.00 96.81 383 LYS A CA 1
ATOM 3204 C C . LYS A 1 383 ? -10.587 -8.852 13.696 1.00 96.81 383 LYS A C 1
ATOM 3206 O O . LYS A 1 383 ? -10.628 -9.880 13.015 1.00 96.81 383 LYS A O 1
ATOM 3211 N N . PHE A 1 384 ? -11.574 -7.973 13.755 1.00 97.75 384 PHE A N 1
ATOM 3212 C CA . PHE A 1 384 ? -12.834 -8.097 13.047 1.00 97.75 384 PHE A CA 1
ATOM 3213 C C . PHE A 1 384 ? -13.125 -6.820 12.252 1.00 97.75 384 PHE A C 1
ATOM 3215 O O . PHE A 1 384 ? -12.587 -5.752 12.547 1.00 97.75 384 PHE A O 1
ATOM 3222 N N . ASN A 1 385 ? -13.973 -6.922 11.233 1.00 96.81 385 ASN A N 1
ATOM 3223 C CA . ASN A 1 385 ? -14.461 -5.779 10.473 1.00 96.81 385 ASN A CA 1
ATOM 3224 C C . ASN A 1 385 ? -15.990 -5.821 10.398 1.00 96.81 385 ASN A C 1
ATOM 3226 O O . ASN A 1 385 ? -16.571 -6.747 9.832 1.00 96.81 385 ASN A O 1
ATOM 3230 N N . ILE A 1 386 ? -16.640 -4.816 10.983 1.00 96.38 386 ILE A N 1
ATOM 3231 C CA . ILE A 1 386 ? -18.101 -4.703 11.030 1.00 96.38 386 ILE A CA 1
ATOM 3232 C C . ILE A 1 386 ? -18.491 -3.430 10.283 1.00 96.38 386 ILE A C 1
ATOM 3234 O O . ILE A 1 386 ? -18.175 -2.327 10.724 1.00 96.38 386 ILE A O 1
ATOM 3238 N N . GLY A 1 387 ? -19.143 -3.569 9.126 1.00 92.38 387 GLY A N 1
ATOM 3239 C CA . GLY A 1 387 ? -19.562 -2.417 8.314 1.00 92.38 387 GLY A CA 1
ATOM 3240 C C . GLY A 1 387 ? -18.398 -1.523 7.859 1.00 92.38 387 GLY A C 1
ATOM 3241 O O . GLY A 1 387 ? -18.540 -0.303 7.795 1.00 92.38 387 GLY A O 1
ATOM 3242 N N . GLY A 1 388 ? -17.223 -2.111 7.611 1.00 94.12 388 GLY A N 1
ATOM 3243 C CA . GLY A 1 388 ? -16.008 -1.382 7.253 1.00 94.12 388 GLY A CA 1
ATOM 3244 C C . GLY A 1 388 ? -15.246 -0.786 8.437 1.00 94.12 388 GLY A C 1
ATOM 3245 O O . GLY A 1 388 ? -14.189 -0.199 8.222 1.00 94.12 388 GLY A O 1
ATOM 3246 N N . ILE A 1 389 ? -15.719 -0.952 9.674 1.00 96.25 389 ILE A N 1
ATOM 3247 C CA . ILE A 1 389 ? -15.053 -0.452 10.882 1.00 96.25 389 ILE A CA 1
ATOM 3248 C C . ILE A 1 389 ? -14.247 -1.583 11.508 1.00 96.25 389 ILE A C 1
ATOM 3250 O O . ILE A 1 389 ? -14.776 -2.664 11.772 1.00 96.25 389 ILE A O 1
ATOM 3254 N N . ASN A 1 390 ? -12.963 -1.324 11.742 1.00 96.38 390 ASN A N 1
ATOM 3255 C CA . ASN A 1 390 ? -12.091 -2.284 12.402 1.00 96.38 390 ASN A CA 1
ATOM 3256 C C . ASN A 1 390 ? -12.406 -2.358 13.897 1.00 96.38 390 ASN A C 1
ATOM 3258 O O . ASN A 1 390 ? -12.539 -1.333 14.570 1.00 96.38 390 ASN A O 1
ATOM 3262 N N . VAL A 1 391 ? -12.499 -3.590 14.385 1.00 97.94 391 VAL A N 1
ATOM 3263 C CA . VAL A 1 391 ? -12.675 -3.924 15.792 1.00 97.94 391 VAL A CA 1
ATOM 3264 C C . VAL A 1 391 ? -11.496 -4.793 16.205 1.00 97.94 391 VAL A C 1
ATOM 3266 O O . VAL A 1 391 ? -11.395 -5.952 15.790 1.00 97.94 391 VAL A O 1
ATOM 3269 N N . ASP A 1 392 ? -10.605 -4.223 17.003 1.00 97.56 392 ASP A N 1
ATOM 3270 C CA . ASP A 1 392 ? -9.424 -4.897 17.521 1.00 97.56 392 ASP A CA 1
ATOM 3271 C C . ASP A 1 392 ? -9.778 -5.474 18.899 1.00 97.56 392 ASP A C 1
ATOM 3273 O O . ASP A 1 392 ? -10.200 -4.758 19.807 1.00 97.56 392 ASP A O 1
ATOM 3277 N N . VAL A 1 393 ? -9.657 -6.793 19.054 1.00 98.12 393 VAL A N 1
ATOM 3278 C CA . VAL A 1 393 ? -9.989 -7.494 20.302 1.00 98.12 393 VAL A CA 1
ATOM 3279 C C . VAL A 1 393 ? -8.706 -7.988 20.939 1.00 98.12 393 VAL A C 1
ATOM 3281 O O . VAL A 1 393 ? -7.905 -8.670 20.298 1.00 98.12 393 VAL A O 1
ATOM 3284 N N . MET A 1 394 ? -8.525 -7.658 22.213 1.00 97.06 394 MET A N 1
ATOM 3285 C CA . MET A 1 394 ? -7.319 -7.974 22.958 1.00 97.06 394 MET A CA 1
ATOM 3286 C C . MET A 1 394 ? -7.606 -8.492 24.373 1.00 97.06 394 MET A C 1
ATOM 3288 O O . MET A 1 394 ? -8.580 -8.103 25.017 1.00 97.06 394 MET A O 1
ATOM 3292 N N . SER A 1 395 ? -6.737 -9.371 24.871 1.00 97.19 395 SER A N 1
ATOM 3293 C CA . SER A 1 395 ? -6.739 -9.849 26.258 1.00 97.19 395 SER A CA 1
ATOM 3294 C C . SER A 1 395 ? -5.317 -10.090 26.762 1.00 97.19 395 SER A C 1
ATOM 3296 O O . SER A 1 395 ? -4.407 -10.321 25.965 1.00 97.19 395 SER A O 1
ATOM 3298 N N . GLU A 1 396 ? -5.134 -10.023 28.083 1.00 95.94 396 GLU A N 1
ATOM 3299 C CA . GLU A 1 396 ? -3.839 -10.184 28.765 1.00 95.94 396 GLU A CA 1
ATOM 3300 C C . GLU A 1 396 ? -2.716 -9.345 28.138 1.00 95.94 396 GLU A C 1
ATOM 3302 O O . GLU A 1 396 ? -1.634 -9.835 27.818 1.00 95.94 396 GLU A O 1
ATOM 3307 N N . VAL A 1 397 ? -2.988 -8.055 27.928 1.00 95.50 397 VAL A N 1
ATOM 3308 C CA . VAL A 1 397 ? -2.038 -7.157 27.270 1.00 95.50 397 VAL A CA 1
ATOM 3309 C C . VAL A 1 397 ? -0.826 -6.903 28.160 1.00 95.50 397 VAL A C 1
ATOM 3311 O O . VAL A 1 397 ? -0.952 -6.542 29.334 1.00 95.50 397 VAL A O 1
ATOM 3314 N N . GLN A 1 398 ? 0.362 -7.066 27.583 1.00 95.00 398 GLN A N 1
ATOM 3315 C CA . GLN A 1 398 ? 1.634 -6.771 28.226 1.00 95.00 398 GLN A CA 1
ATOM 3316 C C . GLN A 1 398 ? 2.509 -5.926 27.305 1.00 95.00 398 GLN A C 1
ATOM 3318 O O . GLN A 1 398 ? 2.560 -6.149 26.095 1.00 95.00 398 GLN A O 1
ATOM 3323 N N . ASN A 1 399 ? 3.246 -4.980 27.878 1.00 93.25 399 ASN A N 1
ATOM 3324 C CA . ASN A 1 399 ? 4.210 -4.169 27.143 1.00 93.25 399 ASN A CA 1
ATOM 3325 C C . ASN A 1 399 ? 5.630 -4.409 27.637 1.00 93.25 399 ASN A C 1
ATOM 3327 O O . ASN A 1 399 ? 5.871 -4.541 28.839 1.00 93.25 399 ASN A O 1
ATOM 3331 N N . LEU A 1 400 ? 6.579 -4.446 26.703 1.00 89.69 400 LEU A N 1
ATOM 3332 C CA . LEU A 1 400 ? 7.990 -4.571 27.034 1.00 89.69 400 LEU A CA 1
ATOM 3333 C C . LEU A 1 400 ? 8.514 -3.220 27.528 1.00 89.69 400 LEU A C 1
ATOM 3335 O O . LEU A 1 400 ? 8.492 -2.220 26.812 1.00 89.69 400 LEU A O 1
ATOM 3339 N N . THR A 1 401 ? 9.012 -3.194 28.759 1.00 87.56 401 THR A N 1
ATOM 3340 C CA . THR A 1 401 ? 9.593 -2.004 29.387 1.00 87.56 401 THR A CA 1
ATOM 3341 C C . THR A 1 401 ? 11.089 -2.195 29.608 1.00 87.56 401 THR A C 1
ATOM 3343 O O . THR A 1 401 ? 11.552 -3.297 29.910 1.00 87.56 401 THR A O 1
ATOM 3346 N N . LYS A 1 402 ? 11.865 -1.104 29.542 1.00 79.00 402 LYS A N 1
ATOM 3347 C CA . LYS A 1 402 ? 13.327 -1.152 29.756 1.00 79.00 402 LYS A CA 1
ATOM 3348 C C . LYS A 1 402 ? 13.731 -1.761 31.094 1.00 79.00 402 LYS A C 1
ATOM 3350 O O . LYS A 1 402 ? 14.746 -2.438 31.190 1.00 79.00 402 LYS A O 1
ATOM 3355 N N . LYS A 1 403 ? 12.985 -1.420 32.147 1.00 75.81 403 LYS A N 1
ATOM 3356 C CA . LYS A 1 403 ? 13.379 -1.680 33.537 1.00 75.81 403 LYS A CA 1
ATOM 3357 C C . LYS A 1 403 ? 12.831 -2.992 34.082 1.00 75.81 403 LYS A C 1
ATOM 3359 O O . LYS A 1 403 ? 13.413 -3.530 35.015 1.00 75.81 403 LYS A O 1
ATOM 3364 N N . ARG A 1 404 ? 11.686 -3.452 33.574 1.00 76.06 404 ARG A N 1
ATOM 3365 C CA . ARG A 1 404 ? 10.908 -4.533 34.196 1.00 76.06 404 ARG A CA 1
ATOM 3366 C C . ARG A 1 404 ? 10.585 -5.679 33.236 1.00 76.06 404 ARG A C 1
ATOM 3368 O O . ARG A 1 404 ? 9.860 -6.585 33.622 1.00 76.06 404 ARG A O 1
ATOM 3375 N N . GLY A 1 405 ? 11.113 -5.655 32.008 1.00 88.31 405 GLY A N 1
ATOM 3376 C CA . GLY A 1 405 ? 10.736 -6.630 30.987 1.00 88.31 405 GLY A CA 1
ATOM 3377 C C . GLY A 1 405 ? 9.259 -6.482 30.617 1.00 88.31 405 GLY A C 1
ATOM 3378 O O . GLY A 1 405 ? 8.748 -5.360 30.569 1.00 88.31 405 GLY A O 1
ATOM 3379 N N . TRP A 1 406 ? 8.588 -7.598 30.335 1.00 92.94 406 TRP A N 1
ATOM 3380 C CA . TRP A 1 406 ? 7.160 -7.635 30.016 1.00 92.94 406 TRP A CA 1
ATOM 3381 C C . TRP A 1 406 ? 6.308 -7.286 31.241 1.00 92.94 406 TRP A C 1
ATOM 3383 O O . TRP A 1 406 ? 6.287 -8.025 32.223 1.00 92.94 406 TRP A O 1
ATOM 3393 N N . VAL A 1 407 ? 5.595 -6.162 31.175 1.00 95.06 407 VAL A N 1
ATOM 3394 C CA . VAL A 1 407 ? 4.713 -5.667 32.239 1.00 95.06 407 VAL A CA 1
ATOM 3395 C C . VAL A 1 407 ? 3.265 -5.798 31.788 1.00 95.06 407 VAL A C 1
ATOM 3397 O O . VAL A 1 407 ? 2.894 -5.240 30.756 1.00 95.06 407 VAL A O 1
ATOM 3400 N N . SER A 1 408 ? 2.452 -6.518 32.563 1.00 94.81 408 SER A N 1
ATOM 3401 C CA . SER A 1 408 ? 1.006 -6.600 32.342 1.00 94.81 408 SER A CA 1
ATOM 3402 C C . SER A 1 408 ? 0.323 -5.260 32.569 1.00 94.81 408 SER A C 1
ATOM 3404 O O . SER A 1 408 ? 0.693 -4.510 33.475 1.00 94.81 408 SER A O 1
ATOM 3406 N N . HIS A 1 409 ? -0.720 -4.996 31.786 1.00 94.00 409 HIS A N 1
ATOM 3407 C CA . HIS A 1 409 ? -1.676 -3.935 32.088 1.00 94.00 409 HIS A CA 1
A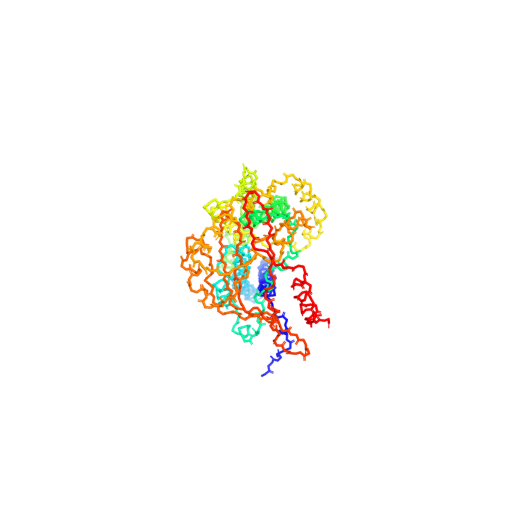TOM 3408 C C . HIS A 1 409 ? -2.339 -4.176 33.456 1.00 94.00 409 HIS A C 1
ATOM 3410 O O . HIS A 1 409 ? -2.434 -5.328 33.898 1.00 94.00 409 HIS A O 1
ATOM 3416 N N . PRO A 1 410 ? -2.776 -3.108 34.149 1.00 92.38 410 PRO A N 1
ATOM 3417 C CA . PRO A 1 410 ? -3.486 -3.239 35.416 1.00 92.38 410 PRO A CA 1
ATOM 3418 C C . PRO A 1 410 ? -4.813 -3.987 35.236 1.00 92.38 410 PRO A C 1
ATOM 3420 O O . PRO A 1 410 ? -5.300 -4.185 34.121 1.00 92.38 410 PRO A O 1
ATOM 3423 N N . HIS A 1 411 ? -5.424 -4.394 36.349 1.00 90.81 411 HIS A N 1
ATOM 3424 C CA . HIS A 1 411 ? -6.759 -4.983 36.307 1.00 90.81 411 HIS A CA 1
ATOM 3425 C C . HIS A 1 411 ? -7.737 -4.010 35.633 1.00 90.81 411 HIS A C 1
ATOM 3427 O O . HIS A 1 411 ? -7.782 -2.829 35.979 1.00 90.81 411 HIS A O 1
ATOM 3433 N N . VAL A 1 412 ? -8.538 -4.510 34.687 1.00 91.19 412 VAL A N 1
ATOM 3434 C CA . VAL A 1 412 ? -9.457 -3.670 33.913 1.00 91.19 412 VAL A CA 1
ATOM 3435 C C . VAL A 1 412 ? -10.516 -3.078 34.841 1.00 91.19 412 VAL A C 1
ATOM 3437 O O . VAL A 1 412 ? -11.389 -3.777 35.357 1.00 91.19 412 VAL A O 1
ATOM 3440 N N . GLU A 1 413 ? -10.439 -1.770 35.060 1.00 92.31 413 GLU A N 1
ATOM 3441 C CA . GLU A 1 413 ? -11.476 -1.001 35.737 1.00 92.31 413 GLU A CA 1
ATOM 3442 C C . GLU A 1 413 ? -12.426 -0.414 34.692 1.00 92.31 413 GLU A C 1
ATOM 3444 O O . GLU A 1 413 ? -11.999 0.261 33.753 1.00 92.31 413 GLU A O 1
ATOM 3449 N N . THR A 1 414 ? -13.729 -0.639 34.861 1.00 94.62 414 THR A N 1
ATOM 3450 C CA . THR A 1 414 ? -14.746 -0.201 33.894 1.00 94.62 414 THR A CA 1
ATOM 3451 C C . THR A 1 414 ? -15.781 0.709 34.531 1.00 94.62 414 THR A C 1
ATOM 3453 O O . THR A 1 414 ? -16.135 0.526 35.694 1.00 94.62 414 THR A O 1
ATOM 3456 N N . HIS A 1 415 ? -16.354 1.607 33.740 1.00 93.62 415 HIS A N 1
ATOM 3457 C CA . HIS A 1 415 ? -17.589 2.317 34.065 1.00 93.62 415 HIS A CA 1
ATOM 3458 C C . HIS A 1 415 ? -18.590 2.180 32.919 1.00 93.62 415 HIS A C 1
ATOM 3460 O O . HIS A 1 415 ? -18.267 1.671 31.843 1.00 93.62 415 HIS A O 1
ATOM 3466 N N . LYS A 1 416 ? -19.835 2.569 33.185 1.00 96.00 416 LYS A N 1
ATOM 3467 C CA . LYS A 1 416 ? -20.919 2.515 32.210 1.00 96.00 416 LYS A CA 1
ATOM 3468 C C . LYS A 1 416 ? -21.111 3.885 31.584 1.00 96.00 416 LYS A C 1
ATOM 3470 O O . LYS A 1 416 ? -21.432 4.825 32.302 1.00 96.00 416 LYS A O 1
ATOM 3475 N N . GLU A 1 417 ? -21.014 3.946 30.265 1.00 96.88 417 GLU A N 1
ATOM 3476 C CA . GLU A 1 417 ? -21.368 5.129 29.484 1.00 96.88 417 GLU A CA 1
ATOM 3477 C C . GLU A 1 417 ? -22.633 4.876 28.671 1.00 96.88 417 GLU A C 1
ATOM 3479 O O . GLU A 1 417 ? -22.857 3.769 28.169 1.00 96.88 417 GLU A O 1
ATOM 3484 N N . HIS A 1 418 ? -23.482 5.897 28.573 1.00 96.31 418 HIS A N 1
ATOM 3485 C CA . HIS A 1 418 ? -24.737 5.822 27.830 1.00 96.31 418 HIS A CA 1
ATOM 3486 C C . HIS A 1 418 ? -24.562 6.446 26.450 1.00 96.31 418 HIS A C 1
ATOM 3488 O O . HIS A 1 418 ? -24.210 7.614 26.322 1.00 96.31 418 HIS A O 1
ATOM 3494 N N . PHE A 1 419 ? -24.855 5.675 25.407 1.00 96.50 419 PHE A N 1
ATOM 3495 C CA . PHE A 1 419 ? -24.722 6.112 24.024 1.00 96.50 419 PHE A CA 1
ATOM 3496 C C . PHE A 1 419 ? -25.882 5.562 23.188 1.00 96.50 419 PHE A C 1
ATOM 3498 O O . PHE A 1 419 ? -26.118 4.354 23.156 1.00 96.50 419 PHE A O 1
ATOM 3505 N N . TYR A 1 420 ? -26.647 6.459 22.554 1.00 94.56 420 TYR A N 1
ATOM 3506 C CA . TYR A 1 420 ? -27.864 6.144 21.783 1.00 94.56 420 TYR A CA 1
ATOM 3507 C C . TYR A 1 420 ? -28.825 5.157 22.473 1.00 94.56 420 TYR A C 1
ATOM 3509 O O . TYR A 1 420 ? -29.319 4.217 21.858 1.00 94.56 420 TYR A O 1
ATOM 3517 N N . GLY A 1 421 ? -29.094 5.370 23.763 1.00 92.06 421 GLY A N 1
ATOM 3518 C CA . GLY A 1 421 ? -30.051 4.556 24.525 1.00 92.06 421 GLY A CA 1
ATOM 3519 C C . GLY A 1 421 ? -29.510 3.212 25.023 1.00 92.06 421 GLY A C 1
ATOM 3520 O O . GLY A 1 421 ? -30.223 2.498 25.719 1.00 92.06 421 GLY A O 1
ATOM 3521 N N . TYR A 1 422 ? -28.249 2.883 24.738 1.00 95.56 422 TYR A N 1
ATOM 3522 C CA . TYR A 1 422 ? -27.580 1.696 25.264 1.00 95.56 422 TYR A CA 1
ATOM 3523 C C . TYR A 1 422 ? -26.521 2.078 26.293 1.00 95.56 422 TYR A C 1
ATOM 3525 O O . TYR A 1 422 ? -25.900 3.134 26.203 1.00 95.56 422 TYR A O 1
ATOM 3533 N N . SER A 1 423 ? -26.295 1.189 27.259 1.00 96.50 423 SER A N 1
ATOM 3534 C CA . SER A 1 423 ? -25.196 1.303 28.217 1.00 96.50 423 SER A CA 1
ATOM 3535 C C . SER A 1 423 ? -24.048 0.377 27.814 1.00 96.50 423 SER A C 1
ATOM 3537 O O . SER A 1 423 ? -24.240 -0.841 27.676 1.00 96.50 423 SER A O 1
ATOM 3539 N N . TYR A 1 424 ? -22.861 0.953 27.640 1.00 97.62 424 TYR A N 1
ATOM 3540 C CA . TYR A 1 424 ? -21.633 0.256 27.265 1.00 97.62 424 TYR A CA 1
ATOM 3541 C C . TYR A 1 424 ? -20.619 0.309 28.401 1.00 97.62 424 TYR A C 1
ATOM 3543 O O . TYR A 1 424 ? -20.495 1.321 29.089 1.00 97.62 424 TYR A O 1
ATOM 3551 N N . ARG A 1 425 ? -19.881 -0.789 28.594 1.00 97.56 425 ARG A N 1
ATOM 3552 C CA . ARG A 1 425 ? -18.727 -0.802 29.495 1.00 97.56 425 ARG A CA 1
ATOM 3553 C C . ARG A 1 425 ? -17.548 -0.173 28.769 1.00 97.56 425 ARG A C 1
ATOM 3555 O O . ARG A 1 425 ? -17.166 -0.645 27.703 1.00 97.56 425 ARG A O 1
ATOM 3562 N N . VAL A 1 426 ? -16.973 0.860 29.360 1.00 97.81 426 VAL A N 1
ATOM 3563 C CA . VAL A 1 426 ? -15.762 1.523 28.874 1.00 97.81 426 VAL A CA 1
ATOM 3564 C C . VAL A 1 426 ? -14.704 1.507 29.979 1.00 97.81 426 VAL A C 1
ATOM 3566 O O . VAL A 1 426 ? -15.029 1.471 31.171 1.00 97.81 426 VAL A O 1
ATOM 3569 N N . THR A 1 427 ? -13.435 1.532 29.606 1.00 97.00 427 THR A N 1
ATOM 3570 C CA . THR A 1 427 ? -12.302 1.633 30.537 1.00 97.00 427 THR A CA 1
ATOM 3571 C C . THR A 1 427 ? -12.295 2.945 31.327 1.00 97.00 427 THR A C 1
ATOM 3573 O O . THR A 1 427 ? -12.550 4.032 30.789 1.00 97.00 427 THR A O 1
ATOM 3576 N N . SER A 1 428 ? -11.988 2.860 32.626 1.00 95.75 428 SER A N 1
ATOM 3577 C CA . SER A 1 428 ? -11.872 4.019 33.520 1.00 95.75 428 SER A CA 1
ATOM 3578 C C . SER A 1 428 ? -10.722 4.944 33.103 1.00 95.75 428 SER A C 1
ATOM 3580 O O . SER A 1 428 ? -9.724 4.516 32.529 1.00 95.75 428 SER A O 1
ATOM 3582 N N . CYS A 1 429 ? -10.838 6.243 33.403 1.00 93.12 429 CYS A N 1
ATOM 3583 C CA . CYS A 1 429 ? -9.739 7.188 33.163 1.00 93.12 429 CYS A CA 1
ATOM 3584 C C . CYS A 1 429 ? -8.478 6.831 33.963 1.00 93.12 429 CYS A C 1
ATOM 3586 O O . CYS A 1 429 ? -7.372 7.134 33.526 1.00 93.12 429 CYS A O 1
ATOM 3588 N N . ARG A 1 430 ? -8.646 6.185 35.123 1.00 94.19 430 ARG A N 1
ATOM 3589 C CA . ARG A 1 430 ? -7.536 5.692 35.935 1.00 94.19 430 ARG A CA 1
ATOM 3590 C C . ARG A 1 430 ? -6.800 4.555 35.228 1.00 94.19 430 ARG A C 1
ATOM 3592 O O . ARG A 1 430 ? -5.589 4.654 35.075 1.00 94.19 430 ARG A O 1
ATOM 3599 N N . PHE A 1 431 ? -7.530 3.546 34.751 1.00 94.88 431 PHE A N 1
ATOM 3600 C CA . PHE A 1 431 ? -6.968 2.440 33.975 1.00 94.88 431 PHE A CA 1
ATOM 3601 C C . PHE A 1 431 ? -6.175 2.956 32.768 1.00 94.88 431 PHE A C 1
ATOM 3603 O O . PHE A 1 431 ? -5.012 2.606 32.602 1.00 94.88 431 PHE A O 1
ATOM 3610 N N . GLU A 1 432 ? -6.775 3.844 31.968 1.00 93.44 432 GLU A N 1
ATOM 3611 C CA . GLU A 1 432 ? -6.125 4.430 30.785 1.00 93.44 432 GLU A CA 1
ATOM 3612 C C . GLU A 1 432 ? -4.826 5.163 31.148 1.00 93.44 432 GLU A C 1
ATOM 3614 O O . GLU A 1 432 ? -3.814 4.996 30.476 1.00 93.44 432 GLU A O 1
ATOM 3619 N N . LYS A 1 433 ? -4.824 5.927 32.248 1.00 93.81 433 LYS A N 1
ATOM 3620 C CA . LYS A 1 433 ? -3.630 6.635 32.722 1.00 93.81 433 LYS A CA 1
ATOM 3621 C C . LYS A 1 433 ? -2.520 5.673 33.154 1.00 93.81 433 LYS A C 1
ATOM 3623 O O . LYS A 1 433 ? -1.362 5.895 32.815 1.00 93.81 433 LYS A O 1
ATOM 3628 N N . GLU A 1 434 ? -2.858 4.620 33.892 1.00 94.25 434 GLU A N 1
ATOM 3629 C CA . GLU A 1 434 ? -1.888 3.606 34.325 1.00 94.25 434 GLU A CA 1
ATOM 3630 C C . GLU A 1 434 ? -1.300 2.842 33.122 1.00 94.25 434 GLU A C 1
ATOM 3632 O O . GLU A 1 434 ? -0.095 2.591 33.070 1.00 94.25 434 GLU A O 1
ATOM 3637 N N . VAL A 1 435 ? -2.120 2.539 32.109 1.00 92.69 435 VAL A N 1
ATOM 3638 C CA . VAL A 1 435 ? -1.659 1.970 30.831 1.00 92.69 435 VAL A CA 1
ATOM 3639 C C . VAL A 1 435 ? -0.731 2.939 30.093 1.00 92.69 435 VAL A C 1
ATOM 3641 O O . VAL A 1 435 ? 0.353 2.535 29.666 1.00 92.69 435 VAL A O 1
ATOM 3644 N N . ASP A 1 436 ? -1.103 4.217 29.986 1.00 91.12 436 ASP A N 1
ATOM 3645 C CA . ASP A 1 436 ? -0.274 5.251 29.358 1.00 91.12 436 ASP A CA 1
ATOM 3646 C C . ASP A 1 436 ? 1.083 5.392 30.075 1.00 91.12 436 ASP A C 1
ATOM 3648 O O . ASP A 1 436 ? 2.119 5.543 29.425 1.00 91.12 436 ASP A O 1
ATOM 3652 N N . GLU A 1 437 ? 1.125 5.291 31.406 1.00 92.31 437 GLU A N 1
ATOM 3653 C CA . GLU A 1 437 ? 2.373 5.281 32.181 1.00 92.31 437 GLU A CA 1
ATOM 3654 C C . GLU A 1 437 ? 3.265 4.082 31.823 1.00 92.31 437 GLU A C 1
ATOM 3656 O O . GLU A 1 437 ? 4.465 4.268 31.618 1.00 92.31 437 GLU A O 1
ATOM 3661 N N . ILE A 1 438 ? 2.702 2.875 31.674 1.00 90.88 438 ILE A N 1
ATOM 3662 C CA . ILE A 1 438 ? 3.447 1.683 31.225 1.00 90.88 438 ILE A CA 1
ATOM 3663 C C . ILE A 1 438 ? 3.983 1.885 29.801 1.00 90.88 438 ILE A C 1
ATOM 3665 O O . ILE A 1 438 ? 5.161 1.623 29.539 1.00 90.88 438 ILE A O 1
ATOM 3669 N N . ILE A 1 439 ? 3.147 2.375 28.880 1.00 87.69 439 ILE A N 1
ATOM 3670 C CA . ILE A 1 439 ? 3.525 2.612 27.479 1.00 87.69 439 ILE A CA 1
ATOM 3671 C C . ILE A 1 439 ? 4.633 3.669 27.387 1.00 87.69 439 ILE A C 1
ATOM 3673 O O . ILE A 1 439 ? 5.587 3.496 26.631 1.00 87.69 439 ILE A O 1
ATOM 3677 N N . ASN A 1 440 ? 4.573 4.729 28.191 1.00 86.69 440 ASN A N 1
ATOM 3678 C CA . ASN A 1 440 ? 5.594 5.779 28.210 1.00 86.69 440 ASN A CA 1
ATOM 3679 C C . ASN A 1 440 ? 6.946 5.313 28.789 1.00 86.69 440 ASN A C 1
ATOM 3681 O O . ASN A 1 440 ? 7.957 5.991 28.601 1.00 86.69 440 ASN A O 1
ATOM 3685 N N . MET A 1 441 ? 7.007 4.149 29.449 1.00 85.25 441 MET A N 1
ATOM 3686 C CA . MET A 1 441 ? 8.267 3.516 29.874 1.00 85.25 441 MET A CA 1
ATOM 3687 C C . MET A 1 441 ? 8.963 2.714 28.755 1.00 85.25 441 MET A C 1
ATOM 3689 O O . MET A 1 441 ? 10.045 2.155 28.991 1.00 85.25 441 MET A O 1
ATOM 3693 N N . LYS A 1 442 ? 8.371 2.634 27.555 1.00 76.25 442 LYS A N 1
ATOM 3694 C CA . LYS A 1 442 ? 8.965 1.983 26.377 1.00 76.25 442 LYS A CA 1
ATOM 3695 C C . LYS A 1 442 ? 10.198 2.732 25.861 1.00 76.25 442 LYS A C 1
ATOM 3697 O O . LYS A 1 442 ? 10.362 3.937 26.043 1.00 76.25 442 LYS A O 1
ATOM 3702 N N . ASP A 1 443 ? 11.082 2.001 25.186 1.00 59.66 443 ASP A N 1
ATOM 3703 C CA . ASP A 1 443 ? 12.224 2.579 24.479 1.00 59.66 443 ASP A CA 1
ATOM 3704 C C . ASP A 1 443 ? 11.835 3.044 23.073 1.00 59.66 443 ASP A C 1
ATOM 3706 O O . ASP A 1 443 ? 11.852 2.252 22.131 1.00 59.66 443 ASP A O 1
ATOM 3710 N N . TYR A 1 444 ? 11.575 4.336 22.884 1.00 55.00 444 TYR A N 1
ATOM 3711 C CA . TYR A 1 444 ? 11.810 4.933 21.569 1.00 55.00 444 TYR A CA 1
ATOM 3712 C C . TYR A 1 444 ? 13.312 5.161 21.457 1.00 55.00 444 TYR A C 1
ATOM 3714 O O . TYR A 1 444 ? 13.779 6.263 21.746 1.00 55.00 444 TYR A O 1
ATOM 3722 N N . GLY A 1 445 ? 14.065 4.103 21.139 1.00 47.53 445 GLY A N 1
ATOM 3723 C CA . GLY A 1 445 ? 15.521 4.160 21.022 1.00 47.53 445 GLY A CA 1
ATOM 3724 C C . GLY A 1 445 ? 15.939 5.378 20.200 1.00 47.53 445 GLY A C 1
ATOM 3725 O O . GLY A 1 445 ? 15.738 5.391 18.986 1.00 47.53 445 GLY A O 1
ATOM 3726 N N . LYS A 1 446 ? 16.446 6.408 20.885 1.00 35.75 446 LYS A N 1
ATOM 3727 C CA . LYS A 1 446 ? 17.102 7.562 20.270 1.00 35.75 446 LYS A CA 1
ATOM 3728 C C . LYS A 1 446 ? 18.516 7.183 19.872 1.00 35.75 446 LYS A C 1
ATOM 3730 O O . LYS A 1 446 ? 19.185 6.511 20.690 1.00 35.75 446 LYS A O 1
#

pLDDT: mean 87.01, std 13.99, range [33.72, 98.25]

Sequence (446 aa):
MRTNRAFKWARNIEDARKYLFEKAKKNLECGDSLAKISLIFIILSSVFDFCVFRTDKLLFDFCTESQKISLGFSLLSIGTLLLSWLCFLRFNKFYRKAKEIGNFELIYNVSNRRKIGEIVYEYLPEFVRDADIDISSFYENKYFDSPKELNAYQNISYRMLENCVFNKYLYGEMYRVRKKRLIFFLFIVFILLFYILMFFKSVDCSMLFIYVVGLIVVSSFSFKFLETFFLLRHIVHSMDILIKELLSGRIDTSEKFLYIYGLYSEINLKAPIIKKNLYDKNREKLNKTWRDMKENLSLTNTSFALKEVLPIIKRLLDDNGVKWAITGSASKFLKGQYNYCSDIDILLSDYKDCPKVNELLKPFLVEEICFSESKDIRSYYGKFNIGGINVDVMSEVQNLTKKRGWVSHPHVETHKEHFYGYSYRVTSCRFEKEVDEIINMKDYGK

Foldseek 3Di:
DPDPPPPPPQQALVVVLVVLLVLLVVLLVLLVVLLVLLVVLLVVLVVLVVVVVPDDDPPPVVVVVSLVSSLVSLVSSVVSNVSSVVSNVSSLVSNLLSLVSVLLLLCCQVFAVVVSVVVSVVSGDPVVVPDQHFHVVSPVCPPDPADQAQQSLLRSLSRLLLVLLLQLVLLVVVLVVLVVCVVVLVVVLVVLVVVLVVCPPPDDPSNVSSSVSSCVSSVVVVCVSVVSNVLSVVLSVLSVVLNCLSVVDGPQDPVSSVVSSVSSSVSSSSDDDRDPVSCVVCVVVSVVVSVVVNVVDDHDQQQVVCVQPVVLVCCLQVVVPWDKAWEDPVLCVLVVNDRDDNATEMETQDCVCQVVVCVSQVVFFRFGQDWDDGPFKTFRWGWGADSSGIYIYTYQIWTQAPPPGTHTQPRFDWDWGDGPNDTGTHGDPVSNVSVVVRVVRDDPPD

Secondary structure (DSSP, 8-state):
---TTS-TT--SHHHHHHHHHHHHHHHHHHHHHHHHHHHHHHHHHHHHHHHHHTS-SS-HHHHHHHHHHHHHHHHHHHHHHHHHHHHHHHHHHHHHHHHHHHHHHHHGGGS-HHHHHHHHHHHS-HHHHTS---GGGGG--TT------SBHHHHHHHHHHHHHHHHHHHHHHHHHHHHHHHHHHHHHHHHHHHHHHHTGGG--HHHHHHHHHHHHHHHHHHHHHHHHHHHHHHHHHHHHHHHHHHHSS---SHHHHHHHHHHHHHHHHHPPPPPHHHHHHHHHHHHHHHHHHHTT-----HHHHHHHHHHHHHHHHHTTT--EEEEHHHHHHHTTS-S--SSEEEEES-GGGHHHHHHHTGGGEEEEEEEEE-SSEEEEEEEEEETTEEEEEEEEEEEEETTTEEEEPPP--EEEEEETTEEEEEE-HHHHHHHHHHHHTS----

Radius of gyration: 30.47 Å; chains: 1; bounding box: 77×41×90 Å